Protein AF-A0AAD2HZG5-F1 (afdb_monomer_lite)

Radius of gyration: 40.34 Å; chains: 1; bounding box: 72×70×122 Å

InterPro domains:
  IPR001017 Dehydrogenase, E1 component [PF00676] (3-186)
  IPR001017 Dehydrogenase, E1 component [PF00676] (229-295)
  IPR003689 Zinc/iron permease [PF02535] (355-637)
  IPR029061 Thiamin diphosphate-binding fold [SSF52518] (4-188)
  IPR029061 Thiamin diphosphate-binding fold [SSF52518] (230-333)
  IPR050771 Alpha-ketoacid dehydrogenase complex E1 component [PTHR43380] (2-187)

Organism: NCBI:txid2018698

Secondary structure (DSSP, 8-state):
-HHHHHHHHHHHHHTTSSS-----TT-HHHHHHHHHHS-TTSEEE--SS-HHHHHHTT--HHHHHHHHHTBTT-TTTTT-SPTT---BGGGTEEPP-SSTTTHHHHHHHHHHHHHT-GGGTT--EEEEEETTGGGSHHHHHHHHHHHHTT--EEEEEE--SEETTEEHHHH-SSSTTGGGGGGGT-B------S---S--TT-SS----SEE------S-SS-------S-SSTT--GGGTS-HHHHHHHHHH--HHHHHHHHHHHTTS--HHHHHHHHHHHHHHHHHHHHHHHHSPBPPGGGGGSSSSSSSPPHHHHHHHHHHHHHHHHHTTTSHHHHHHHTTBTTGGGG------------HHHHHHHHHHHHHHHHHHIIIIIHHHHHHTTT--TT--HHHHHHHHHHHHHHHHHHHHHT-TT-----S-------PPPPP--------------------PPP-----------THHHHHHHHHHHHHHHHHHHHHHHHHTSPPSS-TTTHHHHHHHHHHHHHHHHHHHHHHHHHHHHTSS--HHHHHHHHHHHHHHHHHHHHHHHHHHHHH-SS--TTHHHHHHHHHHHHHHHHHHHHHSPPP--TT-TT-PPPHHHHHHHHHHHHHHHHHIIIII-GGG-

pLDDT: mean 74.29, std 22.37, range [22.53, 98.06]

Sequence (646 aa):
MLPTLDTVLYNVQRQGKTSFHMTSHGEEATIIGTAAALENDDEVLGQYREMGILLWRGFGINSVMAQCFGNREDTSGKGRQMPVHFGSPKHHFLTISSTLATQIPQAAGVGYALRRTPERSHSIAACFFGEGAASEGDFHAGLLLASTIPSPTLFIARNNGFAISTPSTEQYYGDGIASRGPGYGIDTPFEKRGGGRLSRPGCSGRSYDVSVCWSLSLRRPPPETLWSVGHHSTSDDSFAYRQRSEVEDRKRIDNPITRFRLWMESQGWWSSADEEELKSRQKTEVMQALKRAESLERCELGELFTDVYAGQEPWTLTEQRKELQGLLKKYGQSWEPWRAELARFKNKVRYSFPNVTKLKPITEQHIARFSTVGSGILVGTALGVIIPEGIEALNVSDKLPTSQIALSLIAGFTLMMVIEQLVAPHSQGASHFAGAVPLNHVGPSSTLEFDAEMGDHEGSSRGSTPGPGFMQADSAENPKGRAYPLTFGLVMHGLADGLALGVSALPDPTHPSHGHDLTLVVFLALIVHKAPTSLAFTTSLLNTSLSRADCRKHLGIFAASTPVGAIASYLLLSFFSAGAPSDWTGLALLVSGGTFLYVATVMLSPGGHSPDHAGNDMLPAHRVLLISGGMLLPYVISHVILPEVH

Foldseek 3Di:
DLQLLLVVVLVCVVVVQFVWGFHCFLCLLVLQVVLVVADQQAAEEEAQHNVNSCVSLPVDLLCLLCQRNQFASVPPCNVVDGRSQDDDPNRNYHGHDNDALPCLLVQLVVQLVLCVDPVNVPHHREYEHELLSCLDPSVVVSLLSCLVRVGRYEYEYQHQQDDQQRGVVNSDDDPGDLVCNVVSVEDEDDDDDDDDDPDDPDDPDPDDTHYHDYRDDPDDDDDRGRHDLDHRISVGDNVVRDPPVVSVCCVPPPGPVVVVQVVCVVVVNDDPVNVVVVSVVVNVSNVVSNVVSSPGAHRAPLCVLPPPDPDDRDVVSVVVSVVVLVCCQVCCPVDDVSVVNLVRHPPNPVSPHDPPPDPPPCDPLNLVLLLLLLLLLLLLLLLQFLQLLLVVLQPPDPDDDSRVSSCVSLVVVLVVLCCDLPPPVPPPDDDDDDDDDDDDDDDDDDDDDDDDDDDDDDDDDDDDDDDDDDPPPDDPPDLVPQLVVLLVLLLVLLLLLLLLLLVLCDQDPPDRVQSVLSNVLSVVSVVSNPVSLLSLSLVVVVVGPDDPVVSVVSSVSSVVRNNVSNVVNNVVCVVVVPPDDSSSNSVSSNVSSVSSVVSSVVSVPDPDDDPPDPDDDDRSVSSSVSSSVSSCVSNCCSCVVPVVND

Structure (mmCIF, N/CA/C/O backbone):
data_AF-A0AAD2HZG5-F1
#
_entry.id   AF-A0AAD2HZG5-F1
#
loop_
_atom_site.group_PDB
_atom_site.id
_atom_site.type_symbol
_atom_site.label_atom_id
_atom_site.label_alt_id
_atom_site.label_comp_id
_atom_site.label_asym_id
_atom_site.label_entity_id
_atom_site.label_seq_id
_atom_site.pdbx_PDB_ins_code
_atom_site.Cartn_x
_atom_site.Cartn_y
_atom_site.Cartn_z
_atom_site.occupancy
_atom_site.B_iso_or_equiv
_atom_site.auth_seq_id
_atom_site.auth_comp_id
_atom_site.auth_asym_id
_atom_site.auth_atom_id
_atom_site.pdbx_PDB_model_num
ATOM 1 N N . MET A 1 1 ? -0.192 7.176 -23.011 1.00 90.25 1 MET A N 1
ATOM 2 C CA . MET A 1 1 ? -1.112 6.652 -21.979 1.00 90.25 1 MET A CA 1
ATOM 3 C C . MET A 1 1 ? -0.483 6.705 -20.595 1.00 90.25 1 MET A C 1
ATOM 5 O O . MET A 1 1 ? -0.957 7.494 -19.794 1.00 90.25 1 MET A O 1
ATOM 9 N N . LEU A 1 2 ? 0.582 5.935 -20.312 1.00 91.88 2 LEU A N 1
ATOM 10 C CA . LEU A 1 2 ? 1.234 5.907 -18.988 1.00 91.88 2 LEU A CA 1
ATOM 11 C C . LEU A 1 2 ? 1.582 7.313 -18.430 1.00 91.88 2 LEU A C 1
ATOM 13 O O . LEU A 1 2 ? 1.101 7.621 -17.344 1.00 91.88 2 LEU A O 1
ATOM 17 N N . PRO A 1 3 ? 2.252 8.222 -19.173 1.00 91.06 3 PRO A N 1
ATOM 18 C CA . PRO A 1 3 ? 2.555 9.571 -18.662 1.00 91.06 3 PRO A CA 1
ATOM 19 C C . PRO A 1 3 ? 1.312 10.425 -18.385 1.00 91.06 3 PRO A C 1
ATOM 21 O O . PRO A 1 3 ? 1.259 11.195 -17.427 1.00 91.06 3 PRO A O 1
ATOM 24 N N . THR A 1 4 ? 0.284 10.291 -19.230 1.00 92.12 4 THR A N 1
ATOM 25 C CA . THR A 1 4 ? -0.997 10.991 -19.064 1.00 92.12 4 THR A CA 1
ATOM 26 C C . THR A 1 4 ? -1.676 10.561 -17.769 1.00 92.12 4 THR A C 1
ATOM 28 O O . THR A 1 4 ? -2.181 11.399 -17.026 1.00 92.12 4 THR A O 1
ATOM 31 N N . LEU A 1 5 ? -1.667 9.257 -17.493 1.00 93.62 5 LEU A N 1
ATOM 32 C CA . LEU A 1 5 ? -2.256 8.682 -16.295 1.00 93.62 5 LEU A CA 1
ATOM 33 C C . LEU A 1 5 ? -1.471 9.070 -15.035 1.00 93.62 5 LEU A C 1
ATOM 35 O O . LEU A 1 5 ? -2.091 9.522 -14.074 1.00 93.62 5 LEU A O 1
ATOM 39 N N . ASP A 1 6 ? -0.139 8.997 -15.077 1.00 93.69 6 ASP A N 1
ATOM 40 C CA . ASP A 1 6 ? 0.745 9.437 -13.990 1.00 93.69 6 ASP A CA 1
ATOM 41 C C . ASP A 1 6 ? 0.519 10.914 -13.640 1.00 93.69 6 ASP A C 1
ATOM 43 O O . ASP A 1 6 ? 0.363 11.267 -12.473 1.00 93.69 6 ASP A O 1
ATOM 47 N N . THR A 1 7 ? 0.438 11.788 -14.648 1.00 92.38 7 THR A N 1
ATOM 48 C CA . THR A 1 7 ? 0.192 13.226 -14.444 1.00 92.38 7 THR A CA 1
ATOM 49 C C . THR A 1 7 ? -1.160 13.473 -13.772 1.00 92.38 7 THR A C 1
ATOM 51 O O . THR A 1 7 ? -1.266 14.271 -12.839 1.00 92.38 7 THR A O 1
ATOM 54 N N . VAL A 1 8 ? -2.213 12.789 -14.230 1.00 93.94 8 VAL A N 1
ATOM 55 C CA . VAL A 1 8 ? -3.556 12.939 -13.655 1.00 93.94 8 VAL A CA 1
ATOM 56 C C . VAL A 1 8 ? -3.590 12.419 -12.220 1.00 93.94 8 VAL A C 1
ATOM 58 O O . VAL A 1 8 ? -4.039 13.141 -11.333 1.00 93.94 8 VAL A O 1
ATOM 61 N N . LEU A 1 9 ? -3.090 11.209 -11.963 1.00 94.06 9 LEU A N 1
ATOM 62 C CA . LEU A 1 9 ? -3.102 10.607 -10.628 1.00 94.06 9 LEU A CA 1
ATOM 63 C C . LEU A 1 9 ? -2.220 11.362 -9.629 1.00 94.06 9 LEU A C 1
ATOM 65 O O . LEU A 1 9 ? -2.610 11.515 -8.471 1.00 94.06 9 LEU A O 1
ATOM 69 N N . TYR A 1 10 ? -1.087 11.910 -10.073 1.00 93.19 10 TYR A N 1
ATOM 70 C CA . TYR A 1 10 ? -0.261 12.797 -9.254 1.00 93.19 10 TYR A CA 1
ATOM 71 C C . TYR A 1 10 ? -1.049 14.035 -8.798 1.00 93.19 10 TYR A C 1
ATOM 73 O O . TYR A 1 10 ? -1.074 14.362 -7.612 1.00 93.19 10 TYR A O 1
ATOM 81 N N . ASN A 1 11 ? -1.775 14.683 -9.712 1.00 92.31 11 ASN A N 1
ATOM 82 C CA . ASN A 1 11 ? -2.610 15.842 -9.381 1.00 92.31 11 ASN A CA 1
ATOM 83 C C . ASN A 1 11 ? -3.806 15.474 -8.489 1.00 92.31 11 ASN A C 1
ATOM 85 O O . ASN A 1 11 ? -4.165 16.230 -7.587 1.00 92.31 11 ASN A O 1
ATOM 89 N N . VAL A 1 12 ? -4.411 14.304 -8.704 1.00 93.31 12 VAL A N 1
ATOM 90 C CA . VAL A 1 12 ? -5.486 13.762 -7.854 1.00 93.31 12 VAL A CA 1
ATOM 91 C C . VAL A 1 12 ? -4.986 13.531 -6.426 1.00 93.31 12 VAL A C 1
ATOM 93 O O . VAL A 1 12 ? -5.708 13.819 -5.469 1.00 93.31 12 VAL A O 1
ATOM 96 N N . GLN A 1 13 ? -3.741 13.077 -6.260 1.00 94.19 13 GLN A N 1
ATOM 97 C CA . GLN A 1 13 ? -3.118 12.959 -4.944 1.00 94.19 13 GLN A CA 1
ATOM 98 C C . GLN A 1 13 ? -2.924 14.332 -4.290 1.00 94.19 13 GLN A C 1
ATOM 100 O O . GLN A 1 13 ? -3.260 14.490 -3.119 1.00 94.19 13 GLN A O 1
ATOM 105 N N . ARG A 1 14 ? -2.485 15.351 -5.041 1.00 90.06 14 ARG A N 1
ATOM 106 C CA . ARG A 1 14 ? -2.330 16.723 -4.516 1.00 90.06 14 ARG A CA 1
ATOM 107 C C . ARG A 1 14 ? -3.647 17.359 -4.069 1.00 90.06 14 ARG A C 1
ATOM 109 O O . ARG A 1 14 ? -3.639 18.211 -3.190 1.00 90.06 14 ARG A O 1
ATOM 116 N N . GLN A 1 15 ? -4.773 16.906 -4.616 1.00 91.25 15 GLN A N 1
ATOM 117 C CA . GLN A 1 15 ? -6.121 17.277 -4.166 1.00 91.25 15 GLN A CA 1
ATOM 118 C C . GLN A 1 15 ? -6.604 16.476 -2.940 1.00 91.25 15 GLN A C 1
ATOM 120 O O . GLN A 1 15 ? -7.734 16.666 -2.497 1.00 91.25 15 GLN A O 1
ATOM 125 N N . GLY A 1 16 ? -5.803 15.543 -2.414 1.00 91.12 16 GLY A N 1
ATOM 126 C CA . GLY A 1 16 ? -6.156 14.700 -1.267 1.00 91.12 16 GLY A CA 1
ATOM 127 C C . GLY A 1 16 ? -7.167 13.590 -1.574 1.00 91.12 16 GLY A C 1
ATOM 128 O O . GLY A 1 16 ? -7.736 13.002 -0.656 1.00 91.12 16 GLY A O 1
ATOM 129 N N . LYS A 1 17 ? -7.425 13.291 -2.854 1.00 88.88 17 LYS A N 1
ATOM 130 C CA . LYS A 1 17 ? -8.437 12.298 -3.256 1.00 88.88 17 LYS A CA 1
ATOM 131 C C . LYS A 1 17 ? -7.927 10.859 -3.216 1.00 88.88 17 LYS A C 1
ATOM 133 O O . LYS A 1 17 ? -8.704 9.942 -2.958 1.00 88.88 17 LYS A O 1
ATOM 138 N N . THR A 1 18 ? -6.630 10.672 -3.444 1.00 91.75 18 THR A N 1
ATOM 139 C CA . THR A 1 18 ? -5.902 9.429 -3.156 1.00 91.75 18 THR A CA 1
ATOM 140 C C . THR A 1 18 ? -4.794 9.722 -2.146 1.00 91.75 18 THR A C 1
ATOM 142 O O . THR A 1 18 ? -4.328 10.858 -2.054 1.00 91.75 18 THR A O 1
ATOM 145 N N . SER A 1 19 ? -4.386 8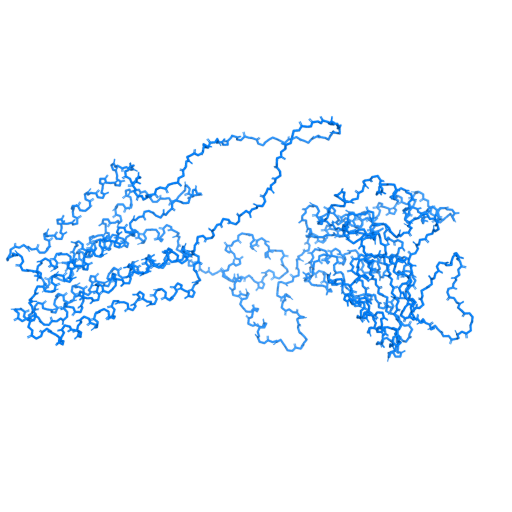.725 -1.363 1.00 93.38 19 SER A N 1
ATOM 146 C CA . SER A 1 19 ? -3.413 8.923 -0.284 1.00 93.38 19 SER A CA 1
ATOM 147 C C . SER A 1 19 ? -1.973 9.043 -0.779 1.00 93.38 19 SER A C 1
ATOM 149 O O . SER A 1 19 ? -1.162 9.711 -0.141 1.00 93.38 19 SER A O 1
ATOM 151 N N . PHE A 1 20 ? -1.641 8.412 -1.906 1.00 95.50 20 PHE A N 1
ATOM 152 C CA . PHE A 1 20 ? -0.265 8.262 -2.365 1.00 95.50 20 PHE A CA 1
ATOM 153 C C . PHE A 1 20 ? -0.211 8.048 -3.878 1.00 95.50 20 PHE A C 1
ATOM 155 O O . PHE A 1 20 ? -1.121 7.457 -4.456 1.00 95.50 20 PHE A O 1
ATOM 162 N N . HIS A 1 21 ? 0.858 8.502 -4.527 1.00 95.06 21 HIS A N 1
ATOM 163 C CA . HIS A 1 21 ? 1.143 8.141 -5.911 1.00 95.06 21 HIS A CA 1
ATOM 164 C C . HIS A 1 21 ? 2.648 8.192 -6.208 1.00 95.06 21 HIS A C 1
ATOM 166 O O . HIS A 1 21 ? 3.417 8.886 -5.538 1.00 95.06 21 HIS A O 1
ATOM 172 N N . MET A 1 22 ? 3.069 7.459 -7.238 1.00 92.88 22 MET A N 1
ATOM 173 C CA . MET A 1 22 ? 4.438 7.443 -7.748 1.00 92.88 22 MET A CA 1
ATOM 174 C C . MET A 1 22 ? 4.381 7.455 -9.262 1.00 92.88 22 MET A C 1
ATOM 176 O O . MET A 1 22 ? 3.689 6.636 -9.858 1.00 92.88 22 MET A O 1
ATOM 180 N N . THR A 1 23 ? 5.128 8.364 -9.874 1.00 92.00 23 THR A N 1
ATOM 181 C CA . THR A 1 23 ? 5.200 8.435 -11.331 1.00 92.00 23 THR A CA 1
ATOM 182 C C . THR A 1 23 ? 6.366 7.616 -11.866 1.00 92.00 23 THR A C 1
ATOM 184 O O . THR A 1 23 ? 7.379 7.455 -11.183 1.00 92.00 23 THR A O 1
ATOM 187 N N . SER A 1 24 ? 6.262 7.174 -13.111 1.00 88.56 24 SER A N 1
ATOM 188 C CA . SER A 1 24 ? 7.289 6.411 -13.827 1.00 88.56 24 SER A CA 1
ATOM 189 C C . SER A 1 24 ? 8.009 7.256 -14.887 1.00 88.56 24 SER A C 1
ATOM 191 O O . SER A 1 24 ? 8.575 6.712 -15.833 1.00 88.56 24 SER A O 1
ATOM 193 N N . HIS A 1 25 ? 7.970 8.588 -14.748 1.00 85.75 25 HIS A N 1
ATOM 194 C CA . HIS A 1 25 ? 8.582 9.530 -15.686 1.00 85.75 25 HIS A CA 1
ATOM 195 C C . HIS A 1 25 ? 10.085 9.279 -15.859 1.00 85.75 25 HIS A C 1
ATOM 197 O O . HIS A 1 25 ? 10.846 9.349 -14.890 1.00 85.75 25 HIS A O 1
ATOM 203 N N . GLY A 1 26 ? 10.505 9.061 -17.104 1.00 80.12 26 GLY A N 1
ATOM 204 C CA . GLY A 1 26 ? 11.884 8.738 -17.480 1.00 80.12 26 GLY A CA 1
ATOM 205 C C . GLY A 1 26 ? 12.174 7.236 -17.530 1.00 80.12 26 GLY A C 1
ATOM 206 O O . GLY A 1 26 ? 13.230 6.834 -18.013 1.00 80.12 26 GLY A O 1
ATOM 207 N N . GLU A 1 27 ? 11.242 6.393 -17.083 1.00 83.00 27 GLU A N 1
ATOM 208 C CA . GLU A 1 27 ? 11.403 4.937 -17.027 1.00 83.00 27 GLU A CA 1
ATOM 209 C C . GLU A 1 27 ? 10.494 4.195 -18.025 1.00 83.00 27 GLU A C 1
ATOM 211 O O . GLU A 1 27 ? 10.465 2.964 -18.078 1.00 83.00 27 GLU A O 1
ATOM 216 N N . GLU A 1 28 ? 9.758 4.922 -18.868 1.00 83.94 28 GLU A N 1
ATOM 217 C CA . GLU A 1 28 ? 8.720 4.364 -19.735 1.00 83.94 28 GLU A CA 1
ATOM 218 C C . GLU A 1 28 ? 9.282 3.405 -20.789 1.00 83.94 28 GLU A C 1
ATOM 220 O O . GLU A 1 28 ? 8.691 2.353 -21.031 1.00 83.94 28 GLU A O 1
ATOM 225 N N . ALA A 1 29 ? 10.433 3.729 -21.393 1.00 81.25 29 ALA A N 1
ATOM 226 C CA . ALA A 1 29 ? 11.079 2.851 -22.376 1.00 81.25 29 ALA A CA 1
ATOM 227 C C . ALA A 1 29 ? 11.472 1.505 -21.767 1.00 81.25 29 ALA A C 1
ATOM 229 O O . ALA A 1 29 ? 11.347 0.475 -22.422 1.00 81.25 29 ALA A O 1
ATOM 230 N N . THR A 1 30 ? 11.907 1.505 -20.512 1.00 80.38 30 THR A N 1
ATOM 231 C CA . THR A 1 30 ? 12.264 0.288 -19.788 1.00 80.38 30 THR A CA 1
ATOM 232 C C . THR A 1 30 ? 11.061 -0.586 -19.535 1.00 80.38 30 THR A C 1
ATOM 234 O O . THR A 1 30 ? 11.069 -1.779 -19.840 1.00 80.38 30 THR A O 1
ATOM 237 N N . ILE A 1 31 ? 10.010 0.025 -19.002 1.00 86.44 31 ILE A N 1
ATOM 238 C CA . ILE A 1 31 ? 8.799 -0.675 -18.602 1.00 86.44 31 ILE A CA 1
ATOM 239 C C . ILE A 1 31 ? 8.101 -1.244 -19.843 1.00 86.44 31 ILE A C 1
ATOM 241 O O . ILE A 1 31 ? 7.822 -2.440 -19.902 1.00 86.44 31 ILE A O 1
ATOM 245 N N . ILE A 1 32 ? 7.868 -0.411 -20.861 1.00 87.31 32 ILE A N 1
ATOM 246 C CA . ILE A 1 32 ? 7.154 -0.809 -22.081 1.00 87.31 32 ILE A CA 1
ATOM 247 C C . ILE A 1 32 ? 8.029 -1.667 -22.995 1.00 87.31 32 ILE A C 1
ATOM 249 O O . ILE A 1 32 ? 7.543 -2.645 -23.554 1.00 87.31 32 ILE A O 1
ATOM 253 N N . GLY A 1 33 ? 9.321 -1.355 -23.116 1.00 82.88 33 GLY A N 1
ATOM 254 C CA . GLY A 1 33 ? 10.255 -2.143 -23.918 1.00 82.88 33 GLY A CA 1
ATOM 255 C C . GLY A 1 33 ? 10.399 -3.569 -23.395 1.00 82.88 33 GLY A C 1
ATOM 256 O O . GLY A 1 33 ? 10.378 -4.510 -24.185 1.00 82.88 33 GLY A O 1
ATOM 257 N N . THR A 1 34 ? 10.460 -3.747 -22.070 1.00 84.75 34 THR A N 1
ATOM 258 C CA . THR A 1 34 ? 10.476 -5.095 -21.486 1.00 84.75 34 THR A CA 1
ATOM 259 C C . THR A 1 34 ? 9.114 -5.771 -21.628 1.00 84.75 34 THR A C 1
ATOM 261 O O . THR A 1 34 ? 9.056 -6.927 -22.029 1.00 84.75 34 THR A O 1
ATOM 264 N N . ALA A 1 35 ? 8.007 -5.062 -21.381 1.00 87.81 35 ALA A N 1
ATOM 265 C CA . ALA A 1 35 ? 6.667 -5.631 -21.549 1.00 87.81 35 ALA A CA 1
ATOM 266 C C . ALA A 1 35 ? 6.407 -6.142 -22.977 1.00 87.81 35 ALA A C 1
ATOM 268 O O . ALA A 1 35 ? 5.742 -7.157 -23.145 1.00 87.81 35 ALA A O 1
ATOM 269 N N . ALA A 1 36 ? 6.955 -5.466 -23.991 1.00 86.81 36 ALA A N 1
ATOM 270 C CA . ALA A 1 36 ? 6.874 -5.883 -25.388 1.00 86.81 36 ALA A CA 1
ATOM 271 C C . ALA A 1 36 ? 7.765 -7.092 -25.730 1.00 86.81 36 ALA A C 1
ATOM 273 O O . ALA A 1 36 ? 7.516 -7.760 -26.731 1.00 86.81 36 ALA A O 1
ATOM 274 N N . ALA A 1 37 ? 8.813 -7.344 -24.942 1.00 84.25 37 ALA A N 1
ATOM 275 C CA . ALA A 1 37 ? 9.741 -8.456 -25.139 1.00 84.25 37 ALA A CA 1
ATOM 276 C C . ALA A 1 37 ? 9.329 -9.733 -24.387 1.00 84.25 37 ALA A C 1
ATOM 278 O O . ALA A 1 37 ? 9.757 -10.818 -24.775 1.00 84.25 37 ALA A O 1
ATOM 279 N N . LEU A 1 38 ? 8.539 -9.596 -23.319 1.00 85.88 38 LEU A N 1
ATOM 280 C CA . LEU A 1 38 ? 7.999 -10.708 -22.540 1.00 85.88 38 LEU A CA 1
ATOM 281 C C . LEU A 1 38 ? 6.748 -11.286 -23.203 1.00 85.88 38 LEU A C 1
ATOM 283 O O . LEU A 1 38 ? 5.933 -10.554 -23.767 1.00 85.88 38 LEU A O 1
ATOM 287 N N . GLU A 1 39 ? 6.562 -12.593 -23.069 1.00 88.69 39 GLU A N 1
ATOM 288 C CA . GLU A 1 39 ? 5.318 -13.250 -23.452 1.00 88.69 39 GLU A CA 1
ATOM 289 C C . GLU A 1 39 ? 4.222 -12.964 -22.409 1.00 88.69 39 GLU A C 1
ATOM 291 O O . GLU A 1 39 ? 4.471 -12.514 -21.283 1.00 88.69 39 GLU A O 1
ATOM 296 N N . ASN A 1 40 ? 2.962 -13.191 -22.783 1.00 90.56 40 ASN A N 1
ATOM 297 C CA . ASN A 1 40 ? 1.826 -12.913 -21.896 1.00 90.56 40 ASN A CA 1
ATOM 298 C C . ASN A 1 40 ? 1.735 -13.882 -20.708 1.00 90.56 40 ASN A C 1
ATOM 300 O O . ASN A 1 40 ? 1.117 -13.538 -19.701 1.00 90.56 40 ASN A O 1
ATOM 304 N N . ASP A 1 41 ? 2.330 -15.068 -20.828 1.00 91.12 41 ASP A N 1
ATOM 305 C CA . ASP A 1 41 ? 2.386 -16.117 -19.811 1.00 91.12 41 ASP A CA 1
ATOM 306 C C . ASP A 1 41 ? 3.646 -16.046 -18.932 1.00 91.12 41 ASP A C 1
ATOM 308 O O . ASP A 1 41 ? 3.782 -16.851 -18.013 1.00 91.12 41 ASP A O 1
ATOM 312 N N . ASP A 1 42 ? 4.552 -15.093 -19.165 1.00 92.75 42 ASP A N 1
ATOM 313 C CA . ASP A 1 42 ? 5.701 -14.862 -18.286 1.00 92.75 42 ASP A CA 1
ATOM 314 C C . ASP A 1 42 ? 5.263 -14.211 -16.970 1.00 92.75 42 ASP A C 1
ATOM 316 O O . ASP A 1 42 ? 4.499 -13.238 -16.965 1.00 92.75 42 ASP A O 1
ATOM 320 N N . GLU A 1 43 ? 5.791 -14.704 -15.850 1.00 96.38 43 GLU A N 1
ATOM 321 C CA . GLU A 1 43 ? 5.500 -14.160 -14.523 1.00 96.38 43 GLU A CA 1
ATOM 322 C C . GLU A 1 43 ? 6.311 -12.889 -14.274 1.00 96.38 43 GLU A C 1
ATOM 324 O O . GLU A 1 43 ? 7.532 -12.883 -14.413 1.00 96.38 43 GLU A O 1
ATOM 329 N N . VAL A 1 44 ? 5.644 -11.811 -13.868 1.00 97.31 44 VAL A N 1
ATOM 330 C CA . VAL A 1 44 ? 6.271 -10.518 -13.584 1.00 97.31 44 VAL A CA 1
ATOM 331 C C . VAL A 1 44 ? 6.195 -10.219 -12.095 1.00 97.31 44 VAL A C 1
ATOM 333 O O . VAL A 1 44 ? 5.114 -10.185 -11.508 1.00 97.31 44 VAL A O 1
ATOM 336 N N . LEU A 1 45 ? 7.351 -9.949 -11.497 1.00 97.81 45 LEU A N 1
ATOM 337 C CA . LEU A 1 45 ? 7.503 -9.505 -10.119 1.00 97.81 45 LEU A CA 1
ATOM 338 C C . LEU A 1 45 ? 8.028 -8.065 -10.134 1.00 97.81 45 LEU A C 1
ATOM 340 O O . LEU A 1 45 ? 9.171 -7.809 -10.514 1.00 97.81 45 LEU A O 1
ATOM 344 N N . GLY A 1 46 ? 7.157 -7.119 -9.783 1.00 96.06 46 GLY A N 1
ATOM 345 C CA . GLY A 1 46 ? 7.457 -5.687 -9.777 1.00 96.06 46 GLY A CA 1
ATOM 346 C C . GLY A 1 46 ? 8.018 -5.184 -8.446 1.00 96.06 46 GLY A C 1
ATOM 347 O O . GLY A 1 46 ? 7.944 -5.869 -7.430 1.00 96.06 46 GLY A O 1
ATOM 348 N N . GLN A 1 47 ? 8.521 -3.948 -8.451 1.00 95.00 47 GLN A N 1
ATOM 349 C CA . GLN A 1 47 ? 8.890 -3.218 -7.238 1.00 95.00 47 GLN A CA 1
ATOM 350 C C . GLN A 1 47 ? 7.797 -2.212 -6.853 1.00 95.00 47 GLN A C 1
ATOM 352 O O . GLN A 1 47 ? 7.330 -2.263 -5.727 1.00 95.00 47 GLN A O 1
ATOM 357 N N . TYR A 1 48 ? 7.400 -1.316 -7.768 1.00 94.31 48 TYR A N 1
ATOM 358 C CA . TYR A 1 48 ? 6.266 -0.371 -7.631 1.00 94.31 48 TYR A CA 1
ATOM 359 C C . TYR A 1 48 ? 6.172 0.650 -8.786 1.00 94.31 48 TYR A C 1
ATOM 361 O O . TYR A 1 48 ? 5.255 1.463 -8.803 1.00 94.31 48 TYR A O 1
ATOM 369 N N . ARG A 1 49 ? 7.091 0.657 -9.765 1.00 93.69 49 ARG A N 1
ATOM 370 C CA . ARG A 1 49 ? 7.021 1.566 -10.938 1.00 93.69 49 ARG A CA 1
ATOM 371 C C . ARG A 1 49 ? 6.643 0.840 -12.230 1.00 93.69 49 ARG A C 1
ATOM 373 O O . ARG A 1 49 ? 6.763 1.382 -13.315 1.00 93.69 49 ARG A O 1
ATOM 380 N N . GLU A 1 50 ? 6.170 -0.399 -12.143 1.00 94.94 50 GLU A N 1
ATOM 381 C CA . GLU A 1 50 ? 5.955 -1.277 -13.302 1.00 94.94 50 GLU A CA 1
ATOM 382 C C . GLU A 1 50 ? 4.513 -1.264 -13.839 1.00 94.94 50 GLU A C 1
ATOM 384 O O . GLU A 1 50 ? 4.122 -2.141 -14.610 1.00 94.94 50 GLU A O 1
ATOM 389 N N . MET A 1 51 ? 3.702 -0.261 -13.484 1.00 94.62 51 MET A N 1
ATOM 390 C CA . MET A 1 51 ? 2.305 -0.153 -13.937 1.00 94.62 51 MET A CA 1
ATOM 391 C C . MET A 1 51 ? 2.161 -0.223 -15.467 1.00 94.62 51 MET A C 1
ATOM 393 O O . MET A 1 51 ? 1.177 -0.760 -15.977 1.00 94.62 51 MET A O 1
ATOM 397 N N . GLY A 1 52 ? 3.151 0.275 -16.214 1.00 93.94 52 GLY A N 1
ATOM 398 C CA . GLY A 1 52 ? 3.159 0.198 -17.675 1.00 93.94 52 GLY A CA 1
ATOM 399 C C . GLY A 1 52 ? 3.105 -1.232 -18.229 1.00 93.94 52 GLY A C 1
ATOM 400 O O . GLY A 1 52 ? 2.507 -1.430 -19.282 1.00 93.94 52 GLY A O 1
ATOM 401 N N . ILE A 1 53 ? 3.633 -2.233 -17.512 1.00 94.81 53 ILE A N 1
ATOM 402 C CA . ILE A 1 53 ? 3.572 -3.647 -17.929 1.00 94.81 53 ILE A CA 1
ATOM 403 C C . ILE A 1 53 ? 2.134 -4.157 -17.864 1.00 94.81 53 ILE A C 1
ATOM 405 O O . ILE A 1 53 ? 1.649 -4.795 -18.794 1.00 94.81 53 ILE A O 1
ATOM 409 N N . LEU A 1 54 ? 1.419 -3.824 -16.788 1.00 94.69 54 LEU A N 1
ATOM 410 C CA . LEU A 1 54 ? 0.004 -4.165 -16.641 1.00 94.69 54 LEU A CA 1
ATOM 411 C C . LEU A 1 54 ? -0.854 -3.484 -17.709 1.00 94.69 54 LEU A C 1
ATOM 413 O O . LEU A 1 54 ? -1.752 -4.113 -18.270 1.00 94.69 54 LEU A O 1
ATOM 417 N N . LEU A 1 55 ? -0.572 -2.215 -18.017 1.00 94.88 55 LEU A N 1
ATOM 418 C CA . LEU A 1 55 ? -1.260 -1.501 -19.094 1.00 94.88 55 LEU A CA 1
ATOM 419 C C . LEU A 1 55 ? -1.001 -2.154 -20.458 1.00 94.88 55 LEU A C 1
ATOM 421 O O . LEU A 1 55 ? -1.952 -2.335 -21.217 1.00 94.88 55 LEU A O 1
ATOM 425 N N . TRP A 1 56 ? 0.242 -2.558 -20.740 1.00 94.62 56 TRP A N 1
ATOM 426 C CA . TRP A 1 56 ? 0.607 -3.286 -21.960 1.00 94.62 56 TRP A CA 1
ATOM 427 C C . TRP A 1 56 ? -0.132 -4.625 -22.078 1.00 94.62 56 TRP A C 1
ATOM 429 O O . TRP A 1 56 ? -0.668 -4.945 -23.135 1.00 94.62 56 TRP A O 1
ATOM 439 N N . ARG A 1 57 ? -0.246 -5.367 -20.969 1.00 95.50 57 ARG A N 1
ATOM 440 C CA . ARG A 1 57 ? -0.966 -6.650 -20.899 1.00 95.50 57 ARG A CA 1
ATOM 441 C C . ARG A 1 57 ? -2.497 -6.515 -20.847 1.00 95.50 57 ARG A C 1
ATOM 443 O O . ARG A 1 57 ? -3.189 -7.523 -20.771 1.00 95.50 57 ARG A O 1
ATOM 450 N N . GLY A 1 58 ? -3.053 -5.302 -20.904 1.00 94.19 58 GLY A N 1
ATOM 451 C CA . GLY A 1 58 ? -4.502 -5.088 -21.007 1.00 94.19 58 GLY A CA 1
ATOM 452 C C . GLY A 1 58 ? -5.269 -5.035 -19.679 1.00 94.19 58 GLY A C 1
ATOM 453 O O . GLY A 1 58 ? -6.487 -5.204 -19.680 1.00 94.19 58 GLY A O 1
ATOM 454 N N . PHE A 1 59 ? -4.606 -4.741 -18.552 1.00 92.75 59 PHE A N 1
ATOM 455 C CA . PHE A 1 59 ? -5.252 -4.606 -17.232 1.00 92.75 59 PHE A CA 1
ATOM 456 C C . PHE A 1 59 ? -6.351 -3.523 -17.192 1.00 92.75 59 PHE A C 1
ATOM 458 O O . PHE A 1 59 ? -7.320 -3.637 -16.438 1.00 92.75 59 PHE A O 1
ATOM 465 N N . GLY A 1 60 ? -6.234 -2.506 -18.054 1.00 92.81 60 GLY A N 1
ATOM 466 C CA . GLY A 1 60 ? -7.224 -1.446 -18.249 1.00 92.81 60 GLY A CA 1
ATOM 467 C C . GLY A 1 60 ? -7.115 -0.292 -17.245 1.00 92.81 60 GLY A C 1
ATOM 468 O O . GLY A 1 60 ? -6.753 -0.469 -16.084 1.00 92.81 60 GLY A O 1
ATOM 469 N N . ILE A 1 61 ? -7.469 0.917 -17.695 1.00 95.25 61 ILE A N 1
ATOM 470 C CA . ILE A 1 61 ? -7.366 2.156 -16.899 1.00 95.25 61 ILE A CA 1
ATOM 471 C C . ILE A 1 61 ? -8.296 2.120 -15.680 1.00 95.25 61 ILE A C 1
ATOM 473 O O . ILE A 1 61 ? -7.920 2.568 -14.601 1.00 95.25 61 ILE A O 1
ATOM 477 N N . ASN A 1 62 ? -9.499 1.560 -15.833 1.00 95.31 62 ASN A N 1
ATOM 478 C CA . ASN A 1 62 ? -10.471 1.480 -14.741 1.00 95.31 62 ASN A CA 1
ATOM 479 C C . ASN A 1 62 ? -9.943 0.642 -13.571 1.00 95.31 62 ASN A C 1
ATOM 481 O O . ASN A 1 62 ? -10.103 1.050 -12.429 1.00 95.31 62 ASN A O 1
ATOM 485 N N . SER A 1 63 ? -9.261 -0.473 -13.847 1.00 95.19 63 SER A N 1
ATOM 486 C CA . SER A 1 63 ? -8.668 -1.336 -12.818 1.00 95.19 63 SER A CA 1
ATOM 487 C C . SER A 1 63 ? -7.518 -0.640 -12.086 1.00 95.19 63 SER A C 1
ATOM 489 O O . SER A 1 63 ? -7.396 -0.753 -10.868 1.00 95.19 63 SER A O 1
ATOM 491 N N . VAL A 1 64 ? -6.702 0.137 -12.812 1.00 95.38 64 VAL A N 1
ATOM 492 C CA . VAL A 1 64 ? -5.655 0.983 -12.215 1.00 95.38 64 VAL A CA 1
ATOM 493 C C . VAL A 1 64 ? -6.270 2.014 -11.270 1.00 95.38 64 VAL A C 1
ATOM 495 O O . VAL A 1 64 ? -5.870 2.111 -10.110 1.00 95.38 64 VAL A O 1
ATOM 498 N N . MET A 1 65 ? -7.286 2.743 -11.738 1.00 95.62 65 MET A N 1
ATOM 499 C CA . MET A 1 65 ? -8.004 3.716 -10.913 1.00 95.62 65 MET A CA 1
ATOM 500 C C . MET A 1 65 ? -8.666 3.041 -9.705 1.00 95.62 65 MET A C 1
ATOM 502 O O . MET A 1 65 ? -8.629 3.580 -8.603 1.00 95.62 65 MET A O 1
ATOM 506 N N . ALA A 1 66 ? -9.230 1.847 -9.881 1.00 95.56 66 ALA A N 1
ATOM 507 C CA . ALA A 1 66 ? -9.875 1.106 -8.807 1.00 95.56 66 ALA A CA 1
ATOM 508 C C . ALA A 1 66 ? -8.915 0.790 -7.656 1.00 95.56 66 ALA A C 1
ATOM 510 O O . ALA A 1 66 ? -9.264 1.049 -6.503 1.00 95.56 66 ALA A O 1
ATOM 511 N N . GLN A 1 67 ? -7.696 0.335 -7.967 1.00 95.94 67 GLN A N 1
ATOM 512 C CA . GLN A 1 67 ? -6.655 0.087 -6.967 1.00 95.94 67 GLN A CA 1
ATOM 513 C C . GLN A 1 67 ? -6.222 1.386 -6.273 1.00 95.94 67 GLN A C 1
ATOM 515 O O . GLN A 1 67 ? -6.186 1.438 -5.046 1.00 95.94 67 GLN A O 1
ATOM 520 N N . CYS A 1 68 ? -5.969 2.467 -7.023 1.00 95.31 68 CYS A N 1
ATOM 521 C CA . CYS A 1 68 ? -5.538 3.741 -6.434 1.00 95.31 68 CYS A CA 1
ATOM 522 C C . CYS A 1 68 ? -6.597 4.391 -5.523 1.00 95.31 68 CYS A C 1
ATOM 524 O O . CYS A 1 68 ? -6.242 5.129 -4.603 1.00 95.31 68 CYS A O 1
ATOM 526 N N . PHE A 1 69 ? -7.885 4.141 -5.770 1.00 94.62 69 PHE A N 1
ATOM 527 C CA . PHE A 1 69 ? -8.990 4.646 -4.947 1.00 94.62 69 PHE A CA 1
ATOM 528 C C . PHE A 1 69 ? -9.468 3.646 -3.879 1.00 94.62 69 PHE A C 1
ATOM 530 O O . PHE A 1 69 ? -10.257 4.025 -3.008 1.00 94.62 69 PHE A O 1
ATOM 537 N N . GLY A 1 70 ? -9.022 2.386 -3.937 1.00 94.50 70 GLY A N 1
ATOM 538 C CA . GLY A 1 70 ? -9.510 1.299 -3.082 1.00 94.50 70 GLY A CA 1
ATOM 539 C C . GLY A 1 70 ? -11.011 1.039 -3.248 1.00 94.50 70 GLY A C 1
ATOM 540 O O . GLY A 1 70 ? -11.719 0.759 -2.274 1.00 94.50 70 GLY A O 1
ATOM 541 N N . ASN A 1 71 ? -11.531 1.209 -4.467 1.00 94.50 71 ASN A N 1
ATOM 542 C CA . ASN A 1 71 ? -12.960 1.071 -4.740 1.00 94.50 71 ASN A CA 1
ATOM 543 C C . ASN A 1 71 ? -13.359 -0.386 -5.022 1.00 94.50 71 ASN A C 1
ATOM 545 O O . ASN A 1 71 ? -12.512 -1.247 -5.229 1.00 94.50 71 ASN A O 1
ATOM 549 N N . ARG A 1 72 ? -14.665 -0.667 -5.044 1.00 91.19 72 ARG A N 1
ATOM 550 C CA . ARG A 1 72 ? -15.224 -2.023 -5.211 1.00 91.19 72 ARG A CA 1
ATOM 551 C C . ARG A 1 72 ? -14.816 -2.768 -6.493 1.00 91.19 72 ARG A C 1
ATOM 553 O O . ARG A 1 72 ? -15.141 -3.946 -6.610 1.00 91.19 72 ARG A O 1
ATOM 560 N N . GLU A 1 73 ? -14.230 -2.088 -7.478 1.00 93.56 73 GLU A N 1
ATOM 561 C CA . GLU A 1 73 ? -13.725 -2.703 -8.712 1.00 93.56 73 GLU A CA 1
ATOM 562 C C . GLU A 1 73 ? -12.263 -3.176 -8.569 1.00 93.56 73 GLU A C 1
ATOM 564 O O . GLU A 1 73 ? -11.748 -3.826 -9.476 1.00 93.56 73 GLU A O 1
ATOM 569 N N . ASP A 1 74 ? -11.599 -2.925 -7.431 1.00 93.50 74 ASP A N 1
ATOM 570 C CA . ASP A 1 74 ? -10.281 -3.485 -7.112 1.00 93.50 74 ASP A CA 1
ATOM 571 C C . ASP A 1 74 ? -10.405 -4.960 -6.707 1.00 93.50 74 ASP A C 1
ATOM 573 O O . ASP A 1 74 ? -10.380 -5.331 -5.533 1.00 93.50 74 ASP A O 1
ATOM 577 N N . THR A 1 75 ? -10.566 -5.829 -7.701 1.00 85.44 75 THR A N 1
ATOM 578 C CA . THR A 1 75 ? -10.779 -7.264 -7.473 1.00 85.44 75 THR A CA 1
ATOM 579 C C . THR A 1 75 ? -9.542 -7.991 -6.951 1.00 85.44 75 THR A C 1
ATOM 581 O O . THR A 1 75 ? -9.681 -9.031 -6.311 1.00 85.44 75 THR A O 1
ATOM 584 N N . SER A 1 76 ? -8.343 -7.482 -7.247 1.00 81.69 76 SER A N 1
ATOM 585 C CA . SER A 1 76 ? -7.084 -8.129 -6.864 1.00 81.69 76 SER A CA 1
ATOM 586 C C . SER A 1 76 ? -6.615 -7.705 -5.473 1.00 81.69 76 SER A C 1
ATOM 588 O O . SER A 1 76 ? -6.129 -8.541 -4.716 1.00 81.69 76 SER A O 1
ATOM 590 N N . GLY A 1 77 ? -6.736 -6.416 -5.141 1.00 87.25 77 GLY A N 1
ATOM 591 C CA . GLY A 1 77 ? -6.254 -5.845 -3.883 1.00 87.25 77 GLY A CA 1
ATOM 592 C C . GLY A 1 77 ? -7.336 -5.641 -2.824 1.00 87.25 77 GLY A C 1
ATOM 593 O O . GLY A 1 77 ? -6.998 -5.534 -1.643 1.00 87.25 77 GLY A O 1
ATOM 594 N N . LYS A 1 78 ? -8.621 -5.595 -3.213 1.00 93.12 78 LYS A N 1
ATOM 595 C CA . LYS A 1 78 ? -9.775 -5.288 -2.343 1.00 93.12 78 LYS A CA 1
ATOM 596 C C . LYS A 1 78 ? -9.578 -4.017 -1.499 1.00 93.12 78 LYS A C 1
ATOM 598 O O . LYS A 1 78 ? -10.028 -3.939 -0.357 1.00 93.12 78 LYS A O 1
ATOM 603 N N . GLY A 1 79 ? -8.837 -3.037 -2.024 1.00 92.69 79 GLY A N 1
ATOM 604 C CA . GLY A 1 79 ? -8.505 -1.790 -1.332 1.00 92.69 79 GLY A CA 1
ATOM 605 C C . GLY A 1 79 ? -7.654 -1.957 -0.067 1.00 92.69 79 GLY A C 1
ATOM 606 O O . GLY A 1 79 ? -7.653 -1.066 0.777 1.00 92.69 79 GLY A O 1
ATOM 607 N N . ARG A 1 80 ? -6.957 -3.091 0.102 1.00 94.50 80 ARG A N 1
ATOM 608 C CA . ARG A 1 80 ? -6.171 -3.391 1.315 1.00 94.50 80 ARG A CA 1
ATOM 609 C C . ARG A 1 80 ? -4.800 -2.740 1.341 1.00 94.50 80 ARG A C 1
ATOM 611 O O . ARG A 1 80 ? -4.269 -2.472 2.413 1.00 94.50 80 ARG A O 1
ATOM 618 N N . GLN A 1 81 ? -4.207 -2.560 0.168 1.00 95.31 81 GLN A N 1
ATOM 619 C CA . GLN A 1 81 ? -2.872 -1.996 0.038 1.00 95.31 81 GLN A CA 1
ATOM 620 C C . GLN A 1 81 ? -2.935 -0.512 -0.296 1.00 95.31 81 GLN A C 1
ATOM 622 O O . GLN A 1 81 ? -3.934 -0.005 -0.806 1.00 95.31 81 GLN A O 1
ATOM 627 N N . MET A 1 82 ? -1.831 0.179 -0.030 1.00 95.06 82 MET A N 1
ATOM 628 C CA . MET A 1 82 ? -1.666 1.558 -0.462 1.00 95.06 82 MET A CA 1
ATOM 629 C C . MET A 1 82 ? -1.733 1.667 -2.001 1.00 95.06 82 MET A C 1
ATOM 631 O O . MET A 1 82 ? -1.479 0.687 -2.712 1.00 95.06 82 MET A O 1
ATOM 635 N N . PRO A 1 83 ? -2.062 2.846 -2.551 1.00 95.94 83 PRO A N 1
ATOM 636 C CA . PRO A 1 83 ? -2.050 3.060 -3.994 1.00 95.94 83 PRO A CA 1
ATOM 637 C C . PRO A 1 83 ? -0.725 2.638 -4.648 1.00 95.94 83 PRO A C 1
ATOM 639 O O . PRO A 1 83 ? 0.333 2.673 -4.016 1.00 95.94 83 PRO A O 1
ATOM 642 N N . VAL A 1 84 ? -0.782 2.271 -5.931 1.00 95.56 84 VAL A N 1
ATOM 643 C CA . VAL A 1 84 ? 0.361 1.819 -6.754 1.00 95.56 84 VAL A CA 1
ATOM 644 C C . VAL A 1 84 ? 0.822 0.378 -6.444 1.00 95.56 84 VAL A C 1
ATOM 646 O O . VAL A 1 84 ? 1.705 -0.161 -7.104 1.00 95.56 84 VAL A O 1
ATOM 649 N N . HIS A 1 85 ? 0.162 -0.320 -5.513 1.00 96.75 85 HIS A N 1
ATOM 650 C CA . HIS A 1 85 ? 0.414 -1.739 -5.225 1.00 96.75 85 HIS A CA 1
ATOM 651 C C . HIS A 1 85 ? -0.476 -2.640 -6.080 1.00 96.75 85 HIS A C 1
ATOM 653 O O . HIS A 1 85 ? -1.423 -3.274 -5.608 1.00 96.75 85 HIS A O 1
ATOM 659 N N . PHE A 1 86 ? -0.200 -2.645 -7.380 1.00 95.56 86 PHE A N 1
ATOM 660 C CA . PHE A 1 86 ? -0.976 -3.411 -8.345 1.00 95.56 86 PHE A CA 1
ATOM 661 C C . PHE A 1 86 ? -0.649 -4.906 -8.292 1.00 95.56 86 PHE A C 1
ATOM 663 O O . PHE A 1 86 ? 0.465 -5.309 -7.962 1.00 95.56 86 PHE A O 1
ATOM 670 N N . GLY A 1 87 ? -1.630 -5.724 -8.668 1.00 95.38 87 GLY A N 1
ATOM 671 C CA . GLY A 1 87 ? -1.501 -7.171 -8.790 1.00 95.38 87 GLY A CA 1
ATOM 672 C C . GLY A 1 87 ? -2.577 -7.728 -9.708 1.00 95.38 87 GLY A C 1
ATOM 673 O O . GLY A 1 87 ? -3.711 -7.238 -9.722 1.00 95.38 87 GLY A O 1
ATOM 674 N N . SER A 1 88 ? -2.248 -8.740 -10.507 1.00 95.81 88 SER A N 1
ATOM 675 C CA . SER A 1 88 ? -3.248 -9.413 -11.329 1.00 95.81 88 SER A CA 1
ATOM 676 C C . SER A 1 88 ? -2.813 -10.827 -11.714 1.00 95.81 88 SER A C 1
ATOM 678 O O . SER A 1 88 ? -1.992 -10.985 -12.620 1.00 95.81 88 SER A O 1
ATOM 680 N N . PRO A 1 89 ? -3.434 -11.864 -11.120 1.00 93.50 89 PRO A N 1
ATOM 681 C CA . PRO A 1 89 ? -3.186 -13.250 -11.514 1.00 93.50 89 PRO A CA 1
ATOM 682 C C . PRO A 1 89 ? -3.479 -13.504 -12.998 1.00 93.50 89 PRO A C 1
ATOM 684 O O . PRO A 1 89 ? -2.737 -14.214 -13.662 1.00 93.50 89 PRO A O 1
ATOM 687 N N . LYS A 1 90 ? -4.523 -12.863 -13.548 1.00 94.88 90 LYS A N 1
ATOM 688 C CA . LYS A 1 90 ? -4.906 -12.984 -14.967 1.00 94.88 90 LYS A CA 1
ATOM 689 C C . LYS A 1 90 ? -3.810 -12.513 -15.929 1.00 94.88 90 LYS A C 1
ATOM 691 O O . LYS A 1 90 ? -3.731 -13.012 -17.043 1.00 94.88 90 LYS A O 1
ATOM 696 N N . HIS A 1 91 ? -3.016 -11.528 -15.520 1.00 95.81 91 HIS A N 1
ATOM 697 C CA . HIS A 1 91 ? -1.975 -10.930 -16.356 1.00 95.81 91 HIS A CA 1
ATOM 698 C C . HIS A 1 91 ? -0.575 -11.385 -15.934 1.00 95.81 91 HIS A C 1
ATOM 700 O O . HIS A 1 91 ? 0.390 -10.708 -16.286 1.00 95.81 91 HIS A O 1
ATOM 706 N N . HIS A 1 92 ? -0.468 -12.476 -15.157 1.00 95.69 92 HIS A N 1
ATOM 707 C CA . HIS A 1 92 ? 0.800 -13.018 -14.656 1.00 95.69 92 HIS A CA 1
ATOM 708 C C . HIS A 1 92 ? 1.678 -11.939 -14.007 1.00 95.69 92 HIS A C 1
ATOM 710 O O . HIS A 1 92 ? 2.859 -11.793 -14.309 1.00 95.69 92 HIS A O 1
ATOM 716 N N . PHE A 1 93 ? 1.055 -11.100 -13.175 1.00 97.12 93 PHE A N 1
ATOM 717 C CA . PHE A 1 93 ? 1.720 -10.007 -12.475 1.00 97.12 93 PHE A CA 1
ATOM 718 C C . PHE A 1 93 ? 1.497 -10.179 -10.978 1.00 97.12 93 PHE A C 1
ATOM 720 O O . PHE A 1 93 ? 0.375 -10.006 -10.479 1.00 97.12 93 PHE A O 1
ATOM 727 N N . LEU A 1 94 ? 2.567 -10.534 -10.272 1.00 96.81 94 LEU A N 1
ATOM 728 C CA . LEU A 1 94 ? 2.539 -10.729 -8.833 1.00 96.81 94 LEU A CA 1
ATOM 729 C C . LEU A 1 94 ? 2.247 -9.400 -8.138 1.00 96.81 94 LEU A C 1
ATOM 731 O O . LEU A 1 94 ? 2.770 -8.351 -8.515 1.00 96.81 94 LEU A O 1
ATOM 735 N N . THR A 1 95 ? 1.389 -9.450 -7.123 1.00 97.38 95 THR A N 1
ATOM 736 C CA . THR A 1 95 ? 1.010 -8.261 -6.367 1.00 97.38 95 THR A CA 1
ATOM 737 C C . THR A 1 95 ? 2.231 -7.626 -5.712 1.00 97.38 95 THR A C 1
ATOM 739 O O . THR A 1 95 ? 2.957 -8.285 -4.973 1.00 97.38 95 THR A O 1
ATOM 742 N N . ILE A 1 96 ? 2.421 -6.332 -5.962 1.00 97.19 96 ILE A N 1
ATOM 743 C CA . ILE A 1 96 ? 3.497 -5.536 -5.371 1.00 97.19 96 ILE A CA 1
ATOM 744 C C . ILE A 1 96 ? 3.356 -5.474 -3.841 1.00 97.19 96 ILE A C 1
ATOM 746 O O . ILE A 1 96 ? 2.248 -5.332 -3.313 1.00 97.19 96 ILE A O 1
ATOM 750 N N . SER A 1 97 ? 4.495 -5.522 -3.150 1.00 96.19 97 SER A N 1
ATOM 751 C CA . SER A 1 97 ? 4.650 -5.277 -1.71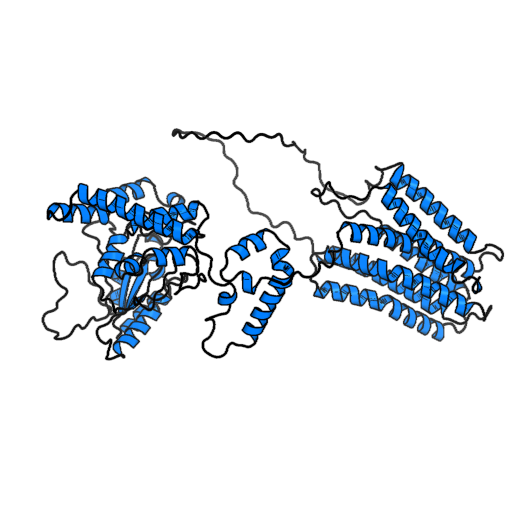2 1.00 96.19 97 SER A CA 1
ATOM 752 C C . SER A 1 97 ? 5.623 -4.124 -1.463 1.00 96.19 97 SER A C 1
ATOM 754 O O . SER A 1 97 ? 6.580 -3.951 -2.213 1.00 96.19 97 SER A O 1
ATOM 756 N N . SER A 1 98 ? 5.431 -3.368 -0.379 1.00 95.38 98 SER A N 1
ATOM 757 C CA . SER A 1 98 ? 6.259 -2.185 -0.090 1.00 95.38 98 SER A CA 1
ATOM 758 C C . SER A 1 98 ? 7.709 -2.515 0.287 1.00 95.38 98 SER A C 1
ATOM 760 O O . SER A 1 98 ? 8.599 -1.690 0.089 1.00 95.38 98 SER A O 1
ATOM 762 N N . THR A 1 99 ? 7.955 -3.697 0.858 1.00 96.62 99 THR A N 1
ATOM 763 C CA . THR A 1 99 ? 9.283 -4.142 1.298 1.00 96.62 99 THR A CA 1
ATOM 764 C C . THR A 1 99 ? 10.201 -4.377 0.102 1.00 96.62 99 THR A C 1
ATOM 766 O O . THR A 1 99 ? 9.962 -5.275 -0.708 1.00 96.62 99 THR A O 1
ATOM 769 N N . LEU A 1 100 ? 11.263 -3.574 -0.001 1.00 96.81 100 LEU A N 1
ATOM 770 C CA . LEU A 1 100 ? 12.229 -3.653 -1.096 1.00 96.81 100 LEU A CA 1
ATOM 771 C C . LEU A 1 100 ? 12.908 -5.026 -1.157 1.00 96.81 100 LEU A C 1
ATOM 773 O O . LEU A 1 100 ? 13.103 -5.678 -0.137 1.00 96.81 100 LEU A O 1
ATOM 777 N N . ALA A 1 101 ? 13.277 -5.436 -2.372 1.00 97.38 101 ALA A N 1
ATOM 778 C CA . ALA A 1 101 ? 14.037 -6.646 -2.704 1.00 97.38 101 ALA A CA 1
ATOM 779 C C . ALA A 1 101 ? 13.407 -8.005 -2.343 1.00 97.38 101 ALA A C 1
ATOM 781 O O . ALA A 1 101 ? 13.832 -9.015 -2.900 1.00 97.38 101 ALA A O 1
ATOM 782 N N . THR A 1 102 ? 12.374 -8.057 -1.501 1.00 98.00 102 THR A N 1
ATOM 783 C CA . THR A 1 102 ? 11.719 -9.311 -1.081 1.00 98.00 102 THR A CA 1
ATOM 784 C C . THR A 1 102 ? 11.192 -10.159 -2.243 1.00 98.00 102 THR A C 1
ATOM 786 O O . THR A 1 102 ? 11.167 -11.389 -2.167 1.00 98.00 102 THR A O 1
ATOM 789 N N . GLN A 1 103 ? 10.827 -9.527 -3.359 1.00 97.50 103 GLN A N 1
ATOM 790 C CA . GLN A 1 103 ? 10.373 -10.198 -4.574 1.00 97.50 103 GLN A CA 1
ATOM 791 C C . GLN A 1 103 ? 11.504 -10.888 -5.358 1.00 97.50 103 GLN A C 1
ATOM 793 O O . GLN A 1 103 ? 11.233 -11.754 -6.184 1.00 97.50 103 GLN A O 1
ATOM 798 N N . ILE A 1 104 ? 12.773 -10.547 -5.112 1.00 96.31 104 ILE A N 1
ATOM 799 C CA . ILE A 1 104 ? 13.932 -11.084 -5.845 1.00 96.31 104 ILE A CA 1
ATOM 800 C C . ILE A 1 104 ? 14.151 -12.580 -5.556 1.00 96.31 104 ILE A C 1
ATOM 802 O O . ILE A 1 104 ? 14.171 -13.367 -6.508 1.00 96.31 104 ILE A O 1
ATOM 806 N N . PRO A 1 105 ? 14.259 -13.040 -4.291 1.00 97.06 105 PRO A N 1
ATOM 807 C CA . PRO A 1 105 ? 14.332 -14.473 -4.006 1.00 97.06 105 PRO A CA 1
ATOM 808 C C . PRO A 1 105 ? 13.028 -15.202 -4.359 1.00 97.06 105 PRO A C 1
ATOM 810 O O . PRO A 1 105 ? 13.066 -16.360 -4.776 1.00 97.06 105 PRO A O 1
ATOM 813 N N . GLN A 1 106 ? 11.876 -14.526 -4.272 1.00 97.94 106 GLN A N 1
ATOM 814 C CA . GLN A 1 106 ? 10.603 -15.086 -4.732 1.00 97.94 106 GLN A CA 1
ATOM 815 C C . GLN A 1 106 ? 10.631 -15.355 -6.242 1.00 97.94 106 GLN A C 1
ATOM 817 O O . GLN A 1 106 ? 10.214 -16.429 -6.664 1.00 97.94 106 GLN A O 1
ATOM 822 N N . ALA A 1 107 ? 11.189 -14.448 -7.050 1.00 95.56 107 ALA A N 1
ATOM 823 C CA . ALA A 1 107 ? 11.331 -14.629 -8.494 1.00 95.56 107 ALA A CA 1
ATOM 824 C C . ALA A 1 107 ? 12.214 -15.831 -8.845 1.00 95.56 107 ALA A C 1
ATOM 826 O O . ALA A 1 107 ? 11.887 -16.586 -9.761 1.00 95.56 107 ALA A O 1
ATOM 827 N N . ALA A 1 108 ? 13.299 -16.043 -8.093 1.00 93.19 108 ALA A N 1
ATOM 828 C CA . ALA A 1 108 ? 14.141 -17.228 -8.237 1.00 93.19 108 ALA A CA 1
ATOM 829 C C . ALA A 1 108 ? 13.346 -18.519 -7.957 1.00 93.19 108 ALA A C 1
ATOM 831 O O . ALA A 1 108 ? 13.451 -19.485 -8.715 1.00 93.19 108 ALA A O 1
ATOM 832 N N . GLY A 1 109 ? 12.500 -18.521 -6.921 1.00 95.25 109 GLY A N 1
ATOM 833 C CA . GLY A 1 109 ? 11.597 -19.633 -6.609 1.00 95.25 109 GLY A CA 1
ATOM 834 C C . GLY A 1 109 ? 10.502 -19.856 -7.660 1.00 95.25 109 GLY A C 1
ATOM 835 O O . GLY A 1 109 ? 10.241 -20.998 -8.040 1.00 95.25 109 GLY A O 1
ATOM 836 N N . VAL A 1 110 ? 9.896 -18.780 -8.173 1.00 95.38 110 VAL A N 1
ATOM 837 C CA . VAL A 1 110 ? 8.899 -18.836 -9.255 1.00 95.38 110 VAL A CA 1
ATOM 838 C C . VAL A 1 110 ? 9.525 -19.414 -10.518 1.00 95.38 110 VAL A C 1
ATOM 840 O O . VAL A 1 110 ? 8.971 -20.355 -11.080 1.00 95.38 110 VAL A O 1
ATOM 843 N N . GLY A 1 111 ? 10.703 -18.936 -10.928 1.00 90.75 111 GLY A N 1
ATOM 844 C CA . GLY A 1 111 ? 11.414 -19.498 -12.076 1.00 90.75 111 GLY A CA 1
ATOM 845 C C . GLY A 1 111 ? 11.693 -20.994 -11.889 1.00 90.75 111 GLY A C 1
ATOM 846 O O . GLY A 1 111 ? 11.408 -21.796 -12.779 1.00 90.75 111 GLY A O 1
ATOM 847 N N . TYR A 1 112 ? 12.127 -21.417 -10.697 1.00 92.31 112 TYR A N 1
ATOM 848 C CA . TYR A 1 112 ? 12.356 -22.831 -10.403 1.00 92.31 112 TYR A CA 1
ATOM 849 C C . TYR A 1 112 ? 11.070 -23.660 -10.542 1.00 92.31 112 TYR A C 1
ATOM 851 O O . TYR A 1 112 ? 11.096 -24.760 -11.101 1.00 92.31 112 TYR A O 1
ATOM 859 N N . ALA A 1 113 ? 9.933 -23.126 -10.090 1.00 94.62 113 ALA A N 1
ATOM 860 C CA . ALA A 1 113 ? 8.630 -23.760 -10.263 1.00 94.62 113 ALA A CA 1
ATOM 861 C C . ALA A 1 113 ? 8.205 -23.834 -11.742 1.00 94.62 113 ALA A C 1
ATOM 863 O O . ALA A 1 113 ? 7.743 -24.890 -12.181 1.00 94.62 113 ALA A O 1
ATOM 864 N N . LEU A 1 114 ? 8.415 -22.770 -12.527 1.00 91.19 114 LEU A N 1
ATOM 865 C CA . LEU A 1 114 ? 8.136 -22.748 -13.972 1.00 91.19 114 LEU A CA 1
ATOM 866 C C . LEU A 1 114 ? 8.944 -23.818 -14.705 1.00 91.19 114 LEU A C 1
ATOM 868 O O . LEU A 1 114 ? 8.386 -24.614 -15.456 1.00 91.19 114 LEU A O 1
ATOM 872 N N . ARG A 1 115 ? 10.236 -23.943 -14.388 1.00 87.06 115 ARG A N 1
ATOM 873 C CA . ARG A 1 115 ? 11.097 -24.995 -14.947 1.00 87.06 115 ARG A CA 1
ATOM 874 C C . ARG A 1 115 ? 10.590 -26.405 -14.648 1.00 87.06 115 ARG A C 1
ATOM 876 O O . ARG A 1 115 ? 10.782 -27.312 -15.454 1.00 87.06 115 ARG A O 1
ATOM 883 N N . ARG A 1 116 ? 9.980 -26.609 -13.479 1.00 91.44 116 ARG A N 1
ATOM 884 C CA . ARG A 1 116 ? 9.424 -27.904 -13.057 1.00 91.44 116 ARG A CA 1
ATOM 885 C C . ARG A 1 116 ? 8.012 -28.170 -13.571 1.00 91.44 116 ARG A C 1
ATOM 887 O O . ARG A 1 116 ? 7.513 -29.267 -13.337 1.00 91.44 116 ARG A O 1
ATOM 894 N N . THR A 1 117 ? 7.396 -27.207 -14.249 1.00 92.25 117 THR A N 1
ATOM 895 C CA . THR A 1 117 ? 6.037 -27.301 -14.785 1.00 92.25 117 THR A CA 1
ATOM 896 C C . THR A 1 117 ? 6.126 -27.509 -16.299 1.00 92.25 117 THR A C 1
ATOM 898 O O . THR A 1 117 ? 6.378 -26.542 -17.017 1.00 92.25 117 THR A O 1
ATOM 901 N N . PRO A 1 118 ? 5.960 -28.742 -16.817 1.00 87.69 118 PRO A N 1
ATOM 902 C CA . PRO A 1 118 ? 6.171 -29.040 -18.236 1.00 87.69 118 PRO A CA 1
ATOM 903 C C . PRO A 1 118 ? 5.326 -28.178 -19.179 1.00 87.69 118 PRO A C 1
ATOM 905 O O . PRO A 1 118 ? 5.802 -27.774 -20.234 1.00 87.69 118 PRO A O 1
ATOM 908 N N . GLU A 1 119 ? 4.099 -27.836 -18.784 1.00 90.62 119 GLU A N 1
ATOM 909 C CA . GLU A 1 119 ? 3.180 -27.009 -19.574 1.00 90.62 119 GLU A CA 1
ATOM 910 C C . GLU A 1 119 ? 3.643 -25.550 -19.694 1.00 90.62 119 GLU A C 1
ATOM 912 O O . GLU A 1 119 ? 3.189 -24.827 -20.577 1.00 90.62 119 GLU A O 1
ATOM 917 N N . ARG A 1 120 ? 4.546 -25.117 -18.808 1.00 86.06 120 ARG A N 1
ATOM 918 C CA . ARG A 1 120 ? 5.087 -23.754 -18.724 1.00 86.06 120 ARG A CA 1
ATOM 919 C C . ARG A 1 120 ? 6.610 -23.733 -18.820 1.00 86.06 120 ARG A C 1
ATOM 921 O O . ARG A 1 120 ? 7.249 -22.779 -18.393 1.00 86.06 120 ARG A O 1
ATOM 928 N N . SER A 1 121 ? 7.209 -24.766 -19.417 1.00 74.25 121 SER A N 1
ATOM 929 C CA . SER A 1 121 ? 8.667 -24.914 -19.497 1.00 74.25 121 SER A CA 1
ATOM 930 C C . SER A 1 121 ? 9.368 -23.825 -20.319 1.00 74.25 121 SER A C 1
ATOM 932 O O . SER A 1 121 ? 10.595 -23.760 -20.326 1.00 74.25 121 SER A O 1
ATOM 934 N N . HIS A 1 122 ? 8.606 -23.017 -21.062 1.00 80.25 122 HIS A N 1
ATOM 935 C CA . HIS A 1 122 ? 9.100 -21.882 -21.841 1.00 80.25 122 HIS A CA 1
ATOM 936 C C . HIS A 1 122 ? 8.866 -20.525 -21.171 1.00 80.25 122 HIS A C 1
ATOM 938 O O . HIS A 1 122 ? 9.465 -19.553 -21.626 1.00 80.25 122 HIS A O 1
ATOM 944 N N . SER A 1 123 ? 8.032 -20.462 -20.130 1.00 88.31 123 SER A N 1
ATOM 945 C CA . SER A 1 123 ? 7.751 -19.222 -19.411 1.00 88.31 123 SER A CA 1
ATOM 946 C C . SER A 1 123 ? 8.913 -18.884 -18.474 1.00 88.31 123 SER A C 1
ATOM 948 O O . SER A 1 123 ? 9.563 -19.774 -17.912 1.00 88.31 123 SER A O 1
ATOM 950 N N . ILE A 1 124 ? 9.150 -17.595 -18.262 1.00 89.12 124 ILE A N 1
ATOM 951 C CA . ILE A 1 124 ? 10.197 -17.085 -17.372 1.00 89.12 124 ILE A CA 1
ATOM 952 C C . ILE A 1 124 ? 9.609 -16.262 -16.220 1.00 89.12 124 ILE A C 1
ATOM 954 O O . ILE A 1 124 ? 8.456 -15.832 -16.257 1.00 89.12 124 ILE A O 1
ATOM 958 N N . ALA A 1 125 ? 10.422 -16.028 -15.189 1.00 93.06 125 ALA A N 1
ATOM 959 C CA . ALA A 1 125 ? 10.122 -15.088 -14.112 1.00 93.06 125 ALA A CA 1
ATOM 960 C C . ALA A 1 125 ? 10.925 -13.791 -14.305 1.00 93.06 125 ALA A C 1
ATOM 962 O O . ALA A 1 125 ? 12.137 -13.780 -14.102 1.00 93.06 125 ALA A O 1
ATOM 963 N N . ALA A 1 126 ? 10.271 -12.696 -14.686 1.00 93.06 126 ALA A N 1
ATOM 964 C CA . ALA A 1 126 ? 10.878 -11.377 -14.839 1.00 93.06 126 ALA A CA 1
ATOM 965 C C . ALA A 1 126 ? 10.756 -10.564 -13.542 1.00 93.06 126 ALA A C 1
ATOM 967 O O . ALA A 1 126 ? 9.657 -10.232 -13.101 1.00 93.06 126 ALA A O 1
ATOM 968 N N . CYS A 1 127 ? 11.888 -10.218 -12.936 1.00 95.44 127 CYS A N 1
ATOM 969 C CA . CYS A 1 127 ? 11.963 -9.517 -11.661 1.00 95.44 127 CYS A CA 1
ATOM 970 C C . CYS A 1 127 ? 12.535 -8.111 -11.832 1.00 95.44 127 CYS A C 1
ATOM 972 O O . CYS A 1 127 ? 13.708 -7.956 -12.171 1.00 95.44 127 CYS A O 1
ATOM 974 N N . PHE A 1 128 ? 11.738 -7.093 -11.522 1.00 94.81 128 PHE A N 1
ATOM 975 C CA . PHE A 1 128 ? 12.151 -5.694 -11.549 1.00 94.81 128 PHE A CA 1
ATOM 976 C C . PHE A 1 128 ? 12.602 -5.225 -10.172 1.00 94.81 128 PHE A C 1
ATOM 978 O O . PHE A 1 128 ? 11.964 -5.521 -9.158 1.00 94.81 128 PHE A O 1
ATOM 985 N N . PHE A 1 129 ? 13.682 -4.450 -10.143 1.00 94.75 129 PHE A N 1
ATOM 986 C CA . PHE A 1 129 ? 14.158 -3.782 -8.938 1.00 94.75 129 PHE A CA 1
ATOM 987 C C . PHE A 1 129 ? 15.008 -2.553 -9.281 1.00 94.75 129 PHE A C 1
ATOM 989 O O . PHE A 1 129 ? 15.612 -2.484 -10.346 1.00 94.75 129 PHE A O 1
ATOM 996 N N . GLY A 1 130 ? 15.051 -1.568 -8.387 1.00 90.38 130 GLY A N 1
ATOM 997 C CA . GLY A 1 130 ? 15.933 -0.403 -8.494 1.00 90.38 130 GLY A CA 1
ATOM 998 C C . GLY A 1 130 ? 17.352 -0.693 -8.001 1.00 90.38 130 GLY A C 1
ATOM 999 O O . GLY A 1 130 ? 17.584 -1.684 -7.305 1.00 90.38 130 GLY A O 1
ATOM 1000 N N . GLU A 1 131 ? 18.308 0.191 -8.290 1.00 88.81 131 GLU A N 1
ATOM 1001 C CA . GLU A 1 131 ? 19.680 0.055 -7.778 1.00 88.81 131 GLU A CA 1
ATOM 1002 C C . GLU A 1 131 ? 19.749 0.164 -6.249 1.00 88.81 131 GLU A C 1
ATOM 1004 O O . GLU A 1 131 ? 20.565 -0.512 -5.625 1.00 88.81 131 GLU A O 1
ATOM 1009 N N . GLY A 1 132 ? 18.835 0.930 -5.643 1.00 91.44 132 GLY A N 1
ATOM 1010 C CA . GLY A 1 132 ? 18.639 0.975 -4.196 1.00 91.44 132 GLY A CA 1
ATOM 1011 C C . GLY A 1 132 ? 18.356 -0.402 -3.587 1.00 91.44 132 GLY A C 1
ATOM 1012 O O . GLY A 1 132 ? 19.045 -0.852 -2.674 1.00 91.44 132 GLY A O 1
ATOM 1013 N N . ALA A 1 133 ? 17.380 -1.112 -4.162 1.00 95.31 133 ALA A N 1
ATOM 1014 C CA . ALA A 1 133 ? 16.972 -2.445 -3.716 1.00 95.31 133 ALA A CA 1
ATOM 1015 C C . ALA A 1 133 ? 18.071 -3.502 -3.927 1.00 95.31 133 ALA A C 1
ATOM 1017 O O . ALA A 1 133 ? 18.110 -4.502 -3.220 1.00 95.31 133 ALA A O 1
ATOM 1018 N N . ALA A 1 134 ? 19.003 -3.276 -4.857 1.00 93.00 134 ALA A N 1
ATOM 1019 C CA . ALA A 1 134 ? 20.134 -4.174 -5.072 1.00 93.00 134 ALA A CA 1
ATOM 1020 C C . ALA A 1 134 ? 21.183 -4.141 -3.940 1.00 93.00 134 ALA A C 1
ATOM 1022 O O . ALA A 1 134 ? 22.117 -4.944 -3.958 1.00 93.00 134 ALA A O 1
ATOM 1023 N N . SER A 1 135 ? 21.074 -3.222 -2.975 1.00 96.12 135 SER A N 1
ATOM 1024 C CA . SER A 1 135 ? 21.920 -3.210 -1.771 1.00 96.12 135 SER A CA 1
ATOM 1025 C C . SER A 1 135 ? 21.328 -4.000 -0.597 1.00 96.12 135 SER A C 1
ATOM 1027 O O . SER A 1 135 ? 22.016 -4.185 0.403 1.00 96.12 135 SER A O 1
ATOM 1029 N N . GLU A 1 136 ? 20.094 -4.495 -0.714 1.00 98.00 136 GLU A N 1
ATOM 1030 C CA . GLU A 1 136 ? 19.477 -5.354 0.299 1.00 98.00 136 GLU A CA 1
ATOM 1031 C C . GLU A 1 136 ? 20.064 -6.773 0.288 1.00 98.00 136 GLU A C 1
ATOM 1033 O O . GLU A 1 136 ? 20.492 -7.288 -0.749 1.00 98.00 136 GLU A O 1
ATOM 1038 N N . GLY A 1 137 ? 20.027 -7.456 1.436 1.00 97.94 137 GLY A N 1
ATOM 1039 C CA . GLY A 1 137 ? 20.509 -8.840 1.554 1.00 97.94 137 GLY A CA 1
ATOM 1040 C C . GLY A 1 137 ? 19.751 -9.832 0.660 1.00 97.94 137 GLY A C 1
ATOM 1041 O O . GLY A 1 137 ? 20.351 -10.753 0.100 1.00 97.94 137 GLY A O 1
ATOM 1042 N N . ASP A 1 138 ? 18.453 -9.598 0.450 1.00 98.06 138 ASP A N 1
ATOM 1043 C CA . ASP A 1 138 ? 17.594 -10.436 -0.396 1.00 98.06 138 ASP A CA 1
ATOM 1044 C C . ASP A 1 138 ? 18.017 -10.421 -1.872 1.00 98.06 138 ASP A C 1
ATOM 1046 O O . ASP A 1 138 ? 17.828 -11.418 -2.572 1.00 98.06 138 ASP A O 1
ATOM 1050 N N . PHE A 1 139 ? 18.662 -9.345 -2.344 1.00 95.75 139 PHE A N 1
ATOM 1051 C CA . PHE A 1 139 ? 19.259 -9.314 -3.681 1.00 95.75 139 PHE A CA 1
ATOM 1052 C C . PHE A 1 139 ? 20.350 -10.383 -3.815 1.00 95.75 139 PHE A C 1
ATOM 1054 O O . PHE A 1 139 ? 20.329 -11.181 -4.752 1.00 95.75 139 PHE A O 1
ATOM 1061 N N . HIS A 1 140 ? 21.276 -10.440 -2.851 1.00 95.94 140 HIS A N 1
ATOM 1062 C CA . HIS A 1 140 ? 22.343 -11.442 -2.834 1.00 95.94 140 HIS A CA 1
ATOM 1063 C C . HIS A 1 140 ? 21.769 -12.861 -2.752 1.00 95.94 140 HIS A C 1
ATOM 1065 O O . HIS A 1 140 ? 22.156 -13.732 -3.534 1.00 95.94 140 HIS A O 1
ATOM 1071 N N . ALA A 1 141 ? 20.809 -13.080 -1.848 1.00 96.31 141 ALA A N 1
ATOM 1072 C CA . ALA A 1 141 ? 20.172 -14.380 -1.666 1.00 96.31 141 ALA A CA 1
ATOM 1073 C C . ALA A 1 141 ? 19.439 -14.849 -2.934 1.00 96.31 141 ALA A C 1
ATOM 1075 O O . ALA A 1 141 ? 19.602 -15.996 -3.348 1.00 96.31 141 ALA A O 1
ATOM 1076 N N . GLY A 1 142 ? 18.667 -13.969 -3.577 1.00 93.44 142 GLY A N 1
ATOM 1077 C CA . GLY A 1 142 ? 17.895 -14.305 -4.771 1.00 93.44 142 GLY A CA 1
ATOM 1078 C C . GLY A 1 142 ? 18.761 -14.618 -5.991 1.00 93.44 142 GLY A C 1
ATOM 1079 O O . GLY A 1 142 ? 18.497 -15.603 -6.681 1.00 93.44 142 GLY A O 1
ATOM 1080 N N . LEU A 1 143 ? 19.826 -13.844 -6.229 1.00 90.06 143 LEU A N 1
ATOM 1081 C CA . LEU A 1 143 ? 20.766 -14.118 -7.323 1.00 90.06 143 LEU A CA 1
ATOM 1082 C C . LEU A 1 143 ? 21.533 -15.423 -7.090 1.00 90.06 143 LEU A C 1
ATOM 1084 O O . LEU A 1 143 ? 21.638 -16.245 -8.002 1.00 90.06 143 LEU A O 1
ATOM 1088 N N . LEU A 1 144 ? 22.030 -15.649 -5.870 1.00 91.94 144 LEU A N 1
ATOM 1089 C CA . LEU A 1 144 ? 22.721 -16.893 -5.533 1.00 91.94 144 LEU A CA 1
ATOM 1090 C C . LEU A 1 144 ? 21.792 -18.107 -5.685 1.00 91.94 144 LEU A C 1
ATOM 1092 O O . LEU A 1 144 ? 22.206 -19.134 -6.224 1.00 91.94 144 LEU A O 1
ATOM 1096 N N . LEU A 1 145 ? 20.531 -17.987 -5.260 1.00 90.94 145 LEU A N 1
ATOM 1097 C CA . LEU A 1 145 ? 19.534 -19.046 -5.402 1.00 90.94 145 LEU A CA 1
ATOM 1098 C C . LEU A 1 145 ? 19.245 -19.358 -6.876 1.00 90.94 145 LEU A C 1
ATOM 1100 O O . LEU A 1 145 ? 19.278 -20.524 -7.257 1.00 90.94 145 LEU A O 1
ATOM 1104 N N . ALA A 1 146 ? 19.015 -18.336 -7.707 1.00 87.31 146 ALA A N 1
ATOM 1105 C CA . ALA A 1 146 ? 18.760 -18.510 -9.140 1.00 87.31 146 ALA A CA 1
ATOM 1106 C C . ALA A 1 146 ? 19.963 -19.093 -9.899 1.00 87.31 146 ALA A C 1
ATOM 1108 O O . ALA A 1 146 ? 19.785 -19.833 -10.863 1.00 87.31 146 ALA A O 1
ATOM 1109 N N . SER A 1 147 ? 21.183 -18.768 -9.463 1.00 86.19 147 SER A N 1
ATOM 1110 C CA . SER A 1 147 ? 22.417 -19.310 -10.037 1.00 86.19 147 SER A CA 1
ATOM 1111 C C . SER A 1 147 ? 22.640 -20.777 -9.658 1.00 86.19 147 SER A C 1
ATOM 1113 O O . SER A 1 147 ? 22.864 -21.632 -10.515 1.00 86.19 147 SER A O 1
ATOM 1115 N N . THR A 1 148 ? 22.555 -21.093 -8.364 1.00 88.50 148 THR A N 1
ATOM 1116 C CA . THR A 1 148 ? 22.862 -22.438 -7.849 1.00 88.50 148 THR A CA 1
ATOM 1117 C C . THR A 1 148 ? 21.760 -23.451 -8.141 1.00 88.50 148 THR A C 1
ATOM 1119 O O . THR A 1 148 ? 22.036 -24.637 -8.333 1.00 88.50 148 THR A O 1
ATOM 1122 N N . ILE A 1 149 ? 20.510 -22.995 -8.202 1.00 83.94 149 ILE A N 1
ATOM 1123 C CA . ILE A 1 149 ? 19.352 -23.798 -8.571 1.00 83.94 149 ILE A CA 1
ATOM 1124 C C . ILE A 1 149 ? 18.867 -23.281 -9.921 1.00 83.94 149 ILE A C 1
ATOM 1126 O O . ILE A 1 149 ? 18.260 -22.212 -9.959 1.00 83.94 149 ILE A O 1
ATOM 1130 N N . PRO A 1 150 ? 19.080 -24.014 -11.033 1.00 75.00 150 PRO A N 1
ATOM 1131 C CA . PRO A 1 150 ? 18.847 -23.414 -12.332 1.00 75.00 150 PRO A CA 1
ATOM 1132 C C . PRO A 1 150 ? 17.365 -23.082 -12.494 1.00 75.00 150 PRO A C 1
ATOM 1134 O O . PRO A 1 150 ? 16.493 -23.958 -12.402 1.00 75.00 150 PRO A O 1
ATOM 1137 N N . SER A 1 151 ? 17.120 -21.795 -12.695 1.00 80.00 151 SER A N 1
ATOM 1138 C CA . SER A 1 151 ? 15.821 -21.150 -12.648 1.00 80.00 151 SER A CA 1
ATOM 1139 C C . SER A 1 151 ? 15.727 -20.172 -13.825 1.00 80.00 151 SER A C 1
ATOM 1141 O O . SER A 1 151 ? 16.608 -19.326 -13.951 1.00 80.00 151 SER A O 1
ATOM 1143 N N . PRO A 1 152 ? 14.732 -20.273 -14.726 1.00 86.88 152 PRO A N 1
ATOM 1144 C CA . PRO A 1 152 ? 14.504 -19.304 -15.798 1.00 86.88 152 PRO A CA 1
ATOM 1145 C C . PRO A 1 152 ? 14.020 -17.964 -15.222 1.00 86.88 152 PRO A C 1
ATOM 1147 O O . PRO A 1 152 ? 12.840 -17.618 -15.292 1.00 86.88 152 PRO A O 1
ATOM 1150 N N . THR A 1 153 ? 14.938 -17.212 -14.620 1.00 87.38 153 THR A N 1
ATOM 1151 C CA . THR A 1 153 ? 14.678 -15.907 -14.011 1.00 87.38 153 THR A CA 1
ATOM 1152 C C . THR A 1 153 ? 15.453 -14.823 -14.752 1.00 87.38 153 THR A C 1
ATOM 1154 O O . THR A 1 153 ? 16.660 -14.933 -14.972 1.00 87.38 153 THR A O 1
ATOM 1157 N N . LEU A 1 154 ? 14.744 -13.759 -15.119 1.00 87.75 154 LEU A N 1
ATOM 1158 C CA . LEU A 1 154 ? 15.284 -12.553 -15.726 1.00 87.75 154 LEU A CA 1
ATOM 1159 C C . LEU A 1 154 ? 15.291 -11.435 -14.686 1.00 87.75 154 LEU A C 1
ATOM 1161 O O . LEU A 1 154 ? 14.236 -10.987 -14.241 1.00 87.75 154 LEU A O 1
ATOM 1165 N N . PHE A 1 155 ? 16.472 -10.964 -14.309 1.00 88.31 155 PHE A N 1
ATOM 1166 C CA . PHE A 1 155 ? 16.623 -9.865 -13.355 1.00 88.31 155 PHE A CA 1
ATOM 1167 C C . PHE A 1 155 ? 16.778 -8.539 -14.106 1.00 88.31 155 PHE A C 1
ATOM 1169 O O . PHE A 1 155 ? 17.640 -8.405 -14.970 1.00 88.31 155 PHE A O 1
ATOM 1176 N N . ILE A 1 156 ? 15.949 -7.547 -13.790 1.00 87.25 156 ILE A N 1
ATOM 1177 C CA . ILE A 1 156 ? 15.902 -6.264 -14.497 1.00 87.25 156 ILE A CA 1
ATOM 1178 C C . ILE A 1 156 ? 16.151 -5.148 -13.488 1.00 87.25 156 ILE A C 1
ATOM 1180 O O . ILE A 1 156 ? 15.274 -4.774 -12.706 1.00 87.25 156 ILE A O 1
ATOM 1184 N N . ALA A 1 157 ? 17.371 -4.616 -13.523 1.00 86.69 157 ALA A N 1
ATOM 1185 C CA . ALA A 1 157 ? 17.789 -3.518 -12.667 1.00 86.69 157 ALA A CA 1
ATOM 1186 C C . ALA A 1 157 ? 17.461 -2.169 -13.324 1.00 86.69 157 ALA A C 1
ATOM 1188 O O . ALA A 1 157 ? 18.080 -1.781 -14.316 1.00 86.69 157 ALA A O 1
ATOM 1189 N N . ARG A 1 158 ? 16.522 -1.426 -12.740 1.00 87.31 158 ARG A N 1
ATOM 1190 C CA . ARG A 1 158 ? 16.225 -0.033 -13.084 1.00 87.31 158 ARG A CA 1
ATOM 1191 C C . ARG A 1 158 ? 17.134 0.881 -12.283 1.00 87.31 158 ARG A C 1
ATOM 1193 O O . ARG A 1 158 ? 16.757 1.367 -11.224 1.00 87.31 158 ARG A O 1
ATOM 1200 N N . ASN A 1 159 ? 18.351 1.072 -12.772 1.00 83.12 159 ASN A N 1
ATOM 1201 C CA . ASN A 1 159 ? 19.254 2.027 -12.154 1.00 83.12 159 ASN A CA 1
ATOM 1202 C C . ASN A 1 159 ? 18.860 3.424 -12.609 1.00 83.12 159 ASN A C 1
ATOM 1204 O O . ASN A 1 159 ? 19.082 3.747 -13.776 1.00 83.12 159 ASN A O 1
ATOM 1208 N N . ASN A 1 160 ? 18.254 4.201 -11.712 1.00 80.44 160 ASN A N 1
ATOM 1209 C CA . ASN A 1 160 ? 17.821 5.561 -12.015 1.00 80.44 160 ASN A CA 1
ATOM 1210 C C . ASN A 1 160 ? 18.734 6.651 -11.406 1.00 80.44 160 ASN A C 1
ATOM 1212 O O . ASN A 1 160 ? 18.399 7.839 -11.435 1.00 80.44 160 ASN A O 1
ATOM 1216 N N . GLY A 1 161 ? 19.868 6.223 -10.836 1.00 79.56 161 GLY A N 1
ATOM 1217 C CA . GLY A 1 161 ? 20.873 7.054 -10.177 1.00 79.56 161 GLY A CA 1
ATOM 1218 C C . GLY A 1 161 ? 20.599 7.377 -8.704 1.00 79.56 161 GLY A C 1
ATOM 1219 O O . GLY A 1 161 ? 21.500 7.907 -8.052 1.00 79.56 161 GLY A O 1
ATOM 1220 N N . PHE A 1 162 ? 19.409 7.076 -8.167 1.00 83.50 162 PHE A N 1
ATOM 1221 C CA . PHE A 1 162 ? 19.018 7.488 -6.817 1.00 83.50 162 PHE A CA 1
ATOM 1222 C C . PHE A 1 162 ? 18.020 6.553 -6.113 1.00 83.50 162 PHE A C 1
ATOM 1224 O O . PHE A 1 162 ? 16.886 6.344 -6.559 1.00 83.50 162 PHE A O 1
ATOM 1231 N N . ALA A 1 163 ? 18.341 6.212 -4.867 1.00 89.94 163 ALA A N 1
ATOM 1232 C CA . ALA A 1 163 ? 17.415 5.610 -3.919 1.00 89.94 163 ALA A CA 1
ATOM 1233 C C . ALA A 1 163 ? 16.813 6.696 -3.011 1.00 89.94 163 ALA A C 1
ATOM 1235 O O . ALA A 1 163 ? 17.373 7.046 -1.976 1.00 89.94 163 ALA A O 1
ATOM 1236 N N . ILE A 1 164 ? 15.661 7.250 -3.410 1.00 91.50 164 ILE A N 1
ATOM 1237 C CA . ILE A 1 164 ? 15.059 8.441 -2.774 1.00 91.50 164 ILE A CA 1
ATOM 1238 C C . ILE A 1 164 ? 16.043 9.620 -2.877 1.00 91.50 164 ILE A C 1
ATOM 1240 O O . ILE A 1 164 ? 16.222 10.155 -3.975 1.00 91.50 164 ILE A O 1
ATOM 1244 N N . SER A 1 165 ? 16.712 9.968 -1.775 1.00 90.69 165 SER A N 1
ATOM 1245 C CA . SER A 1 165 ? 17.716 11.026 -1.677 1.00 90.69 165 SER A CA 1
ATOM 1246 C C . SER A 1 165 ? 19.152 10.526 -1.795 1.00 90.69 165 SER A C 1
ATOM 1248 O O . SER A 1 165 ? 20.046 11.339 -2.002 1.00 90.69 165 SER A O 1
ATOM 1250 N N . THR A 1 166 ? 19.389 9.220 -1.667 1.00 90.31 166 THR A N 1
ATOM 1251 C CA . THR A 1 166 ? 20.736 8.638 -1.686 1.00 90.31 166 THR A CA 1
ATOM 1252 C C . THR A 1 166 ? 21.216 8.477 -3.131 1.00 90.31 166 THR A C 1
ATOM 1254 O O . THR A 1 166 ? 20.614 7.697 -3.876 1.00 90.31 166 THR A O 1
ATOM 1257 N N . PRO A 1 167 ? 22.268 9.196 -3.567 1.00 88.50 167 PRO A N 1
ATOM 1258 C CA . PRO A 1 167 ? 22.824 9.044 -4.908 1.00 88.50 167 PRO A CA 1
ATOM 1259 C C . PRO A 1 167 ? 23.559 7.707 -5.058 1.00 88.50 167 PRO A C 1
ATOM 1261 O O . PRO A 1 167 ? 24.079 7.144 -4.093 1.00 88.50 167 PRO A O 1
ATOM 1264 N N . SER A 1 168 ? 23.695 7.220 -6.293 1.00 85.56 168 SER A N 1
ATOM 1265 C CA . SER A 1 168 ? 24.377 5.950 -6.582 1.00 85.56 168 SER A CA 1
ATOM 1266 C C . SER A 1 168 ? 25.816 5.878 -6.052 1.00 85.56 168 SER A C 1
ATOM 1268 O O . SER A 1 168 ? 26.290 4.796 -5.720 1.00 85.56 168 SER A O 1
ATOM 1270 N N . THR A 1 169 ? 26.504 7.021 -5.944 1.00 88.06 169 THR A N 1
ATOM 1271 C CA . THR A 1 169 ? 27.864 7.138 -5.386 1.00 88.06 169 THR A CA 1
ATOM 1272 C C . THR A 1 169 ? 27.947 6.813 -3.896 1.00 88.06 169 THR A C 1
ATOM 1274 O O . THR A 1 169 ? 29.018 6.460 -3.413 1.00 88.06 169 THR A O 1
ATOM 1277 N N . GLU A 1 170 ? 26.836 6.941 -3.171 1.00 90.88 170 GLU A N 1
ATOM 1278 C CA . GLU A 1 170 ? 26.698 6.513 -1.774 1.00 90.88 170 GLU A CA 1
ATOM 1279 C C . GLU A 1 170 ? 26.049 5.126 -1.667 1.00 90.88 170 GLU A C 1
ATOM 1281 O O . GLU A 1 170 ? 26.183 4.455 -0.648 1.00 90.88 170 GLU A O 1
ATOM 1286 N N . GLN A 1 171 ? 25.384 4.666 -2.732 1.00 89.44 171 GLN A N 1
ATOM 1287 C CA . GLN A 1 171 ? 24.725 3.363 -2.768 1.00 89.44 171 GLN A CA 1
ATOM 1288 C C . GLN A 1 171 ? 25.707 2.205 -2.984 1.00 89.44 171 GLN A C 1
ATOM 1290 O O . GLN A 1 171 ? 25.502 1.112 -2.448 1.00 89.44 171 GLN A O 1
ATOM 1295 N N . TYR A 1 172 ? 26.743 2.406 -3.807 1.00 88.25 172 TYR A N 1
ATOM 1296 C CA . TYR A 1 172 ? 27.767 1.399 -4.090 1.00 88.25 172 TYR A CA 1
ATOM 1297 C C . TYR A 1 172 ? 29.054 1.988 -4.687 1.00 88.25 172 TYR A C 1
ATOM 1299 O O . TYR A 1 172 ? 29.038 3.009 -5.365 1.00 88.25 172 TYR A O 1
ATOM 1307 N N . TYR A 1 173 ? 30.168 1.266 -4.512 1.00 90.38 173 TYR A N 1
ATOM 1308 C CA . TYR A 1 173 ? 31.473 1.597 -5.115 1.00 90.38 173 TYR A CA 1
ATOM 1309 C C . TYR A 1 173 ? 31.842 0.744 -6.339 1.00 90.38 173 TYR A C 1
ATOM 1311 O O . TYR A 1 173 ? 32.864 0.986 -6.975 1.00 90.38 173 TYR A O 1
ATOM 1319 N N . GLY A 1 174 ? 31.041 -0.277 -6.658 1.00 83.12 174 GLY A N 1
ATOM 1320 C CA . GLY A 1 174 ? 31.237 -1.102 -7.852 1.00 83.12 174 GLY A CA 1
ATOM 1321 C C . GLY A 1 174 ? 30.787 -0.404 -9.139 1.00 83.12 174 GLY A C 1
ATOM 1322 O O . GLY A 1 174 ? 30.141 0.642 -9.105 1.00 83.12 174 GLY A O 1
ATOM 1323 N N . ASP A 1 175 ? 31.074 -1.025 -10.284 1.00 83.69 175 ASP A N 1
ATOM 1324 C CA . ASP A 1 175 ? 30.623 -0.553 -11.599 1.00 83.69 175 ASP A CA 1
ATOM 1325 C C . ASP A 1 175 ? 29.141 -0.906 -11.826 1.00 83.69 175 ASP A C 1
ATOM 1327 O O . ASP A 1 175 ? 28.781 -1.869 -12.513 1.00 83.69 175 ASP A O 1
ATOM 1331 N N . GLY A 1 176 ? 28.263 -0.199 -11.114 1.00 81.00 176 GLY A N 1
ATOM 1332 C CA . GLY A 1 176 ? 26.822 -0.410 -11.174 1.00 81.00 176 GLY A CA 1
ATOM 1333 C C . GLY A 1 176 ? 26.362 -1.764 -10.626 1.00 81.00 176 GLY A C 1
ATOM 1334 O O . GLY A 1 176 ? 27.005 -2.403 -9.790 1.00 81.00 176 GLY A O 1
ATOM 1335 N N . ILE A 1 177 ? 25.193 -2.198 -11.100 1.00 84.75 177 ILE A N 1
ATOM 1336 C CA . ILE A 1 177 ? 24.591 -3.482 -10.712 1.00 84.75 177 ILE A CA 1
ATOM 1337 C C . ILE A 1 177 ? 25.016 -4.608 -11.666 1.00 84.75 177 ILE A C 1
ATOM 1339 O O . ILE A 1 177 ? 25.191 -5.745 -11.235 1.00 84.75 177 ILE A O 1
ATOM 1343 N N . ALA A 1 178 ? 25.248 -4.296 -12.946 1.00 79.19 178 ALA A N 1
ATOM 1344 C CA . ALA A 1 178 ? 25.605 -5.283 -13.967 1.00 79.19 178 ALA A CA 1
ATOM 1345 C C . ALA A 1 178 ? 26.939 -5.992 -13.678 1.00 79.19 178 ALA A C 1
ATOM 1347 O O . ALA A 1 178 ? 27.052 -7.198 -13.893 1.00 79.19 178 ALA A O 1
ATOM 1348 N N . SER A 1 179 ? 27.928 -5.285 -13.123 1.00 84.00 179 SER A N 1
ATOM 1349 C CA . SER A 1 179 ? 29.216 -5.882 -12.733 1.00 84.00 179 SER A CA 1
ATOM 1350 C C . SER A 1 179 ? 29.104 -6.910 -11.602 1.00 84.00 179 SER A C 1
ATOM 1352 O O . SER A 1 179 ? 30.015 -7.716 -11.418 1.00 84.00 179 SER A O 1
ATOM 1354 N N . ARG A 1 180 ? 27.985 -6.936 -10.864 1.00 86.75 180 ARG A N 1
ATOM 1355 C CA . ARG A 1 180 ? 27.755 -7.899 -9.778 1.00 86.75 180 ARG A CA 1
ATOM 1356 C C . ARG A 1 180 ? 27.345 -9.276 -10.296 1.00 86.75 180 ARG A C 1
ATOM 1358 O O . ARG A 1 180 ? 27.689 -10.270 -9.670 1.00 86.75 180 ARG A O 1
ATOM 1365 N N . GLY A 1 181 ? 26.633 -9.348 -11.423 1.00 84.00 181 GLY A N 1
ATOM 1366 C CA . GLY A 1 181 ? 26.079 -10.602 -11.953 1.00 84.00 181 GLY A CA 1
ATOM 1367 C C . GLY A 1 181 ? 27.121 -11.692 -12.254 1.00 84.00 181 GLY A C 1
ATOM 1368 O O . GLY A 1 181 ? 26.925 -12.819 -11.794 1.00 84.00 181 GLY A O 1
ATOM 1369 N N . PRO A 1 182 ? 28.271 -11.381 -12.890 1.00 86.94 182 PRO A N 1
ATOM 1370 C CA . PRO A 1 182 ? 29.331 -12.364 -13.118 1.00 86.94 182 PRO A CA 1
ATOM 1371 C C . PRO A 1 182 ? 29.878 -12.991 -11.830 1.00 86.94 182 PRO A C 1
ATOM 1373 O O . PRO A 1 182 ? 30.274 -14.153 -11.842 1.00 86.94 182 PRO A O 1
ATOM 1376 N N . GLY A 1 183 ? 29.844 -12.268 -10.703 1.00 88.62 183 GLY A N 1
ATOM 1377 C CA . GLY A 1 183 ? 30.222 -12.805 -9.391 1.00 88.62 183 GLY A CA 1
ATOM 1378 C C . GLY A 1 183 ? 29.321 -13.949 -8.908 1.00 88.62 183 GLY A C 1
ATOM 1379 O O . GLY A 1 183 ? 29.747 -14.753 -8.084 1.00 88.62 183 GLY A O 1
ATOM 1380 N N . TYR A 1 184 ? 28.110 -14.058 -9.457 1.00 85.88 184 TYR A N 1
ATOM 1381 C CA . TYR A 1 184 ? 27.179 -15.162 -9.221 1.00 85.88 184 TYR A CA 1
ATOM 1382 C C . TYR A 1 184 ? 27.169 -16.178 -10.369 1.00 85.88 184 TYR A C 1
ATOM 1384 O O . TYR A 1 184 ? 26.342 -17.079 -10.354 1.00 85.88 184 TYR A O 1
ATOM 1392 N N . GLY A 1 185 ? 28.025 -16.043 -11.387 1.00 81.12 185 GLY A N 1
ATOM 1393 C CA . GLY A 1 185 ? 27.953 -16.876 -12.594 1.00 81.12 185 GLY A CA 1
ATOM 1394 C C . GLY A 1 185 ? 26.692 -16.633 -13.433 1.00 81.12 185 GLY A C 1
ATOM 1395 O O . GLY A 1 185 ? 26.285 -17.511 -14.184 1.00 81.12 185 GLY A O 1
ATOM 1396 N N . ILE A 1 186 ? 26.060 -15.465 -13.279 1.00 80.31 186 ILE A N 1
ATOM 1397 C CA . ILE A 1 186 ? 24.892 -15.054 -14.060 1.00 80.31 186 ILE A CA 1
ATOM 1398 C C . ILE A 1 186 ? 25.368 -14.255 -15.269 1.00 80.31 186 ILE A C 1
ATOM 1400 O O . ILE A 1 186 ? 26.157 -13.315 -15.123 1.00 80.31 186 ILE A O 1
ATOM 1404 N N . ASP A 1 187 ? 24.839 -14.588 -16.444 1.00 76.06 187 ASP A N 1
ATOM 1405 C CA . ASP A 1 187 ? 25.153 -13.870 -17.670 1.00 76.06 187 ASP A CA 1
ATOM 1406 C C . ASP A 1 187 ? 24.596 -12.446 -17.612 1.00 76.06 187 ASP A C 1
ATOM 1408 O O . ASP A 1 187 ? 23.384 -12.198 -17.566 1.00 76.06 187 ASP A O 1
ATOM 1412 N N . THR A 1 188 ? 25.511 -11.483 -17.657 1.00 68.56 188 THR A N 1
ATOM 1413 C CA . THR A 1 188 ? 25.185 -10.069 -17.795 1.00 68.56 188 THR A CA 1
ATOM 1414 C C . THR A 1 188 ? 25.555 -9.624 -19.204 1.00 68.56 188 THR A C 1
ATOM 1416 O O . THR A 1 188 ? 26.734 -9.426 -19.510 1.00 68.56 188 THR A O 1
ATOM 1419 N N . PRO A 1 189 ? 24.582 -9.511 -20.128 1.00 56.75 189 PRO A N 1
ATOM 1420 C CA . PRO A 1 189 ? 24.854 -8.972 -21.448 1.00 56.75 189 PRO A CA 1
ATOM 1421 C C . PRO A 1 189 ? 25.362 -7.530 -21.322 1.00 56.75 189 PRO A C 1
ATOM 1423 O O . PRO A 1 189 ? 24.595 -6.589 -21.130 1.00 56.75 189 PRO A O 1
ATOM 1426 N N . PHE A 1 190 ? 26.678 -7.357 -21.461 1.00 41.06 190 PHE A N 1
ATOM 1427 C CA . PHE A 1 190 ? 27.280 -6.063 -21.749 1.00 41.06 190 PHE A CA 1
ATOM 1428 C C . PHE A 1 190 ? 26.796 -5.599 -23.127 1.00 41.06 190 PHE A C 1
ATOM 1430 O O . PHE A 1 190 ? 26.917 -6.317 -24.121 1.00 41.06 190 PHE A O 1
ATOM 1437 N N . GLU A 1 191 ? 26.236 -4.392 -23.152 1.00 37.44 191 GLU A N 1
ATOM 1438 C CA . GLU A 1 191 ? 25.946 -3.536 -24.302 1.00 37.44 191 GLU A CA 1
ATOM 1439 C C . GLU A 1 191 ? 26.506 -4.037 -25.657 1.00 37.44 191 GLU A C 1
ATOM 1441 O O . GLU A 1 191 ? 27.662 -3.802 -26.014 1.00 37.44 191 GLU A O 1
ATOM 1446 N N . LYS A 1 192 ? 25.663 -4.684 -26.476 1.00 26.97 192 LYS A N 1
ATOM 1447 C CA . LYS A 1 192 ? 25.904 -4.818 -27.921 1.00 26.97 192 LYS A CA 1
ATOM 1448 C C . LYS A 1 192 ? 24.821 -4.086 -28.707 1.00 26.97 192 LYS A C 1
ATOM 1450 O O . LYS A 1 192 ? 23.713 -4.572 -28.893 1.00 26.97 192 LYS A O 1
ATOM 1455 N N . ARG A 1 193 ? 25.209 -2.890 -29.161 1.00 25.56 193 ARG A N 1
ATOM 1456 C CA . ARG A 1 193 ? 24.859 -2.217 -30.424 1.00 25.56 193 ARG A CA 1
ATOM 1457 C C . ARG A 1 193 ? 23.782 -2.932 -31.257 1.00 25.56 193 ARG A C 1
ATOM 1459 O O . ARG A 1 193 ? 24.071 -3.962 -31.844 1.00 25.56 193 ARG A O 1
ATOM 1466 N N . GLY A 1 194 ? 22.621 -2.285 -31.372 1.00 25.67 194 GLY A N 1
ATOM 1467 C CA . GLY A 1 194 ? 21.737 -2.252 -32.544 1.00 25.67 194 GLY A CA 1
ATOM 1468 C C . GLY A 1 194 ? 21.522 -3.538 -33.352 1.00 25.67 194 GLY A C 1
ATOM 1469 O O . GLY A 1 194 ? 22.412 -3.995 -34.058 1.00 25.67 194 GLY A O 1
ATOM 1470 N N . GLY A 1 195 ? 20.268 -3.994 -33.386 1.00 27.38 195 GLY A N 1
ATOM 1471 C CA . GLY A 1 195 ? 19.756 -4.843 -34.462 1.00 27.38 195 GLY A CA 1
ATOM 1472 C C . GLY A 1 195 ? 20.241 -6.288 -34.408 1.00 27.38 195 GLY A C 1
ATOM 1473 O O . GLY A 1 195 ? 21.050 -6.715 -35.223 1.00 27.38 195 GLY A O 1
ATOM 1474 N N . GLY A 1 196 ? 19.696 -7.072 -33.484 1.00 23.59 196 GLY A N 1
ATOM 1475 C CA . GLY A 1 196 ? 19.890 -8.515 -33.475 1.00 23.59 196 GLY A CA 1
ATOM 1476 C C . GLY A 1 196 ? 18.775 -9.186 -32.698 1.00 23.59 196 GLY A C 1
ATOM 1477 O O . GLY A 1 196 ? 18.699 -9.051 -31.482 1.00 23.59 196 GLY A O 1
ATOM 1478 N N . ARG A 1 197 ? 17.905 -9.911 -33.404 1.00 26.84 197 ARG A N 1
ATOM 1479 C CA . ARG A 1 197 ? 17.016 -10.909 -32.804 1.00 26.84 197 ARG A CA 1
ATOM 1480 C C . ARG A 1 197 ? 17.894 -11.811 -31.927 1.00 26.84 197 ARG A C 1
ATOM 1482 O O . ARG A 1 197 ? 18.890 -12.336 -32.431 1.00 26.84 197 ARG A O 1
ATOM 1489 N N . LEU A 1 198 ? 17.572 -11.935 -30.637 1.00 31.53 198 LEU A N 1
ATOM 1490 C CA . LEU A 1 198 ? 18.313 -12.755 -29.675 1.00 31.53 198 LEU A CA 1
ATOM 1491 C C . LEU A 1 198 ? 18.223 -14.224 -30.127 1.00 31.53 198 LEU A C 1
ATOM 1493 O O . LEU A 1 198 ? 17.298 -14.954 -29.796 1.00 31.53 198 LEU A O 1
ATOM 1497 N N . SER A 1 199 ? 19.139 -14.627 -30.998 1.00 23.61 199 SER A N 1
ATOM 1498 C CA . SER A 1 199 ? 19.218 -15.969 -31.561 1.00 23.61 199 SER A CA 1
ATOM 1499 C C . SER A 1 199 ? 20.683 -16.361 -31.558 1.00 23.61 199 SER A C 1
ATOM 1501 O O . SER A 1 199 ? 21.468 -15.893 -32.380 1.00 23.61 199 SER A O 1
ATOM 1503 N N . ARG A 1 200 ? 21.061 -17.221 -30.612 1.00 25.22 200 ARG A N 1
ATOM 1504 C CA . ARG A 1 200 ? 22.298 -17.987 -30.730 1.00 25.22 200 ARG A CA 1
ATOM 1505 C C . ARG A 1 200 ? 22.041 -19.107 -31.748 1.00 25.22 200 ARG A C 1
ATOM 1507 O O . ARG A 1 200 ? 21.115 -19.889 -31.534 1.00 25.22 200 ARG A O 1
ATOM 1514 N N . PRO A 1 201 ? 22.817 -19.230 -32.837 1.00 23.89 201 PRO A N 1
ATOM 1515 C CA . PRO A 1 201 ? 22.746 -20.409 -33.686 1.00 23.89 201 PRO A CA 1
ATOM 1516 C C . PRO A 1 201 ? 23.332 -21.586 -32.897 1.00 23.89 201 PRO A C 1
ATOM 1518 O O . PRO A 1 201 ? 24.480 -21.517 -32.458 1.00 23.89 201 PRO A O 1
ATOM 1521 N N . GLY A 1 202 ? 22.550 -22.647 -32.685 1.00 26.41 202 GLY A N 1
ATOM 1522 C CA . GLY A 1 202 ? 23.077 -23.939 -32.224 1.00 26.41 202 GLY A CA 1
ATOM 1523 C C . GLY A 1 202 ? 22.431 -24.577 -30.991 1.00 26.41 202 GLY A C 1
ATOM 1524 O O . GLY A 1 202 ? 22.778 -25.711 -30.689 1.00 26.41 202 GLY A O 1
ATOM 1525 N N . CYS A 1 203 ? 21.479 -23.928 -30.313 1.00 25.86 203 CYS A N 1
ATOM 1526 C CA . CYS A 1 203 ? 20.575 -24.624 -29.388 1.00 25.86 203 CYS A CA 1
ATOM 1527 C C . CYS A 1 203 ? 19.177 -24.657 -30.001 1.00 25.86 203 CYS A C 1
ATOM 1529 O O . CYS A 1 203 ? 18.467 -23.655 -30.034 1.00 25.86 203 CYS A O 1
ATOM 1531 N N . SER A 1 204 ? 18.786 -25.812 -30.529 1.00 24.78 204 SER A N 1
ATOM 1532 C CA . SER A 1 204 ? 17.391 -26.105 -30.833 1.00 24.78 204 SER A CA 1
ATOM 1533 C C . SER A 1 204 ? 16.610 -26.147 -29.516 1.00 24.78 204 SER A C 1
ATOM 1535 O O . SER A 1 204 ? 16.682 -27.129 -28.783 1.00 24.78 204 SER A O 1
ATOM 1537 N N . GLY A 1 205 ? 15.910 -25.058 -29.206 1.00 27.95 205 GLY A N 1
ATOM 1538 C CA . GLY A 1 205 ? 15.119 -24.890 -27.987 1.00 27.95 205 GLY A CA 1
ATOM 1539 C C . GLY A 1 205 ? 15.516 -23.615 -27.248 1.00 27.95 205 GLY A C 1
ATOM 1540 O O . GLY A 1 205 ? 16.693 -23.387 -26.991 1.00 27.95 205 GLY A O 1
ATOM 1541 N N . ARG A 1 206 ? 14.534 -22.760 -26.946 1.00 40.12 206 ARG A N 1
ATOM 1542 C CA . ARG A 1 206 ? 14.687 -21.535 -26.148 1.00 40.12 206 ARG A CA 1
ATOM 1543 C C . ARG A 1 206 ? 15.220 -21.886 -24.748 1.00 40.12 206 ARG A C 1
ATOM 1545 O O . ARG A 1 206 ? 14.435 -22.153 -23.848 1.00 40.12 206 ARG A O 1
ATOM 1552 N N . SER A 1 207 ? 16.538 -21.922 -24.579 1.00 27.31 207 SER A N 1
ATOM 1553 C CA . SER A 1 207 ? 17.198 -21.968 -23.273 1.00 27.31 207 SER A CA 1
ATOM 1554 C C . SER A 1 207 ? 17.576 -20.542 -22.895 1.00 27.31 207 SER A C 1
ATOM 1556 O O . SER A 1 207 ? 18.571 -20.017 -23.391 1.00 27.31 207 SER A O 1
ATOM 1558 N N . TYR A 1 208 ? 16.751 -19.896 -22.073 1.00 40.06 208 TYR A N 1
ATOM 1559 C CA . TYR A 1 208 ? 17.174 -18.714 -21.331 1.00 40.06 208 TYR A CA 1
ATOM 1560 C C . TYR A 1 208 ? 17.892 -19.219 -20.077 1.00 40.06 208 TYR A C 1
ATOM 1562 O O . TYR A 1 208 ? 17.245 -19.678 -19.137 1.00 40.06 208 TYR A O 1
ATOM 1570 N N . ASP A 1 209 ? 19.224 -19.204 -20.097 1.00 35.31 209 ASP A N 1
ATOM 1571 C CA . ASP A 1 209 ? 19.999 -19.207 -18.856 1.00 35.31 209 ASP A CA 1
ATOM 1572 C C . ASP A 1 209 ? 19.734 -17.880 -18.118 1.00 35.31 209 ASP A C 1
ATOM 1574 O O . ASP A 1 209 ? 19.387 -16.877 -18.754 1.00 35.31 209 ASP A O 1
ATOM 1578 N N . VAL A 1 210 ? 19.825 -17.892 -16.779 1.00 38.12 210 VAL A N 1
ATOM 1579 C CA . VAL A 1 210 ? 19.593 -16.720 -15.909 1.00 38.12 210 VAL A CA 1
ATOM 1580 C C . VAL A 1 210 ? 20.297 -15.507 -16.516 1.00 38.12 210 VAL A C 1
ATOM 1582 O O . VAL A 1 210 ? 21.513 -15.528 -16.702 1.00 38.12 210 VAL A O 1
ATOM 1585 N N . SER A 1 211 ? 19.545 -14.453 -16.832 1.00 36.03 211 SER A N 1
ATOM 1586 C CA . SER A 1 211 ? 20.095 -13.267 -17.488 1.00 36.03 211 SER A CA 1
ATOM 1587 C C . SER A 1 211 ? 19.685 -12.004 -16.746 1.00 36.03 211 SER A C 1
ATOM 1589 O O . SER A 1 211 ? 18.545 -11.872 -16.298 1.00 36.03 211 SER A O 1
ATOM 1591 N N . VAL A 1 212 ? 20.617 -11.060 -16.603 1.00 40.59 212 VAL A N 1
ATOM 1592 C CA . VAL A 1 212 ? 20.302 -9.702 -16.141 1.00 40.59 212 VAL A CA 1
ATOM 1593 C C . VAL A 1 212 ? 20.096 -8.822 -17.371 1.00 40.59 212 VAL A C 1
ATOM 1595 O O . VAL A 1 212 ? 21.070 -8.426 -18.009 1.00 40.59 212 VAL A O 1
ATOM 1598 N N . CYS A 1 213 ? 18.854 -8.510 -17.740 1.00 38.59 213 CYS A N 1
ATOM 1599 C CA . CYS A 1 213 ? 18.603 -7.644 -18.893 1.00 38.59 213 CYS A CA 1
ATOM 1600 C C . CYS A 1 213 ? 18.589 -6.178 -18.460 1.00 38.59 213 CYS A C 1
ATOM 1602 O O . CYS A 1 213 ? 17.782 -5.764 -17.628 1.00 38.59 213 CYS A O 1
ATOM 1604 N N . TRP A 1 214 ? 19.478 -5.386 -19.062 1.00 42.28 214 TRP A N 1
ATOM 1605 C CA . TRP A 1 214 ? 19.461 -3.932 -18.972 1.00 42.28 214 TRP A CA 1
ATOM 1606 C C . TRP A 1 214 ? 18.468 -3.365 -19.980 1.00 42.28 214 TRP A C 1
ATOM 1608 O O . TRP A 1 214 ? 18.491 -3.689 -21.168 1.00 42.28 214 TRP A O 1
ATOM 1618 N N . SER A 1 215 ? 17.604 -2.482 -19.517 1.00 32.47 215 SER A N 1
ATOM 1619 C CA . SER A 1 215 ? 16.699 -1.728 -20.365 1.00 32.47 215 SER A CA 1
ATOM 1620 C C . SER A 1 215 ? 17.355 -0.426 -20.829 1.00 32.47 215 SER A C 1
ATOM 1622 O O . SER A 1 215 ? 17.626 0.455 -20.019 1.00 32.47 215 SER A O 1
ATOM 1624 N N . LEU A 1 216 ? 17.608 -0.364 -22.141 1.00 29.14 216 LEU A N 1
ATOM 1625 C CA . LEU A 1 216 ? 17.989 0.786 -22.971 1.00 29.14 216 LEU A CA 1
ATOM 1626 C C . LEU A 1 216 ? 18.691 1.957 -22.258 1.00 29.14 216 LEU A C 1
ATOM 1628 O O . LEU A 1 216 ? 18.058 2.898 -21.792 1.00 29.14 216 LEU A O 1
ATOM 1632 N N . SER A 1 217 ? 20.019 1.972 -22.357 1.00 26.95 217 SER A N 1
ATOM 1633 C CA . SER A 1 217 ? 20.772 3.219 -22.452 1.00 26.95 217 SER A CA 1
ATOM 1634 C C . SER A 1 217 ? 21.538 3.191 -23.772 1.00 26.95 217 SER A C 1
ATOM 1636 O O . SER A 1 217 ? 22.194 2.203 -24.099 1.00 26.95 217 SER A O 1
ATOM 1638 N N . LEU A 1 218 ? 21.346 4.207 -24.608 1.00 26.64 218 LEU A N 1
ATOM 1639 C CA . LEU A 1 218 ? 21.929 4.293 -25.946 1.00 26.64 218 LEU A CA 1
ATOM 1640 C C . LEU A 1 218 ? 23.033 5.369 -25.940 1.00 26.64 218 LEU A C 1
ATOM 1642 O O . LEU A 1 218 ? 22.767 6.495 -26.343 1.00 26.64 218 LEU A O 1
ATOM 1646 N N . ARG A 1 219 ? 24.255 4.924 -25.603 1.00 26.47 219 ARG A N 1
ATOM 1647 C CA . ARG A 1 219 ? 25.602 5.415 -25.988 1.00 26.47 219 ARG A CA 1
ATOM 1648 C C . ARG A 1 219 ? 26.165 6.767 -25.436 1.00 26.47 219 ARG A C 1
ATOM 1650 O O . ARG A 1 219 ? 26.125 7.758 -26.156 1.00 26.47 219 ARG A O 1
ATOM 1657 N N . ARG A 1 220 ? 27.068 6.603 -24.439 1.00 24.50 220 ARG A N 1
ATOM 1658 C CA . ARG A 1 220 ? 28.457 7.141 -24.213 1.00 24.50 220 ARG A CA 1
ATOM 1659 C C . ARG A 1 220 ? 28.681 8.551 -23.586 1.00 24.50 220 ARG A C 1
ATOM 1661 O O . ARG A 1 220 ? 28.322 9.540 -24.208 1.00 24.50 220 ARG A O 1
ATOM 1668 N N . PRO A 1 221 ? 29.789 8.638 -22.797 1.00 38.12 221 PRO A N 1
ATOM 1669 C CA . PRO A 1 221 ? 29.878 8.778 -21.328 1.00 38.12 221 PRO A CA 1
ATOM 1670 C C . PRO A 1 221 ? 29.656 10.230 -20.822 1.00 38.12 221 PRO A C 1
ATOM 1672 O O . PRO A 1 221 ? 29.910 11.157 -21.593 1.00 38.12 221 PRO A O 1
ATOM 1675 N N . PRO A 1 222 ? 29.320 10.482 -19.530 1.00 37.62 222 PRO A N 1
ATOM 1676 C CA . PRO A 1 222 ? 29.276 9.589 -18.357 1.00 37.62 222 PRO A CA 1
ATOM 1677 C C . PRO A 1 222 ? 27.832 9.405 -17.801 1.00 37.62 222 PRO A C 1
ATOM 1679 O O . PRO A 1 222 ? 26.875 9.804 -18.455 1.00 37.62 222 PRO A O 1
ATOM 1682 N N . PRO A 1 223 ? 27.649 8.871 -16.576 1.00 37.62 223 PRO A N 1
ATOM 1683 C CA . PRO A 1 223 ? 26.819 7.686 -16.314 1.00 37.62 223 PRO A CA 1
ATOM 1684 C C . PRO A 1 223 ? 25.405 7.804 -16.914 1.00 37.62 223 PRO A C 1
ATOM 1686 O O . PRO A 1 223 ? 24.546 8.523 -16.408 1.00 37.62 223 PRO A O 1
ATOM 1689 N N . GLU A 1 224 ? 25.150 7.093 -18.007 1.00 39.69 224 GLU A N 1
ATOM 1690 C CA . GLU A 1 224 ? 23.836 7.087 -18.658 1.00 39.69 224 GLU A CA 1
ATOM 1691 C C . GLU A 1 224 ? 23.014 5.929 -18.091 1.00 39.69 224 GLU A C 1
ATOM 1693 O O . GLU A 1 224 ? 22.781 4.904 -18.730 1.00 39.69 224 GLU A O 1
ATOM 1698 N N . THR A 1 225 ? 22.653 6.068 -16.821 1.00 43.66 225 THR A N 1
ATOM 1699 C CA . THR A 1 225 ? 21.601 5.295 -16.163 1.00 43.66 225 THR A CA 1
ATOM 1700 C C . THR A 1 225 ? 20.237 5.774 -16.666 1.00 43.66 225 THR A C 1
ATOM 1702 O O . THR A 1 225 ? 20.137 6.860 -17.243 1.00 43.66 225 THR A O 1
ATOM 1705 N N . LEU A 1 226 ? 19.161 5.017 -16.418 1.00 47.22 226 LEU A N 1
ATOM 1706 C CA . LEU A 1 226 ? 17.828 5.629 -16.440 1.00 47.22 226 LEU A CA 1
ATOM 1707 C C . LEU A 1 226 ? 17.862 6.842 -15.496 1.00 47.22 226 LEU A C 1
ATOM 1709 O O . LEU A 1 226 ? 18.709 6.931 -14.606 1.00 47.22 226 LEU A O 1
ATOM 1713 N N . TRP A 1 227 ? 17.001 7.822 -15.707 1.00 43.41 227 TRP A N 1
ATOM 1714 C CA . TRP A 1 227 ? 16.943 8.990 -14.835 1.00 43.41 227 TRP A CA 1
ATOM 1715 C C . TRP A 1 227 ? 15.498 9.182 -14.416 1.00 43.41 227 TRP A C 1
ATOM 1717 O O . TRP A 1 227 ? 14.634 9.419 -15.258 1.00 43.41 227 TRP A O 1
ATOM 1727 N N . SER A 1 228 ? 15.224 9.058 -13.114 1.00 52.03 228 SER A N 1
ATOM 1728 C CA . SER A 1 228 ? 13.897 9.375 -12.583 1.00 52.03 228 SER A CA 1
ATOM 1729 C C . SER A 1 228 ? 13.719 10.880 -12.652 1.00 52.03 228 SER A C 1
ATOM 1731 O O . SER A 1 228 ? 14.286 11.629 -11.854 1.00 52.03 228 SER A O 1
ATOM 1733 N N . VAL A 1 229 ? 12.930 11.302 -13.631 1.00 57.31 229 VAL A N 1
ATOM 1734 C CA . VAL A 1 229 ? 12.654 12.704 -13.938 1.00 57.31 229 VAL A CA 1
ATOM 1735 C C . VAL A 1 229 ? 11.659 13.315 -12.943 1.00 57.31 229 VAL A C 1
ATOM 1737 O O . VAL A 1 229 ? 11.674 14.522 -12.700 1.00 57.31 229 VAL A O 1
ATOM 1740 N N . GLY A 1 230 ? 10.778 12.486 -12.378 1.00 61.25 230 GLY A N 1
ATOM 1741 C CA . GLY A 1 230 ? 9.866 12.875 -11.305 1.00 61.25 230 GLY A CA 1
ATOM 1742 C C . GLY A 1 230 ? 10.490 12.730 -9.914 1.00 61.25 230 GLY A C 1
ATOM 1743 O O . GLY A 1 230 ? 11.500 12.040 -9.739 1.00 61.25 230 GLY A O 1
ATOM 1744 N N . HIS A 1 231 ? 9.835 13.337 -8.919 1.00 78.44 231 HIS A N 1
ATOM 1745 C CA . HIS A 1 231 ? 10.096 13.073 -7.501 1.00 78.44 231 HIS A CA 1
ATOM 1746 C C . HIS A 1 231 ? 9.984 11.574 -7.189 1.00 78.44 231 HIS A C 1
ATOM 1748 O O . HIS A 1 231 ? 9.308 10.829 -7.911 1.00 78.44 231 HIS A O 1
ATOM 1754 N N . HIS A 1 232 ? 10.594 11.116 -6.090 1.00 83.31 232 HIS A N 1
ATOM 1755 C CA . HIS A 1 232 ? 10.507 9.705 -5.718 1.00 83.31 232 HIS A CA 1
ATOM 1756 C C . HIS A 1 232 ? 9.044 9.271 -5.540 1.00 83.31 232 HIS A C 1
ATOM 1758 O O . HIS A 1 232 ? 8.618 8.255 -6.092 1.00 83.31 232 HIS A O 1
ATOM 1764 N N . SER A 1 233 ? 8.255 10.057 -4.817 1.00 91.06 233 SER A N 1
ATOM 1765 C CA . SER A 1 233 ? 6.823 9.839 -4.619 1.00 91.06 233 SER A CA 1
ATOM 1766 C C . SER A 1 233 ? 6.124 11.163 -4.338 1.00 91.06 233 SER A C 1
ATOM 1768 O O . SER A 1 233 ? 6.766 12.204 -4.230 1.00 91.06 233 SER A O 1
ATOM 1770 N N . THR A 1 234 ? 4.808 11.139 -4.152 1.00 89.69 234 THR A N 1
ATOM 1771 C CA . THR A 1 234 ? 4.071 12.316 -3.674 1.00 89.69 234 THR A CA 1
ATOM 1772 C C . THR A 1 234 ? 4.461 12.773 -2.264 1.00 89.69 234 THR A C 1
ATOM 1774 O O . THR A 1 234 ? 4.174 13.912 -1.897 1.00 89.69 234 THR A O 1
ATOM 1777 N N . SER A 1 235 ? 5.124 11.915 -1.488 1.00 88.88 235 SER A N 1
ATOM 1778 C CA . SER A 1 235 ? 5.638 12.224 -0.148 1.00 88.88 235 SER A CA 1
ATOM 1779 C C . SER A 1 235 ? 7.076 12.756 -0.155 1.00 88.88 235 SER A C 1
ATOM 1781 O O . SER A 1 235 ? 7.654 12.937 0.910 1.00 88.88 235 SER A O 1
ATOM 1783 N N . ASP A 1 236 ? 7.666 12.964 -1.333 1.00 86.69 236 ASP A N 1
ATOM 1784 C CA . ASP A 1 236 ? 9.053 13.390 -1.515 1.00 86.69 236 ASP A CA 1
ATOM 1785 C C . ASP A 1 236 ? 9.132 14.703 -2.307 1.00 86.69 236 ASP A C 1
ATOM 1787 O O . ASP A 1 236 ? 8.316 14.944 -3.201 1.00 86.69 236 ASP A O 1
ATOM 1791 N N . ASP A 1 237 ? 10.142 15.518 -1.997 1.00 85.06 237 ASP A N 1
ATOM 1792 C CA . ASP A 1 237 ? 10.546 16.676 -2.796 1.00 85.06 237 ASP A CA 1
ATOM 1793 C C . ASP A 1 237 ? 12.006 16.519 -3.227 1.00 85.06 237 ASP A C 1
ATOM 1795 O O . ASP A 1 237 ? 12.950 16.812 -2.490 1.00 85.06 237 ASP A O 1
ATOM 1799 N N . SER A 1 238 ? 12.186 16.079 -4.470 1.00 79.19 238 SER A N 1
ATOM 1800 C CA . SER A 1 238 ? 13.515 15.853 -5.034 1.00 79.19 238 SER A CA 1
ATOM 1801 C C . SER A 1 238 ? 14.364 17.110 -5.188 1.00 79.19 238 SER A C 1
ATOM 1803 O O . SER A 1 238 ? 15.579 16.990 -5.321 1.00 79.19 238 SER A O 1
ATOM 1805 N N . PHE A 1 239 ? 13.782 18.313 -5.173 1.00 79.69 239 PHE A N 1
ATOM 1806 C CA . PHE A 1 239 ? 14.571 19.544 -5.268 1.00 79.69 239 PHE A CA 1
ATOM 1807 C C . PHE A 1 239 ? 15.327 19.872 -3.980 1.00 79.69 239 PHE A C 1
ATOM 1809 O O . PHE A 1 239 ? 16.229 20.707 -4.010 1.00 79.69 239 PHE A O 1
ATOM 1816 N N . ALA A 1 240 ? 15.016 19.195 -2.873 1.00 79.12 240 ALA A N 1
ATOM 1817 C CA . ALA A 1 240 ? 15.786 19.307 -1.641 1.00 79.12 240 ALA A CA 1
ATOM 1818 C C . ALA A 1 240 ? 17.206 18.719 -1.768 1.00 79.12 240 ALA A C 1
ATOM 1820 O O . ALA A 1 240 ? 18.096 19.115 -1.020 1.00 79.12 240 ALA A O 1
ATOM 1821 N N . TYR A 1 241 ? 17.427 17.786 -2.701 1.00 79.94 241 TYR A N 1
ATOM 1822 C CA . TYR A 1 241 ? 18.695 17.054 -2.833 1.00 79.94 241 TYR A CA 1
ATOM 1823 C C . TYR A 1 241 ? 19.188 16.879 -4.281 1.00 79.94 241 TYR A C 1
ATOM 1825 O O . TYR A 1 241 ? 20.291 16.378 -4.489 1.00 79.94 241 TYR A O 1
ATOM 1833 N N . ARG A 1 242 ? 18.421 17.313 -5.292 1.00 78.56 242 ARG A N 1
ATOM 1834 C CA . ARG A 1 242 ? 18.842 17.359 -6.705 1.00 78.56 242 ARG A CA 1
ATOM 1835 C C . ARG A 1 242 ? 18.743 18.772 -7.259 1.00 78.56 242 ARG A C 1
ATOM 1837 O O . ARG A 1 242 ? 17.795 19.502 -6.970 1.00 78.56 242 ARG A O 1
ATOM 1844 N N . GLN A 1 243 ? 19.693 19.149 -8.111 1.00 81.12 243 GLN A N 1
ATOM 1845 C CA . GLN A 1 243 ? 19.659 20.455 -8.764 1.00 81.12 243 GLN A CA 1
ATOM 1846 C C . GLN A 1 243 ? 18.558 20.503 -9.832 1.00 81.12 243 GLN A C 1
ATOM 1848 O O . GLN A 1 243 ? 18.435 19.606 -10.665 1.00 81.12 243 GLN A O 1
ATOM 1853 N N . ARG A 1 244 ? 17.766 21.585 -9.838 1.00 79.75 244 ARG A N 1
ATOM 1854 C CA . ARG A 1 244 ? 16.680 21.795 -10.815 1.00 79.75 244 ARG A CA 1
ATOM 1855 C C . ARG A 1 244 ? 17.172 21.763 -12.262 1.00 79.75 244 ARG A C 1
ATOM 1857 O O . ARG A 1 244 ? 16.520 21.156 -13.104 1.00 79.75 244 ARG A O 1
ATOM 1864 N N . SER A 1 245 ? 18.314 22.395 -12.531 1.00 76.12 245 SER A N 1
ATOM 1865 C CA . SER A 1 245 ? 18.935 22.441 -13.860 1.00 76.12 245 SER A CA 1
ATOM 1866 C C . SER A 1 245 ? 19.214 21.044 -14.407 1.00 76.12 245 SER A C 1
ATOM 1868 O O . SER A 1 245 ? 18.857 20.757 -15.541 1.00 76.12 245 SER A O 1
ATOM 1870 N N . GLU A 1 246 ? 19.761 20.152 -13.581 1.00 72.88 246 GLU A N 1
ATOM 1871 C CA . GLU A 1 246 ? 20.078 18.778 -13.972 1.00 72.88 246 GLU A CA 1
ATOM 1872 C C . GLU A 1 246 ? 18.821 17.983 -14.361 1.00 72.88 246 GLU A C 1
ATOM 1874 O O . GLU A 1 246 ? 18.809 17.283 -15.373 1.00 72.88 246 GLU A O 1
ATOM 1879 N N . VAL A 1 247 ? 17.730 18.139 -13.604 1.00 73.06 247 VAL A N 1
ATOM 1880 C CA . VAL A 1 247 ? 16.449 17.473 -13.895 1.00 73.06 247 VAL A CA 1
ATOM 1881 C C . VAL A 1 247 ? 15.831 17.989 -15.199 1.00 73.06 247 VAL A C 1
ATOM 1883 O O . VAL A 1 247 ? 15.372 17.193 -16.022 1.00 73.06 247 VAL A O 1
ATOM 1886 N N . GLU A 1 248 ? 15.818 19.305 -15.412 1.00 73.75 248 GLU A N 1
ATOM 1887 C CA . GLU A 1 248 ? 15.243 19.914 -16.620 1.00 73.75 248 GLU A CA 1
ATOM 1888 C C . GLU A 1 248 ? 16.086 19.646 -17.875 1.00 73.75 248 GLU A C 1
ATOM 1890 O O . GLU A 1 248 ? 15.540 19.349 -18.943 1.00 73.75 248 GLU A O 1
ATOM 1895 N N . ASP A 1 249 ? 17.414 19.648 -17.753 1.00 72.81 249 ASP A N 1
ATOM 1896 C CA . ASP A 1 249 ? 18.300 19.273 -18.852 1.00 72.81 249 ASP A CA 1
ATOM 1897 C C . ASP A 1 249 ? 18.076 17.815 -19.261 1.00 72.81 249 ASP A C 1
ATOM 1899 O O . ASP A 1 249 ? 17.945 17.525 -20.452 1.00 72.81 249 ASP A O 1
ATOM 1903 N N . ARG A 1 250 ? 17.922 16.894 -18.300 1.00 69.44 250 ARG A N 1
ATOM 1904 C CA . ARG A 1 250 ? 17.613 15.483 -18.589 1.00 69.44 250 ARG A CA 1
ATOM 1905 C C . ARG A 1 250 ? 16.250 15.307 -19.255 1.00 69.44 250 ARG A C 1
ATOM 1907 O O . ARG A 1 250 ? 16.165 14.587 -20.249 1.00 69.44 250 ARG A O 1
ATOM 1914 N N . LYS A 1 251 ? 15.211 16.016 -18.792 1.00 70.75 251 LYS A N 1
ATOM 1915 C CA . LYS A 1 251 ? 13.882 16.040 -19.443 1.00 70.75 251 LYS A CA 1
ATOM 1916 C C . LYS A 1 251 ? 13.955 16.426 -20.913 1.00 70.75 251 LYS A C 1
ATOM 1918 O O . LYS A 1 251 ? 13.210 15.880 -21.726 1.00 70.75 251 LYS A O 1
ATOM 1923 N N . ARG A 1 252 ? 14.811 17.396 -21.240 1.00 69.94 252 ARG A N 1
ATOM 1924 C CA . ARG A 1 252 ? 14.938 17.935 -22.595 1.00 69.94 252 ARG A CA 1
ATOM 1925 C C . ARG A 1 252 ? 15.824 17.068 -23.485 1.00 69.94 252 ARG A C 1
ATOM 1927 O O . ARG A 1 252 ? 15.503 16.887 -24.656 1.00 69.94 252 ARG A O 1
ATOM 1934 N N . ILE A 1 253 ? 16.938 16.579 -22.948 1.00 67.44 253 ILE A N 1
ATOM 1935 C CA . ILE A 1 253 ? 17.997 15.926 -23.724 1.00 67.44 253 ILE A CA 1
ATOM 1936 C C . ILE A 1 253 ? 17.692 14.443 -23.959 1.00 67.44 253 ILE A C 1
ATOM 1938 O O . ILE A 1 253 ? 17.887 13.967 -25.075 1.00 67.44 253 ILE A O 1
ATOM 1942 N N . ASP A 1 254 ? 17.191 13.717 -22.953 1.00 67.25 254 ASP A N 1
ATOM 1943 C CA . ASP A 1 254 ? 17.067 12.254 -23.017 1.00 67.25 254 ASP A CA 1
ATOM 1944 C C . ASP A 1 254 ? 15.691 11.751 -22.565 1.00 67.25 254 ASP A C 1
ATOM 1946 O O . ASP A 1 254 ? 15.537 11.007 -21.599 1.00 67.25 254 ASP A O 1
ATOM 1950 N N . ASN A 1 255 ? 14.652 12.183 -23.285 1.00 78.06 255 ASN A N 1
ATOM 1951 C CA . ASN A 1 255 ? 13.298 11.681 -23.081 1.00 78.06 255 ASN A CA 1
ATOM 1952 C C . ASN A 1 255 ? 13.019 10.467 -23.995 1.00 78.06 255 ASN A C 1
ATOM 1954 O O . ASN A 1 255 ? 13.012 10.627 -25.225 1.00 78.06 255 ASN A O 1
ATOM 1958 N N . PRO A 1 256 ? 12.719 9.276 -23.441 1.00 79.00 256 PRO A N 1
ATOM 1959 C CA . PRO A 1 256 ? 12.493 8.066 -24.234 1.00 79.00 256 PRO A CA 1
ATOM 1960 C C . PRO A 1 256 ? 11.320 8.189 -25.214 1.00 79.00 256 PRO A C 1
ATOM 1962 O O . PRO A 1 256 ? 11.382 7.670 -26.330 1.00 79.00 256 PRO A O 1
ATOM 1965 N N . ILE A 1 257 ? 10.266 8.911 -24.831 1.00 85.25 257 ILE A N 1
ATOM 1966 C CA . ILE A 1 257 ? 9.069 9.111 -25.652 1.00 85.25 257 ILE A CA 1
ATOM 1967 C C . ILE A 1 257 ? 9.404 10.002 -26.842 1.00 85.25 257 ILE A C 1
ATOM 1969 O O . ILE A 1 257 ? 9.075 9.662 -27.976 1.00 85.25 257 ILE A O 1
ATOM 1973 N N . THR A 1 258 ? 10.113 11.109 -26.608 1.00 86.56 258 THR A N 1
ATOM 1974 C CA . THR A 1 258 ? 10.545 12.008 -27.687 1.00 86.56 258 THR A CA 1
ATOM 1975 C C . THR A 1 258 ? 11.464 11.288 -28.668 1.00 86.56 258 THR A C 1
ATOM 1977 O O . THR A 1 258 ? 11.283 11.417 -29.877 1.00 86.56 258 THR A O 1
ATOM 1980 N N . ARG A 1 259 ? 12.416 10.489 -28.171 1.00 84.25 259 ARG A N 1
ATOM 1981 C CA . ARG A 1 259 ? 13.325 9.699 -29.016 1.00 84.25 259 ARG A CA 1
ATOM 1982 C C . ARG A 1 259 ? 12.565 8.703 -29.891 1.00 84.25 259 ARG A C 1
ATOM 1984 O O . ARG A 1 259 ? 12.838 8.616 -31.086 1.00 84.25 259 ARG A O 1
ATOM 1991 N N . PHE A 1 260 ? 11.600 7.986 -29.316 1.00 86.06 260 PHE A N 1
ATOM 1992 C CA . PHE A 1 260 ? 10.785 7.030 -30.063 1.00 86.06 260 PHE A CA 1
ATOM 1993 C C . PHE A 1 260 ? 9.861 7.722 -31.073 1.00 86.06 260 PHE A C 1
ATOM 1995 O O . PHE A 1 260 ? 9.768 7.274 -32.213 1.00 86.06 260 PHE A O 1
ATOM 2002 N N . ARG A 1 261 ? 9.258 8.860 -30.705 1.00 88.62 261 ARG A N 1
ATOM 2003 C CA . ARG A 1 261 ? 8.453 9.696 -31.609 1.00 88.62 261 ARG A CA 1
ATOM 2004 C C . ARG A 1 261 ? 9.254 10.133 -32.835 1.00 88.62 261 ARG A C 1
ATOM 2006 O O . ARG A 1 261 ? 8.820 9.880 -33.952 1.00 88.62 261 ARG A O 1
ATOM 2013 N N . LEU A 1 262 ? 10.435 10.724 -32.634 1.00 89.31 262 LEU A N 1
ATOM 2014 C CA . LEU A 1 262 ? 11.307 11.169 -33.730 1.00 89.31 262 LEU A CA 1
ATOM 2015 C C . LEU A 1 262 ? 11.725 10.003 -34.638 1.00 89.31 262 LEU A C 1
ATOM 2017 O O . LEU A 1 262 ? 11.810 10.155 -35.856 1.00 89.31 262 LEU A O 1
ATOM 2021 N N . TRP A 1 263 ? 11.961 8.821 -34.060 1.00 89.81 263 TRP A N 1
ATOM 2022 C CA . TRP A 1 263 ? 12.231 7.619 -34.842 1.00 89.81 263 TRP A CA 1
ATOM 2023 C C . TRP A 1 263 ? 11.020 7.201 -35.688 1.00 89.81 263 TRP A C 1
ATOM 2025 O O . TRP A 1 263 ? 11.188 6.978 -36.885 1.00 89.81 263 TRP A O 1
ATOM 2035 N N . MET A 1 264 ? 9.806 7.164 -35.130 1.00 90.75 264 MET A N 1
ATOM 2036 C CA . MET A 1 264 ? 8.594 6.833 -35.896 1.00 90.75 264 MET A CA 1
ATOM 2037 C C . MET A 1 264 ? 8.290 7.860 -36.997 1.00 90.75 264 MET A C 1
ATOM 2039 O O . MET A 1 264 ? 7.921 7.473 -38.105 1.00 90.75 264 MET A O 1
ATOM 2043 N N . GLU A 1 265 ? 8.507 9.151 -36.728 1.00 93.19 265 GLU A N 1
ATOM 2044 C CA . GLU A 1 265 ? 8.397 10.227 -37.725 1.00 93.19 265 GLU A CA 1
ATOM 2045 C C . GLU A 1 265 ? 9.393 10.015 -38.876 1.00 93.19 265 GLU A C 1
ATOM 2047 O O . GLU A 1 265 ? 9.022 10.131 -40.042 1.00 93.19 265 GLU A O 1
ATOM 2052 N N . SER A 1 266 ? 10.631 9.595 -38.577 1.00 93.88 266 SER A N 1
ATOM 2053 C CA . SER A 1 266 ? 11.634 9.273 -39.608 1.00 93.88 266 SER A CA 1
ATOM 2054 C C . SER A 1 266 ? 11.246 8.090 -40.505 1.00 93.88 266 SER A C 1
ATOM 2056 O O . SER A 1 266 ? 11.715 8.004 -41.637 1.00 93.88 266 SER A O 1
ATOM 2058 N N . GLN A 1 267 ? 10.401 7.179 -40.007 1.00 94.75 267 GLN A N 1
ATOM 2059 C CA . GLN A 1 267 ? 9.867 6.046 -40.771 1.00 94.75 267 GLN A CA 1
ATOM 2060 C C . GLN A 1 267 ? 8.552 6.383 -41.494 1.00 94.75 267 GLN A C 1
ATOM 2062 O O . GLN A 1 267 ? 8.034 5.551 -42.237 1.00 94.75 267 GLN A O 1
ATOM 2067 N N . GLY A 1 268 ? 7.994 7.581 -41.278 1.00 94.44 268 GLY A N 1
ATOM 2068 C CA . GLY A 1 268 ? 6.691 7.984 -41.810 1.00 94.44 268 GLY A CA 1
ATOM 2069 C C . GLY A 1 268 ? 5.499 7.283 -41.147 1.00 94.44 268 GLY A C 1
ATOM 2070 O O . GLY A 1 268 ? 4.428 7.222 -41.741 1.00 94.44 268 GLY A O 1
ATOM 2071 N N . TRP A 1 269 ? 5.674 6.722 -39.945 1.00 94.69 269 TRP A N 1
ATOM 2072 C CA . TRP A 1 269 ? 4.615 6.014 -39.204 1.00 94.69 269 TRP A CA 1
ATOM 2073 C C . TRP A 1 269 ? 3.845 6.908 -38.233 1.00 94.69 269 TRP A C 1
ATOM 2075 O O . TRP A 1 269 ? 2.846 6.474 -37.665 1.00 94.69 269 TRP A O 1
ATOM 2085 N N . TRP A 1 270 ? 4.339 8.121 -37.996 1.00 95.19 270 TRP A N 1
ATOM 2086 C CA . TRP A 1 270 ? 3.781 9.051 -37.026 1.00 95.19 270 TRP A CA 1
ATOM 2087 C C . TRP A 1 270 ? 3.851 10.477 -37.553 1.00 95.19 270 TRP A C 1
ATOM 2089 O O . TRP A 1 270 ? 4.816 10.842 -38.229 1.00 95.19 270 TRP A O 1
ATOM 2099 N N . SER A 1 271 ? 2.848 11.283 -37.220 1.00 94.06 271 SER A N 1
ATOM 2100 C CA . SER A 1 271 ? 2.797 12.707 -37.536 1.00 94.06 271 SER A CA 1
ATOM 2101 C C . SER A 1 271 ? 2.395 13.534 -36.316 1.00 94.06 271 SER A C 1
ATOM 2103 O O . SER A 1 271 ? 1.860 13.026 -35.329 1.00 94.06 271 SER A O 1
ATOM 2105 N N . SER A 1 272 ? 2.608 14.850 -36.387 1.00 92.31 272 SER A N 1
ATOM 2106 C CA . SER A 1 272 ? 2.159 15.764 -35.330 1.00 92.31 272 SER A CA 1
ATOM 2107 C C . SER A 1 272 ? 0.632 15.800 -35.182 1.00 92.31 272 SER A C 1
ATOM 2109 O O . SER A 1 272 ? 0.143 16.074 -34.090 1.00 92.31 272 SER A O 1
ATOM 2111 N N . ALA A 1 273 ? -0.121 15.512 -36.250 1.00 94.00 273 ALA A N 1
ATOM 2112 C CA . ALA A 1 273 ? -1.578 15.425 -36.184 1.00 94.00 273 ALA A CA 1
ATOM 2113 C C . ALA A 1 273 ? -2.026 14.187 -35.387 1.00 94.00 273 ALA A C 1
ATOM 2115 O O . ALA A 1 273 ? -2.866 14.315 -34.495 1.00 94.00 273 ALA A O 1
ATOM 2116 N N . ASP A 1 274 ? -1.401 13.029 -35.639 1.00 93.62 274 ASP A N 1
ATOM 2117 C CA . ASP A 1 274 ? -1.681 11.779 -34.913 1.00 93.62 274 ASP A CA 1
ATOM 2118 C C . ASP A 1 274 ? -1.355 11.911 -33.417 1.00 93.62 274 ASP A C 1
ATOM 2120 O O . ASP A 1 274 ? -2.088 11.418 -32.557 1.00 93.62 274 ASP A O 1
ATOM 2124 N N . GLU A 1 275 ? -0.267 12.617 -33.091 1.00 93.25 275 GLU A N 1
ATOM 2125 C CA . GLU A 1 275 ? 0.146 12.900 -31.715 1.00 93.25 275 GLU A CA 1
ATOM 2126 C C . GLU A 1 275 ? -0.919 13.691 -30.941 1.00 93.25 275 GLU A C 1
ATOM 2128 O O . GLU A 1 275 ? -1.281 13.318 -29.820 1.00 93.25 275 GLU A O 1
ATOM 2133 N N . GLU A 1 276 ? -1.425 14.782 -31.521 1.00 93.56 276 GLU A N 1
ATOM 2134 C CA . GLU A 1 276 ? -2.433 15.624 -30.870 1.00 93.56 276 GLU A CA 1
ATOM 2135 C C . GLU A 1 276 ? -3.783 14.909 -30.746 1.00 93.56 276 GLU A C 1
ATOM 2137 O O . GLU A 1 276 ? -4.428 14.978 -29.691 1.00 93.56 276 GLU A O 1
ATOM 2142 N N . GLU A 1 277 ? -4.179 14.140 -31.764 1.00 95.88 277 GLU A N 1
ATOM 2143 C CA . GLU A 1 277 ? -5.366 13.287 -31.688 1.00 95.88 277 GLU A CA 1
ATOM 2144 C C . GLU A 1 277 ? -5.234 12.253 -30.557 1.00 95.88 277 GLU A C 1
ATOM 2146 O O . GLU A 1 277 ? -6.127 12.127 -29.708 1.00 95.88 277 GLU A O 1
ATOM 2151 N N . LEU A 1 278 ? -4.094 11.554 -30.484 1.00 94.06 278 LEU A N 1
ATOM 2152 C CA . LEU A 1 278 ? -3.832 10.550 -29.457 1.00 94.06 278 LEU A CA 1
ATOM 2153 C C . LEU A 1 278 ? -3.864 11.163 -28.053 1.00 94.06 278 LEU A C 1
ATOM 2155 O O . LEU A 1 278 ? -4.506 10.605 -27.160 1.00 94.06 278 LEU A O 1
ATOM 2159 N N . LYS A 1 279 ? -3.201 12.305 -27.841 1.00 92.75 279 LYS A N 1
ATOM 2160 C CA . LYS A 1 279 ? -3.193 13.002 -26.544 1.00 92.75 279 LYS A CA 1
ATOM 2161 C C . LYS A 1 279 ? -4.594 13.411 -26.112 1.00 92.75 279 LYS A C 1
ATOM 2163 O O . LYS A 1 279 ? -4.969 13.168 -24.962 1.00 92.75 279 LYS A O 1
ATOM 2168 N N . SER A 1 280 ? -5.367 14.003 -27.022 1.00 94.25 280 SER A N 1
ATOM 2169 C CA . SER A 1 280 ? -6.740 14.440 -26.753 1.00 94.25 280 SER A CA 1
ATOM 2170 C C . SER A 1 280 ? -7.634 13.263 -26.353 1.00 94.25 280 SER A C 1
ATOM 2172 O O . SER A 1 280 ? -8.327 13.304 -25.325 1.00 94.25 280 SER A O 1
ATOM 2174 N N . ARG A 1 281 ? -7.543 12.158 -27.101 1.00 95.81 281 ARG A N 1
ATOM 2175 C CA . ARG A 1 281 ? -8.286 10.929 -26.814 1.00 95.81 281 ARG A CA 1
ATOM 2176 C C . ARG A 1 281 ? -7.890 10.317 -25.471 1.00 95.81 281 ARG A C 1
ATOM 2178 O O . ARG A 1 281 ? -8.759 10.072 -24.638 1.00 95.81 281 ARG A O 1
ATOM 2185 N N . GLN A 1 282 ? -6.593 10.141 -25.213 1.00 94.62 282 GLN A N 1
ATOM 2186 C CA . GLN A 1 282 ? -6.096 9.564 -23.957 1.00 94.62 282 GLN A CA 1
ATOM 2187 C C . GLN A 1 282 ? -6.479 10.410 -22.743 1.00 94.62 282 GLN A C 1
ATOM 2189 O O . GLN A 1 282 ? -6.904 9.870 -21.724 1.00 94.62 282 GLN A O 1
ATOM 2194 N N . LYS A 1 283 ? -6.381 11.741 -22.846 1.00 93.25 283 LYS A N 1
ATOM 2195 C CA . LYS A 1 283 ? -6.816 12.649 -21.779 1.00 93.25 283 LYS A CA 1
ATOM 2196 C C . LYS A 1 283 ? -8.302 12.463 -21.479 1.00 93.25 283 LYS A C 1
ATOM 2198 O O . LYS A 1 283 ? -8.682 12.377 -20.315 1.00 93.25 283 LYS A O 1
ATOM 2203 N N . THR A 1 284 ? -9.131 12.359 -22.515 1.00 95.75 284 THR A N 1
ATOM 2204 C CA . THR A 1 284 ? -10.574 12.133 -22.365 1.00 95.75 284 THR A CA 1
ATOM 2205 C C . THR A 1 284 ? -10.865 10.791 -21.690 1.00 95.75 284 THR A C 1
ATOM 2207 O O . THR A 1 284 ? -11.610 10.756 -20.712 1.00 95.75 284 THR A O 1
ATOM 2210 N N . GLU A 1 285 ? -10.233 9.706 -22.145 1.00 95.56 285 GLU A N 1
ATOM 2211 C CA . GLU A 1 285 ? -10.380 8.361 -21.567 1.00 95.56 285 GLU A CA 1
ATOM 2212 C C . GLU A 1 285 ? -9.974 8.326 -20.082 1.00 95.56 285 GLU A C 1
ATOM 2214 O O . GLU A 1 285 ? -10.722 7.824 -19.239 1.00 95.56 285 GLU A O 1
ATOM 2219 N N . VAL A 1 286 ? -8.826 8.917 -19.733 1.00 95.81 286 VAL A N 1
ATOM 2220 C CA . VAL A 1 286 ? -8.329 8.967 -18.348 1.00 95.81 286 VAL A CA 1
ATOM 2221 C C . VAL A 1 286 ? -9.261 9.785 -17.450 1.00 95.81 286 VAL A C 1
ATOM 2223 O O . VAL A 1 286 ? -9.578 9.352 -16.343 1.00 95.81 286 VAL A O 1
ATOM 2226 N N . MET A 1 287 ? -9.754 10.936 -17.918 1.00 95.19 287 MET A N 1
ATOM 2227 C CA . MET A 1 287 ? -10.683 11.768 -17.141 1.00 95.19 287 MET A CA 1
ATOM 2228 C C . MET A 1 287 ? -12.048 11.097 -16.943 1.00 95.19 287 MET A C 1
ATOM 2230 O O . MET A 1 287 ? -12.650 11.225 -15.875 1.00 95.19 287 MET A O 1
ATOM 2234 N N . GLN A 1 288 ? -12.537 10.352 -17.939 1.00 96.12 288 GLN A N 1
ATOM 2235 C CA . GLN A 1 288 ? -13.754 9.548 -17.803 1.00 96.12 288 GLN A CA 1
ATOM 2236 C C . GLN A 1 288 ? -13.575 8.434 -16.765 1.00 96.12 288 GLN A C 1
ATOM 2238 O O . GLN A 1 288 ? -14.444 8.254 -15.907 1.00 96.12 288 GLN A O 1
ATOM 2243 N N . ALA A 1 289 ? -12.441 7.729 -16.801 1.00 95.75 289 ALA A N 1
ATOM 2244 C CA . ALA A 1 289 ? -12.114 6.693 -15.826 1.00 95.75 289 ALA A CA 1
ATOM 2245 C C . ALA A 1 289 ? -11.977 7.260 -14.404 1.00 95.75 289 ALA A C 1
ATOM 2247 O O . ALA A 1 289 ? -12.502 6.671 -13.461 1.00 95.75 289 ALA A O 1
ATOM 2248 N N . LEU A 1 290 ? -11.357 8.435 -14.249 1.00 95.12 290 LEU A N 1
ATOM 2249 C CA . LEU A 1 290 ? -11.267 9.143 -12.970 1.00 95.12 290 LEU A CA 1
ATOM 2250 C C . LEU A 1 290 ? -12.657 9.489 -12.421 1.00 95.12 290 LEU A C 1
ATOM 2252 O O . LEU A 1 290 ? -12.981 9.130 -11.291 1.00 95.12 290 LEU A O 1
ATOM 2256 N N . LYS A 1 291 ? -13.512 10.125 -13.235 1.00 95.38 291 LYS A N 1
ATOM 2257 C CA . LYS A 1 291 ? -14.877 10.495 -12.826 1.00 95.38 291 LYS A CA 1
ATOM 2258 C C . LYS A 1 291 ? -15.696 9.270 -12.413 1.00 95.38 291 LYS A C 1
ATOM 2260 O O . LYS A 1 291 ? -16.450 9.323 -11.443 1.00 95.38 291 LYS A O 1
ATOM 2265 N N . ARG A 1 292 ? -15.538 8.154 -13.133 1.00 95.12 292 ARG A N 1
ATOM 2266 C CA . ARG A 1 292 ? -16.138 6.870 -12.755 1.00 95.12 292 ARG A CA 1
ATOM 2267 C C . ARG A 1 292 ? -15.600 6.409 -11.402 1.00 95.12 292 ARG A C 1
ATOM 2269 O O . ARG A 1 292 ? -16.404 6.137 -10.518 1.00 95.12 292 ARG A O 1
ATOM 2276 N N . ALA A 1 293 ? -14.282 6.345 -11.231 1.00 94.50 293 ALA A N 1
ATOM 2277 C CA . ALA A 1 293 ? -13.646 5.844 -10.016 1.00 94.50 293 ALA A CA 1
ATOM 2278 C C . ALA A 1 293 ? -14.037 6.637 -8.760 1.00 94.50 293 ALA A C 1
ATOM 2280 O O . ALA A 1 293 ? -14.295 6.024 -7.728 1.00 94.50 293 ALA A O 1
ATOM 2281 N N . GLU A 1 294 ? -14.162 7.963 -8.865 1.00 92.44 294 GLU A N 1
ATOM 2282 C CA . GLU A 1 294 ? -14.617 8.838 -7.774 1.00 92.44 294 GLU A CA 1
ATOM 2283 C C . GLU A 1 294 ? -16.073 8.586 -7.363 1.00 92.44 294 GLU A C 1
ATOM 2285 O O . GLU A 1 294 ? -16.430 8.757 -6.200 1.00 92.44 294 GLU A O 1
ATOM 2290 N N . SER A 1 295 ? -16.920 8.176 -8.310 1.00 92.44 295 SER A N 1
ATOM 2291 C CA . SER A 1 295 ? -18.333 7.886 -8.043 1.00 92.44 295 SER A CA 1
ATOM 2292 C C . SER A 1 295 ? -18.571 6.507 -7.419 1.00 92.44 295 SER A C 1
ATOM 2294 O O . SER A 1 295 ? -19.667 6.231 -6.928 1.00 92.44 295 SER A O 1
ATOM 2296 N N . LEU A 1 296 ? -17.572 5.621 -7.466 1.00 93.69 296 LEU A N 1
ATOM 2297 C CA . LEU A 1 296 ? -17.703 4.254 -6.980 1.00 93.69 296 LEU A CA 1
ATOM 2298 C C . LEU A 1 296 ? -17.489 4.177 -5.468 1.00 93.69 296 LEU A C 1
ATOM 2300 O O . LEU A 1 296 ? -16.613 4.815 -4.891 1.00 93.69 296 LEU A O 1
ATOM 2304 N N . GLU A 1 297 ? -18.280 3.318 -4.836 1.00 93.12 297 GLU A N 1
ATOM 2305 C CA . GLU A 1 297 ? -18.122 2.977 -3.425 1.00 93.12 297 GLU A CA 1
ATOM 2306 C C . GLU A 1 297 ? -16.824 2.189 -3.192 1.00 93.12 297 GLU A C 1
ATOM 2308 O O . GLU A 1 297 ? -16.366 1.431 -4.055 1.00 93.12 297 GLU A O 1
ATOM 2313 N N . ARG A 1 298 ? -16.261 2.335 -1.991 1.00 92.00 298 ARG A N 1
ATOM 2314 C CA . ARG A 1 298 ? -15.169 1.517 -1.458 1.00 92.00 298 ARG A CA 1
ATOM 2315 C C . ARG A 1 298 ? -15.576 0.047 -1.360 1.00 92.00 298 ARG A C 1
ATOM 2317 O O . ARG A 1 298 ? -16.767 -0.282 -1.368 1.00 92.00 298 ARG A O 1
ATOM 2324 N N . CYS A 1 299 ? -14.579 -0.831 -1.262 1.00 90.38 299 CYS A N 1
ATOM 2325 C CA . CYS A 1 299 ? -14.789 -2.255 -0.981 1.00 90.38 299 CYS A CA 1
ATOM 2326 C C . CYS A 1 299 ? -15.641 -2.460 0.286 1.00 90.38 299 CYS A C 1
ATOM 2328 O O . CYS A 1 299 ? -15.822 -1.535 1.074 1.00 90.38 299 CYS A O 1
ATOM 2330 N N . GLU A 1 300 ? -16.231 -3.641 0.480 1.00 89.00 300 GLU A N 1
ATOM 2331 C CA . GLU A 1 300 ? -17.042 -3.887 1.682 1.00 89.00 300 GLU A CA 1
ATOM 2332 C C . GLU A 1 300 ? -16.143 -3.916 2.925 1.00 89.00 300 GLU A C 1
ATOM 2334 O O . GLU A 1 300 ? -15.124 -4.598 2.945 1.00 89.00 300 GLU A O 1
ATOM 2339 N N . LEU A 1 301 ? -16.532 -3.217 3.997 1.00 87.62 301 LEU A N 1
ATOM 2340 C CA . LEU A 1 301 ? -15.712 -3.120 5.213 1.00 87.62 301 LEU A CA 1
ATOM 2341 C C . LEU A 1 301 ? -15.404 -4.497 5.832 1.00 87.62 301 LEU A C 1
ATOM 2343 O O . LEU A 1 301 ? -14.329 -4.714 6.384 1.00 87.62 301 LEU A O 1
ATOM 2347 N N . GLY A 1 302 ? -16.331 -5.450 5.712 1.00 84.62 302 GLY A N 1
ATOM 2348 C CA . GLY A 1 302 ? -16.138 -6.828 6.164 1.00 84.62 302 GLY A CA 1
ATOM 2349 C C . GLY A 1 302 ? -15.018 -7.584 5.440 1.00 84.62 302 GLY A C 1
ATOM 2350 O O . GLY A 1 302 ? -14.489 -8.544 6.005 1.00 84.62 302 GLY A O 1
ATOM 2351 N N . GLU A 1 303 ? -14.614 -7.147 4.241 1.00 88.06 303 GLU A N 1
ATOM 2352 C CA . GLU A 1 303 ? -13.529 -7.772 3.474 1.00 88.06 303 GLU A CA 1
ATOM 2353 C C . GLU A 1 303 ? -12.158 -7.605 4.138 1.00 88.06 303 GLU A C 1
ATOM 2355 O O . GLU A 1 303 ? -11.253 -8.386 3.828 1.00 88.06 303 GLU A O 1
ATOM 2360 N N . LEU A 1 304 ? -12.028 -6.691 5.110 1.00 90.25 304 LEU A N 1
ATOM 2361 C CA . LEU A 1 304 ? -10.869 -6.559 6.002 1.00 90.25 304 LEU A CA 1
ATOM 2362 C C . LEU A 1 304 ? -10.434 -7.903 6.608 1.00 90.25 304 LEU A C 1
ATOM 2364 O O . LEU A 1 304 ? -9.245 -8.162 6.737 1.00 90.25 304 LEU A O 1
ATOM 2368 N N . PHE A 1 305 ? -11.394 -8.757 6.973 1.00 90.25 305 PHE A N 1
ATOM 2369 C CA . PHE A 1 305 ? -11.129 -10.038 7.640 1.00 90.25 305 PHE A CA 1
ATOM 2370 C C . PHE A 1 305 ? -11.012 -11.219 6.671 1.00 90.25 305 PHE A C 1
ATOM 2372 O O . PHE A 1 305 ? -10.793 -12.348 7.100 1.00 90.25 305 PHE A O 1
ATOM 2379 N N . THR A 1 306 ? -11.249 -10.992 5.379 1.00 89.12 306 THR A N 1
ATOM 2380 C CA . THR A 1 306 ? -11.231 -12.061 4.369 1.00 89.12 306 THR A CA 1
ATOM 2381 C C . THR A 1 306 ? -9.830 -12.236 3.787 1.00 89.12 306 THR A C 1
ATOM 2383 O O . THR A 1 306 ? -9.012 -11.325 3.851 1.00 89.12 306 THR A O 1
ATOM 2386 N N . ASP A 1 307 ? -9.547 -13.415 3.232 1.00 91.00 307 ASP A N 1
ATOM 2387 C CA . ASP A 1 307 ? -8.266 -13.797 2.608 1.00 91.00 307 ASP A CA 1
ATOM 2388 C C . ASP A 1 307 ? -7.017 -13.727 3.511 1.00 91.00 307 ASP A C 1
ATOM 2390 O O . ASP A 1 307 ? -5.900 -13.823 3.012 1.00 91.00 307 ASP A O 1
ATOM 2394 N N . VAL A 1 308 ? -7.185 -13.611 4.834 1.00 93.44 308 VAL A N 1
ATOM 2395 C CA . VAL A 1 308 ? -6.078 -13.765 5.799 1.00 93.44 308 VAL A CA 1
ATOM 2396 C C . VAL A 1 308 ? -5.587 -15.218 5.816 1.00 93.44 308 VAL A C 1
ATOM 2398 O O . VAL A 1 308 ? -4.388 -15.478 5.826 1.00 93.44 308 VAL A O 1
ATOM 2401 N N . TYR A 1 309 ? -6.525 -16.168 5.778 1.00 91.69 309 TYR A N 1
ATOM 2402 C CA . TYR A 1 309 ? -6.266 -17.603 5.672 1.00 91.69 309 TYR A CA 1
ATOM 2403 C C . TYR A 1 309 ? -7.210 -18.233 4.645 1.00 91.69 309 TYR A C 1
ATOM 2405 O O . TYR A 1 309 ? -8.321 -17.744 4.426 1.00 91.69 309 TYR A O 1
ATOM 2413 N N . ALA A 1 310 ? -6.782 -19.343 4.043 1.00 89.69 310 ALA A N 1
ATOM 2414 C CA . ALA A 1 310 ? -7.643 -20.192 3.226 1.00 89.69 310 ALA A CA 1
ATOM 2415 C C . ALA A 1 310 ? -8.410 -21.205 4.098 1.00 89.69 310 ALA A C 1
ATOM 2417 O O . ALA A 1 310 ? -7.927 -21.626 5.148 1.00 89.69 310 ALA A O 1
ATOM 2418 N N . GLY A 1 311 ? -9.579 -21.652 3.632 1.00 88.00 311 GLY A N 1
ATOM 2419 C CA . GLY A 1 311 ? -10.363 -22.695 4.300 1.00 88.00 311 GLY A CA 1
ATOM 2420 C C . GLY A 1 311 ? -11.246 -22.172 5.437 1.00 88.00 311 GLY A C 1
ATOM 2421 O O . GLY A 1 311 ? -11.912 -21.148 5.287 1.00 88.00 311 GLY A O 1
ATOM 2422 N N . GLN A 1 312 ? -11.313 -22.918 6.547 1.00 84.12 312 GLN A N 1
ATOM 2423 C CA . GLN A 1 312 ? -12.143 -22.540 7.691 1.00 84.12 312 GLN A CA 1
ATOM 2424 C C . GLN A 1 312 ? -11.537 -21.339 8.416 1.00 84.12 312 GLN A C 1
ATOM 2426 O O . GLN A 1 312 ? -10.378 -21.358 8.825 1.00 84.12 312 GLN A O 1
ATOM 2431 N N . GLU A 1 313 ? -12.353 -20.309 8.612 1.00 85.19 313 GLU A N 1
ATOM 2432 C CA . GLU A 1 313 ? -11.939 -19.114 9.332 1.00 85.19 313 GLU A CA 1
ATOM 2433 C C . GLU A 1 313 ? -11.593 -19.433 10.801 1.00 85.19 313 GLU A C 1
ATOM 2435 O O . GLU A 1 313 ? -12.405 -20.055 11.498 1.00 85.19 313 GLU A O 1
ATOM 2440 N N . PRO A 1 314 ? -10.422 -18.989 11.298 1.00 92.25 314 PRO A N 1
ATOM 2441 C CA . PRO A 1 314 ? -10.087 -19.074 12.712 1.00 92.25 314 PRO A CA 1
ATOM 2442 C C . PRO A 1 314 ? -11.129 -18.376 13.589 1.00 92.25 314 PRO A C 1
ATOM 2444 O O . PRO A 1 314 ? -11.574 -17.267 13.289 1.00 92.25 314 PRO A O 1
ATOM 2447 N N . TRP A 1 315 ? -11.459 -18.987 14.729 1.00 93.06 315 TRP A N 1
ATOM 2448 C CA . TRP A 1 315 ? -12.464 -18.458 15.657 1.00 93.06 315 TRP A CA 1
ATOM 2449 C C . TRP A 1 315 ? -12.161 -17.023 16.124 1.00 93.06 315 TRP A C 1
ATOM 2451 O O . TRP A 1 315 ? -13.090 -16.246 16.342 1.00 93.06 315 TRP A O 1
ATOM 2461 N N . THR A 1 316 ? -10.878 -16.654 16.210 1.00 94.81 316 THR A N 1
ATOM 2462 C CA . THR A 1 316 ? -10.418 -15.306 16.573 1.00 94.81 316 THR A CA 1
ATOM 2463 C C . THR A 1 316 ? -10.844 -14.251 15.550 1.00 94.81 316 THR A C 1
ATOM 2465 O O . THR A 1 316 ? -11.320 -13.188 15.938 1.00 94.81 316 THR A O 1
ATOM 2468 N N . LEU A 1 317 ? -10.757 -14.540 14.245 1.00 91.50 317 LEU A N 1
ATOM 2469 C CA . LEU A 1 317 ? -11.227 -13.623 13.197 1.00 91.50 317 LEU A CA 1
ATOM 2470 C C . LEU A 1 317 ? -12.755 -13.502 13.208 1.00 91.50 317 LEU A C 1
ATOM 2472 O O . LEU A 1 317 ? -13.298 -12.412 13.016 1.00 91.50 317 LEU A O 1
ATOM 2476 N N . THR A 1 318 ? -13.459 -14.600 13.497 1.00 88.81 318 THR A N 1
ATOM 2477 C CA . THR A 1 318 ? -14.917 -14.573 13.657 1.00 88.81 318 THR A CA 1
ATOM 2478 C C . THR A 1 318 ? -15.338 -13.702 14.843 1.00 88.81 318 THR A C 1
ATOM 2480 O O . THR A 1 318 ? -16.309 -12.948 14.738 1.00 88.81 318 THR A O 1
ATOM 2483 N N . GLU A 1 319 ? -14.628 -13.789 15.969 1.00 92.81 319 GLU A N 1
ATOM 2484 C CA . GLU A 1 319 ? -14.861 -12.954 17.150 1.00 92.81 319 GLU A CA 1
ATOM 2485 C C . GLU A 1 319 ? -14.595 -11.473 16.854 1.00 92.81 319 GLU A C 1
ATOM 2487 O O . GLU A 1 319 ? -15.485 -10.648 17.064 1.00 92.81 319 GLU A O 1
ATOM 2492 N N . GLN A 1 320 ? -13.445 -11.140 16.261 1.00 92.19 320 GLN A N 1
ATOM 2493 C CA . GLN A 1 320 ? -13.089 -9.764 15.888 1.00 92.19 320 GLN A CA 1
ATOM 2494 C C . GLN A 1 320 ? -14.092 -9.144 14.906 1.00 92.19 320 GLN A C 1
ATOM 2496 O O . GLN A 1 320 ? -14.475 -7.979 15.038 1.00 92.19 320 GLN A O 1
ATOM 2501 N N . ARG A 1 321 ? -14.594 -9.924 13.939 1.00 88.00 321 ARG A N 1
ATOM 2502 C CA . ARG A 1 321 ? -15.645 -9.457 13.025 1.00 88.00 321 ARG A CA 1
ATOM 2503 C C . ARG A 1 321 ? -16.940 -9.133 13.772 1.00 88.00 321 ARG A C 1
ATOM 2505 O O . ARG A 1 321 ? -17.579 -8.122 13.473 1.00 88.00 321 ARG A O 1
ATOM 2512 N N . LYS A 1 322 ? -17.346 -9.976 14.729 1.00 87.94 322 LYS A N 1
ATOM 2513 C CA . LYS A 1 322 ? -18.531 -9.728 15.571 1.00 87.94 322 LYS A CA 1
ATOM 2514 C C . LYS A 1 322 ? -18.332 -8.506 16.465 1.00 87.94 322 LYS A C 1
ATOM 2516 O O . LYS A 1 322 ? -19.263 -7.718 16.625 1.00 87.94 322 LYS A O 1
ATOM 2521 N N . GLU A 1 323 ? -17.130 -8.318 17.001 1.00 90.50 323 GLU A N 1
ATOM 2522 C CA . GLU A 1 323 ? -16.778 -7.132 17.778 1.00 90.50 323 GLU A CA 1
ATOM 2523 C C . GLU A 1 323 ? -16.905 -5.863 16.930 1.00 90.50 323 GLU A C 1
ATOM 2525 O O . GLU A 1 323 ? -17.609 -4.936 17.336 1.00 90.50 323 GLU A O 1
ATOM 2530 N N . LEU A 1 324 ? -16.342 -5.844 15.713 1.00 88.69 324 LEU A N 1
ATOM 2531 C CA . LEU A 1 324 ? -16.496 -4.712 14.795 1.00 88.69 324 LEU A CA 1
ATOM 2532 C C . LEU A 1 324 ? -17.975 -4.426 14.506 1.00 88.69 324 LEU A C 1
ATOM 2534 O O . LEU A 1 324 ? -18.397 -3.273 14.553 1.00 88.69 324 LEU A O 1
ATOM 2538 N N . GLN A 1 325 ? -18.791 -5.454 14.260 1.00 85.69 325 GLN A N 1
ATOM 2539 C CA . GLN A 1 325 ? -20.237 -5.277 14.077 1.00 85.69 325 GLN A CA 1
ATOM 2540 C C . GLN A 1 325 ? -20.904 -4.641 15.308 1.00 85.69 325 GLN A C 1
ATOM 2542 O O . GLN A 1 325 ? -21.746 -3.751 15.162 1.00 85.69 325 GLN A O 1
ATOM 2547 N N . GLY A 1 326 ? -20.515 -5.053 16.518 1.00 86.56 326 GLY A N 1
ATOM 2548 C CA . GLY A 1 326 ? -20.984 -4.460 17.772 1.00 86.56 326 GLY A CA 1
ATOM 2549 C C . GLY A 1 326 ? -20.565 -2.996 17.935 1.00 86.56 326 GLY A C 1
ATOM 2550 O O . GLY A 1 326 ? -21.387 -2.156 18.314 1.00 86.56 326 GLY A O 1
ATOM 2551 N N . LEU A 1 327 ? -19.317 -2.669 17.593 1.00 86.69 327 LEU A N 1
ATOM 2552 C CA . LEU A 1 327 ? -18.793 -1.302 17.616 1.00 86.69 327 LEU A CA 1
ATOM 2553 C C . LEU A 1 327 ? -19.518 -0.408 16.609 1.00 86.69 327 LEU A C 1
ATOM 2555 O O . LEU A 1 327 ? -19.966 0.677 16.975 1.00 86.69 327 LEU A O 1
ATOM 2559 N N . LEU A 1 328 ? -19.720 -0.882 15.379 1.00 84.19 328 LEU A N 1
ATOM 2560 C CA . LEU A 1 328 ? -20.480 -0.159 14.360 1.00 84.19 328 LEU A CA 1
ATOM 2561 C C . LEU A 1 328 ? -21.930 0.067 14.805 1.00 84.19 328 LEU A C 1
ATOM 2563 O O . LEU A 1 328 ? -22.456 1.161 14.617 1.00 84.19 328 LEU A O 1
ATOM 2567 N N . LYS A 1 329 ? -22.558 -0.907 15.479 1.00 83.31 329 LYS A N 1
ATOM 2568 C CA . LYS A 1 329 ? -23.920 -0.755 16.020 1.00 83.31 329 LYS A CA 1
ATOM 2569 C C . LYS A 1 329 ? -24.013 0.331 17.082 1.00 83.31 329 LYS A C 1
ATOM 2571 O O . LYS A 1 329 ? -25.002 1.057 17.139 1.00 83.31 329 LYS A O 1
ATOM 2576 N N . LYS A 1 330 ? -23.003 0.421 17.945 1.00 83.12 330 LYS A N 1
ATOM 2577 C CA . LYS A 1 330 ? -22.992 1.353 19.075 1.00 83.12 330 LYS A CA 1
ATOM 2578 C C . LYS A 1 330 ? -22.548 2.760 18.676 1.00 83.12 330 LYS A C 1
ATOM 2580 O O . LYS A 1 330 ? -23.097 3.731 19.189 1.00 83.12 330 LYS A O 1
ATOM 2585 N N . TYR A 1 331 ? -21.572 2.860 17.775 1.00 83.50 331 TYR A N 1
ATOM 2586 C CA . TYR A 1 331 ? -20.847 4.099 17.484 1.00 83.50 331 TYR A CA 1
ATOM 2587 C C . TYR A 1 331 ? -20.905 4.538 16.016 1.00 83.50 331 TYR A C 1
ATOM 2589 O O . TYR A 1 331 ? -20.539 5.667 15.702 1.00 83.50 331 TYR A O 1
ATOM 2597 N N . GLY A 1 332 ? -21.417 3.713 15.099 1.00 77.62 332 GLY A N 1
ATOM 2598 C CA . GLY A 1 332 ? -21.438 4.025 13.663 1.00 77.62 332 GLY A CA 1
ATOM 2599 C C . GLY A 1 332 ? -22.239 5.281 13.302 1.00 77.62 332 GLY A C 1
ATOM 2600 O O . GLY A 1 332 ? -22.015 5.876 12.253 1.00 77.62 332 GLY A O 1
ATOM 2601 N N . GLN A 1 333 ? -23.145 5.722 14.183 1.00 79.75 333 GLN A N 1
ATOM 2602 C CA . GLN A 1 333 ? -23.861 6.993 14.045 1.00 79.75 333 GLN A CA 1
ATOM 2603 C C . GLN A 1 333 ? -23.466 8.043 15.095 1.00 79.75 333 GLN A C 1
ATOM 2605 O O . GLN A 1 333 ? -23.995 9.149 15.045 1.00 79.75 333 GLN A O 1
ATOM 2610 N N . SER A 1 334 ? -22.574 7.765 16.049 1.00 80.56 334 SER A N 1
ATOM 2611 C CA . SER A 1 334 ? -22.310 8.712 17.146 1.00 80.56 334 SER A CA 1
ATOM 2612 C C . SER A 1 334 ? -21.399 9.873 16.749 1.00 80.56 334 SER A C 1
ATOM 2614 O O . SER A 1 334 ? -21.538 10.953 17.310 1.00 80.56 334 SER A O 1
ATOM 2616 N N . TRP A 1 335 ? -20.491 9.668 15.790 1.00 79.56 335 TRP A N 1
ATOM 2617 C CA . TRP A 1 335 ? -19.513 10.672 15.361 1.00 79.56 335 TRP A CA 1
ATOM 2618 C C . TRP A 1 335 ? -19.627 10.933 13.852 1.00 79.56 335 TRP A C 1
ATOM 2620 O O . TRP A 1 335 ? -19.699 9.993 13.059 1.00 79.56 335 TRP A O 1
ATOM 2630 N N . GLU A 1 336 ? -19.702 12.207 13.460 1.00 82.62 336 GLU A N 1
ATOM 2631 C CA . GLU A 1 336 ? -19.952 12.628 12.072 1.00 82.62 336 GLU A CA 1
ATOM 2632 C C . GLU A 1 336 ? -18.885 12.122 11.082 1.00 82.62 336 GLU A C 1
ATOM 2634 O O . GLU A 1 336 ? -19.289 11.497 10.098 1.00 82.62 336 GLU A O 1
ATOM 2639 N N . PRO A 1 337 ? -17.570 12.203 11.374 1.00 84.19 337 PRO A N 1
ATOM 2640 C CA . PRO A 1 337 ? -16.535 11.722 10.461 1.00 84.19 337 PRO A CA 1
ATOM 2641 C C . PRO A 1 337 ? -16.629 10.220 10.190 1.00 84.19 337 PRO A C 1
ATOM 2643 O O . PRO A 1 337 ? -16.428 9.773 9.064 1.00 84.19 337 PRO A O 1
ATOM 2646 N N . TRP A 1 338 ? -17.009 9.425 11.196 1.00 81.44 338 TRP A N 1
ATOM 2647 C CA . TRP A 1 338 ? -17.203 7.980 11.024 1.00 81.44 338 TRP A CA 1
ATOM 2648 C C . TRP A 1 338 ? -18.411 7.685 10.157 1.00 81.44 338 TRP A C 1
ATOM 2650 O O . TRP A 1 338 ? -18.370 6.790 9.319 1.00 81.44 338 TRP A O 1
ATOM 2660 N N . ARG A 1 339 ? -19.485 8.453 10.331 1.00 83.12 339 ARG A N 1
ATOM 2661 C CA . ARG A 1 339 ? -20.692 8.315 9.523 1.00 83.12 339 ARG A CA 1
ATOM 2662 C C . ARG A 1 339 ? -20.427 8.681 8.063 1.00 83.12 339 ARG A C 1
ATOM 2664 O O . ARG A 1 339 ? -20.866 7.954 7.174 1.00 83.12 339 ARG A O 1
ATOM 2671 N N . ALA A 1 340 ? -19.708 9.779 7.833 1.00 84.94 340 ALA A N 1
ATOM 2672 C CA . ALA A 1 340 ? -19.304 10.224 6.506 1.00 84.94 340 ALA A CA 1
ATOM 2673 C C . ALA A 1 340 ? -18.412 9.178 5.821 1.00 84.94 340 ALA A C 1
ATOM 2675 O O . ALA A 1 340 ? -18.641 8.836 4.663 1.00 84.94 340 ALA A O 1
ATOM 2676 N N . GLU A 1 341 ? -17.459 8.601 6.552 1.00 85.88 341 GLU A N 1
ATOM 2677 C CA . GLU A 1 341 ? -16.562 7.580 6.015 1.00 85.88 341 GLU A CA 1
ATOM 2678 C C . GLU A 1 341 ? -17.288 6.250 5.748 1.00 85.88 341 GLU A C 1
ATOM 2680 O O . GLU A 1 341 ? -17.167 5.695 4.658 1.00 85.88 341 GLU A O 1
ATOM 2685 N N . LEU A 1 342 ? -18.139 5.778 6.667 1.00 84.75 342 LEU A N 1
ATOM 2686 C CA . LEU A 1 342 ? -18.961 4.573 6.474 1.00 84.75 342 LEU A CA 1
ATOM 2687 C C . LEU A 1 342 ? -19.896 4.686 5.263 1.00 84.75 342 LEU A C 1
ATOM 2689 O O . LEU A 1 342 ? -20.149 3.689 4.585 1.00 84.75 342 LEU A O 1
ATOM 2693 N N . ALA A 1 343 ? -20.375 5.892 4.942 1.00 85.25 343 ALA A N 1
ATOM 2694 C CA . ALA A 1 343 ? -21.217 6.131 3.771 1.00 85.25 343 ALA A CA 1
ATOM 2695 C C . ALA A 1 343 ? -20.494 5.891 2.432 1.00 85.25 343 ALA A C 1
ATOM 2697 O O . ALA A 1 343 ? -21.157 5.805 1.392 1.00 85.25 343 ALA A O 1
ATOM 2698 N N . ARG A 1 344 ? -19.161 5.761 2.439 1.00 87.19 344 ARG A N 1
ATOM 2699 C CA . ARG A 1 344 ? -18.342 5.494 1.249 1.00 87.19 344 ARG A CA 1
ATOM 2700 C C . ARG A 1 344 ? -18.189 4.005 0.950 1.00 87.19 344 ARG A C 1
ATOM 2702 O O . ARG A 1 344 ? -17.813 3.686 -0.170 1.00 87.19 344 ARG A O 1
ATOM 2709 N N . PHE A 1 345 ? -18.468 3.105 1.895 1.00 87.19 345 PHE A N 1
ATOM 2710 C CA . PHE A 1 345 ? -18.303 1.655 1.723 1.00 87.19 345 PHE A CA 1
ATOM 2711 C C . PHE A 1 345 ? -19.521 1.009 1.049 1.00 87.19 345 PHE A C 1
ATOM 2713 O O . PHE A 1 345 ? -20.667 1.424 1.254 1.00 87.19 345 PHE A O 1
ATOM 2720 N N . LYS A 1 346 ? -19.276 -0.050 0.270 1.00 79.81 346 LYS A N 1
ATOM 2721 C CA . LYS A 1 346 ? -20.321 -0.905 -0.307 1.00 79.81 346 LYS A CA 1
ATOM 2722 C C . LYS A 1 346 ? -21.122 -1.617 0.792 1.00 79.81 346 LYS A C 1
ATOM 2724 O O . LYS A 1 346 ? -20.587 -1.953 1.845 1.00 79.81 346 LYS A O 1
ATOM 2729 N N . ASN A 1 347 ? -22.404 -1.897 0.526 1.00 68.12 347 ASN A N 1
ATOM 2730 C CA . ASN A 1 347 ? -23.326 -2.611 1.429 1.00 68.12 347 ASN A CA 1
ATOM 2731 C C . ASN A 1 347 ? -23.657 -1.872 2.744 1.00 68.12 347 ASN A C 1
ATOM 2733 O O . ASN A 1 347 ? -23.846 -2.493 3.792 1.00 68.12 347 ASN A O 1
ATOM 2737 N N . LYS A 1 348 ? -23.861 -0.550 2.659 1.00 63.66 348 LYS A N 1
ATOM 2738 C CA . LYS A 1 348 ? -24.339 0.343 3.743 1.00 63.66 348 LYS A CA 1
ATOM 2739 C C . LYS A 1 348 ? -25.502 -0.243 4.559 1.00 63.66 348 LYS A C 1
ATOM 2741 O O . LYS A 1 348 ? -25.587 -0.038 5.764 1.00 63.66 348 LYS A O 1
ATOM 2746 N N . VAL A 1 349 ? -26.379 -1.009 3.900 1.00 46.25 349 VAL A N 1
ATOM 2747 C CA . VAL A 1 349 ? -27.605 -1.597 4.468 1.00 46.25 349 VAL A CA 1
ATOM 2748 C C . VAL A 1 349 ? -27.334 -2.776 5.410 1.00 46.25 349 VAL A C 1
ATOM 2750 O O . VAL A 1 349 ? -28.067 -2.947 6.379 1.00 46.25 349 VAL A O 1
ATOM 2753 N N . ARG A 1 350 ? -26.258 -3.556 5.216 1.00 49.91 350 ARG A N 1
ATOM 2754 C CA . ARG A 1 350 ? -25.895 -4.643 6.154 1.00 49.91 350 ARG A CA 1
ATOM 2755 C C . ARG A 1 350 ? -25.443 -4.117 7.518 1.00 49.91 350 ARG A C 1
ATOM 2757 O O . ARG A 1 350 ? -25.497 -4.842 8.506 1.00 49.91 350 ARG A O 1
ATOM 2764 N N . TYR A 1 351 ? -25.049 -2.848 7.552 1.00 50.34 351 TYR A N 1
ATOM 2765 C CA . TYR A 1 351 ? -24.722 -2.084 8.749 1.00 50.34 351 TYR A CA 1
ATOM 2766 C C . TYR A 1 351 ? -25.805 -1.035 9.062 1.00 50.34 351 TYR A C 1
ATOM 2768 O O . TYR A 1 351 ? -25.590 -0.154 9.888 1.00 50.34 351 TYR A O 1
ATOM 2776 N N . SER A 1 352 ? -26.978 -1.102 8.417 1.00 39.16 352 SER A N 1
ATOM 2777 C CA . SER A 1 352 ? -28.125 -0.264 8.768 1.00 39.16 352 SER A CA 1
ATOM 2778 C C . SER A 1 352 ? -28.772 -0.838 10.017 1.00 39.16 352 SER A C 1
ATOM 2780 O O . SER A 1 352 ? -29.460 -1.859 9.985 1.00 39.16 352 SER A O 1
ATOM 2782 N N . PHE A 1 353 ? -28.522 -0.185 11.142 1.00 43.75 353 PHE A N 1
ATOM 2783 C CA . PHE A 1 353 ? -29.040 -0.614 12.428 1.00 43.75 353 PHE A CA 1
ATOM 2784 C C . PHE A 1 353 ? -30.525 -0.247 12.550 1.00 43.75 353 PHE A C 1
ATOM 2786 O O . PHE A 1 353 ? -30.900 0.870 12.183 1.00 43.75 353 PHE A O 1
ATOM 2793 N N . PRO A 1 354 ? -31.387 -1.146 13.073 1.00 33.97 354 PRO A N 1
ATOM 2794 C CA . PRO A 1 354 ? -32.725 -0.744 13.489 1.00 33.97 354 PRO A CA 1
ATOM 2795 C C . PRO A 1 354 ? -32.572 0.411 14.474 1.00 33.97 354 PRO A C 1
ATOM 2797 O O . PRO A 1 354 ? -31.655 0.365 15.297 1.00 33.97 354 PRO A O 1
ATOM 2800 N N . ASN A 1 355 ? -33.433 1.431 14.362 1.00 35.75 355 ASN A N 1
ATOM 2801 C CA . ASN A 1 355 ? -33.489 2.566 15.280 1.00 35.75 355 ASN A CA 1
ATOM 2802 C C . ASN A 1 355 ? -33.376 2.043 16.712 1.00 35.75 355 ASN A C 1
ATOM 2804 O O . ASN A 1 355 ? -34.350 1.543 17.275 1.00 35.75 355 ASN A O 1
ATOM 2808 N N . VAL A 1 356 ? -32.174 2.120 17.285 1.00 41.91 356 VAL A N 1
ATOM 2809 C CA . VAL A 1 356 ? -31.985 1.860 18.700 1.00 41.91 356 VAL A CA 1
ATOM 2810 C C . VAL A 1 356 ? -32.754 2.991 19.344 1.00 41.91 356 VAL A C 1
ATOM 2812 O O . VAL A 1 356 ? -32.389 4.158 19.190 1.00 41.91 356 VAL A O 1
ATOM 2815 N N . THR A 1 357 ? -33.883 2.649 19.959 1.00 36.72 357 THR A N 1
ATOM 2816 C CA . THR A 1 357 ? -34.660 3.540 20.809 1.00 36.72 357 THR A CA 1
ATOM 2817 C C . THR A 1 357 ? -33.652 4.302 21.647 1.00 36.72 357 THR A C 1
ATOM 2819 O O . THR A 1 357 ? -32.907 3.696 22.416 1.00 36.72 357 THR A O 1
ATOM 2822 N N . LYS A 1 358 ? -33.542 5.612 21.395 1.00 39.75 358 LYS A N 1
ATOM 2823 C CA . LYS A 1 358 ? -32.604 6.491 22.084 1.00 39.75 358 LYS A CA 1
ATOM 2824 C C . LYS A 1 358 ? -32.857 6.336 23.583 1.00 39.75 358 LYS A C 1
ATOM 2826 O O . LYS A 1 358 ? -33.741 6.995 24.122 1.00 39.75 358 LYS A O 1
ATOM 2831 N N . LEU A 1 359 ? -32.067 5.516 24.274 1.00 44.38 359 LEU A N 1
ATOM 2832 C CA . LEU A 1 359 ? -31.747 5.816 25.658 1.00 44.38 359 LEU A CA 1
ATOM 2833 C C . LEU A 1 359 ? -31.049 7.165 25.568 1.00 44.38 359 LEU A C 1
ATOM 2835 O O . LEU A 1 359 ? -29.957 7.262 25.006 1.00 44.38 359 LEU A O 1
ATOM 2839 N N . LYS A 1 360 ? -31.769 8.220 25.963 1.00 44.22 360 LYS A N 1
ATOM 2840 C CA . LYS A 1 360 ? -31.259 9.590 25.969 1.00 44.22 360 LYS A CA 1
ATOM 2841 C C . LYS A 1 360 ? -29.886 9.527 26.649 1.00 44.22 360 LYS A C 1
ATOM 2843 O O . LYS A 1 360 ? -29.842 9.100 27.804 1.00 44.22 360 LYS A O 1
ATOM 2848 N N . PRO A 1 361 ? -28.781 9.865 25.961 1.00 50.19 361 PRO A N 1
ATOM 2849 C CA . PRO A 1 361 ? -27.492 9.914 26.627 1.00 50.19 361 PRO A CA 1
ATOM 2850 C C . PRO A 1 361 ? -27.632 10.880 27.804 1.00 50.19 361 PRO A C 1
ATOM 2852 O O . PRO A 1 361 ? -28.187 11.972 27.644 1.00 50.19 361 PRO A O 1
ATOM 2855 N N . ILE A 1 362 ? -27.206 10.446 28.991 1.00 57.38 362 ILE A N 1
ATOM 2856 C CA . ILE A 1 362 ? -27.122 11.312 30.166 1.00 57.38 362 ILE A CA 1
ATOM 2857 C C . ILE A 1 362 ? -26.175 12.443 29.758 1.00 57.38 362 ILE A C 1
ATOM 2859 O O . ILE A 1 362 ? -24.986 12.209 29.559 1.00 57.38 362 ILE A O 1
ATOM 2863 N N . THR A 1 363 ? -26.717 13.636 29.508 1.00 67.00 363 THR A N 1
ATOM 2864 C CA . THR A 1 363 ? -25.897 14.777 29.080 1.00 67.00 363 THR A CA 1
ATOM 2865 C C . THR A 1 363 ? -24.983 15.212 30.224 1.00 67.00 363 THR A C 1
ATOM 2867 O O . THR A 1 363 ? -25.309 14.995 31.392 1.00 67.00 363 THR A O 1
ATOM 2870 N N . GLU A 1 364 ? -23.868 15.872 29.909 1.00 61.75 364 GLU A N 1
ATOM 2871 C CA . GLU A 1 364 ? -22.951 16.438 30.913 1.00 61.75 364 GLU A CA 1
ATOM 2872 C C . GLU A 1 364 ? -23.686 17.313 31.939 1.00 61.75 364 GLU A C 1
ATOM 2874 O O . GLU A 1 364 ? -23.403 17.243 33.130 1.00 61.75 364 GLU A O 1
ATOM 2879 N N . GLN A 1 365 ? -24.733 18.028 31.510 1.00 66.69 365 GLN A N 1
ATOM 2880 C CA . GLN A 1 365 ? -25.617 18.787 32.398 1.00 66.69 365 GLN A CA 1
ATOM 2881 C C . GLN A 1 365 ? -26.333 17.916 33.446 1.00 66.69 365 GLN A C 1
ATOM 2883 O O . GLN A 1 365 ? -26.513 18.350 34.581 1.00 66.69 365 GLN A O 1
ATOM 2888 N N . HIS A 1 366 ? -26.760 16.696 33.100 1.00 69.81 366 HIS A N 1
ATOM 2889 C CA . HIS A 1 366 ? -27.384 15.785 34.066 1.00 69.81 366 HIS A CA 1
ATOM 2890 C C . HIS A 1 366 ? -26.355 15.251 35.067 1.00 69.81 366 HIS A C 1
ATOM 2892 O O . HIS A 1 366 ? -26.669 15.158 36.250 1.00 69.81 366 HIS A O 1
ATOM 2898 N N . ILE A 1 367 ? -25.129 14.959 34.618 1.00 69.06 367 ILE A N 1
ATOM 2899 C CA . ILE A 1 367 ? -24.032 14.517 35.494 1.00 69.06 367 ILE A CA 1
ATOM 2900 C C . ILE A 1 367 ? -23.634 15.646 36.453 1.00 69.06 367 ILE A C 1
ATOM 2902 O O . ILE A 1 367 ? -23.538 15.418 37.656 1.00 69.06 367 ILE A O 1
ATOM 2906 N N . ALA A 1 368 ? -23.500 16.877 35.951 1.00 69.44 368 ALA A N 1
ATOM 2907 C CA . ALA A 1 368 ? -23.181 18.053 36.757 1.00 69.44 368 ALA A CA 1
ATOM 2908 C C . ALA A 1 368 ? -24.264 18.349 37.811 1.00 69.44 368 ALA A C 1
ATOM 2910 O O . ALA A 1 368 ? -23.949 18.567 38.984 1.00 69.44 368 ALA A O 1
ATOM 2911 N N . ARG A 1 369 ? -25.551 18.290 37.433 1.00 76.88 369 ARG A N 1
ATOM 2912 C CA . ARG A 1 369 ? -26.675 18.457 38.374 1.00 76.88 369 ARG A CA 1
ATOM 2913 C C . ARG A 1 369 ? -26.701 17.358 39.431 1.00 76.88 369 ARG A C 1
ATOM 2915 O O . ARG A 1 369 ? -26.865 17.661 40.608 1.00 76.88 369 ARG A O 1
ATOM 2922 N N . PHE A 1 370 ? -26.508 16.105 39.024 1.00 76.00 370 PHE A N 1
ATOM 2923 C CA . PHE A 1 370 ? -26.490 14.966 39.938 1.00 76.00 370 PHE A CA 1
ATOM 2924 C C . PHE A 1 370 ? -25.314 15.046 40.923 1.00 76.00 370 PHE A C 1
ATOM 2926 O O . PHE A 1 370 ? -25.511 14.865 42.121 1.00 76.00 370 PHE A O 1
ATOM 2933 N N . SER A 1 371 ? -24.119 15.412 40.450 1.00 72.50 371 SER A N 1
ATOM 2934 C CA . SER A 1 371 ? -22.951 15.641 41.309 1.00 72.50 371 SER A CA 1
ATOM 2935 C C . SER A 1 371 ? -23.179 16.796 42.287 1.00 72.50 371 SER A C 1
ATOM 2937 O O . SER A 1 371 ? -22.820 16.687 43.452 1.00 72.50 371 SER A O 1
ATOM 2939 N N . THR A 1 372 ? -23.824 17.880 41.842 1.00 79.06 372 THR A N 1
ATOM 2940 C CA . THR A 1 372 ? -24.139 19.047 42.686 1.00 79.06 372 THR A CA 1
ATOM 2941 C C . THR A 1 372 ? -25.103 18.687 43.821 1.00 79.06 372 THR A C 1
ATOM 2943 O O . THR A 1 372 ? -24.866 19.054 44.970 1.00 79.06 372 THR A O 1
ATOM 2946 N N . VAL A 1 373 ? -26.166 17.934 43.517 1.00 82.81 373 VAL A N 1
ATOM 2947 C CA . VAL A 1 373 ? -27.090 17.408 44.538 1.00 82.81 373 VAL A CA 1
ATOM 2948 C C . VAL A 1 373 ? -26.359 16.445 45.475 1.00 82.81 373 VAL A C 1
ATOM 2950 O O . VAL A 1 373 ? -26.541 16.514 46.687 1.00 82.81 373 VAL A O 1
ATOM 2953 N N . GLY A 1 374 ? -25.485 15.597 44.929 1.00 78.94 374 GLY A N 1
ATOM 2954 C CA . GLY A 1 374 ? -24.649 14.672 45.688 1.00 78.94 374 GLY A CA 1
ATOM 2955 C C . GLY A 1 374 ? -23.746 15.352 46.720 1.00 78.94 374 GLY A C 1
ATOM 2956 O O . GLY A 1 374 ? -23.688 14.908 47.865 1.00 78.94 374 GLY A O 1
ATOM 2957 N N . SER A 1 375 ? -23.102 16.462 46.353 1.00 79.56 375 SER A N 1
ATOM 2958 C CA . SER A 1 375 ? -22.310 17.271 47.289 1.00 79.56 375 SER A CA 1
ATOM 2959 C C . SER A 1 375 ? -23.178 17.885 48.391 1.00 79.56 375 SER A C 1
ATOM 2961 O O . SER A 1 375 ? -22.772 17.894 49.549 1.00 79.56 375 SER A O 1
ATOM 2963 N N . GLY A 1 376 ? -24.396 18.335 48.063 1.00 84.62 376 GLY A N 1
ATOM 2964 C CA . GLY A 1 376 ? -25.366 18.799 49.061 1.00 84.62 376 GLY A CA 1
ATOM 2965 C C . GLY A 1 376 ? -25.763 17.703 50.049 1.00 84.62 376 GLY A C 1
ATOM 2966 O O . GLY A 1 376 ? -25.755 17.936 51.252 1.00 84.62 376 GLY A O 1
ATOM 2967 N N . ILE A 1 377 ? -26.027 16.491 49.559 1.00 86.25 377 ILE A N 1
ATOM 2968 C CA . ILE A 1 377 ? -26.335 15.328 50.404 1.00 86.25 377 ILE A CA 1
ATOM 2969 C C . ILE A 1 377 ? -25.178 15.022 51.364 1.00 86.25 377 ILE A C 1
ATOM 2971 O O . ILE A 1 377 ? -25.422 14.799 52.542 1.00 86.25 377 ILE A O 1
ATOM 2975 N N . LEU A 1 378 ? -23.925 15.066 50.898 1.00 81.56 378 LEU A N 1
ATOM 2976 C CA . LEU A 1 378 ? -22.746 14.829 51.744 1.00 81.56 378 LEU A CA 1
ATOM 2977 C C . LEU A 1 378 ? -22.625 15.836 52.892 1.00 81.56 378 LEU A C 1
ATOM 2979 O O . LEU A 1 378 ? -22.422 15.440 54.040 1.00 81.56 378 LEU A O 1
ATOM 2983 N N . VAL A 1 379 ? -22.786 17.130 52.596 1.00 85.62 379 VAL A N 1
ATOM 2984 C CA . VAL A 1 379 ? -22.792 18.181 53.627 1.00 85.62 379 VAL A CA 1
ATOM 2985 C C . VAL A 1 379 ? -23.970 17.992 54.586 1.00 85.62 379 VAL A C 1
ATOM 2987 O O . VAL A 1 379 ? -23.802 18.110 55.798 1.00 85.62 379 VAL A O 1
ATOM 2990 N N . GLY A 1 380 ? -25.148 17.653 54.055 1.00 86.00 380 GLY A N 1
ATOM 2991 C CA . GLY A 1 380 ? -26.356 17.388 54.837 1.00 86.00 380 GLY A CA 1
ATOM 2992 C C . GLY A 1 380 ? -26.213 16.204 55.787 1.00 86.00 380 GLY A C 1
ATOM 2993 O O . GLY A 1 380 ? -26.638 16.289 56.933 1.00 86.00 380 GLY A O 1
ATOM 2994 N N . THR A 1 381 ? -25.568 15.120 55.356 1.00 85.88 381 THR A N 1
ATOM 2995 C CA . THR A 1 381 ? -25.282 13.957 56.207 1.00 85.88 381 THR A CA 1
ATOM 2996 C C . THR A 1 381 ? -24.357 14.343 57.362 1.00 85.88 381 THR A C 1
ATOM 2998 O O . THR A 1 381 ? -24.603 13.944 58.498 1.00 85.88 381 THR A O 1
ATOM 3001 N N . ALA A 1 382 ? -23.340 15.171 57.103 1.00 84.94 382 ALA A N 1
ATOM 3002 C CA . ALA A 1 382 ? -22.400 15.632 58.124 1.00 84.94 382 ALA A CA 1
ATOM 3003 C C . ALA A 1 382 ? -23.065 16.547 59.163 1.00 84.94 382 ALA A C 1
ATOM 3005 O O . ALA A 1 382 ? -23.024 16.273 60.359 1.00 84.94 382 ALA A O 1
ATOM 3006 N N . LEU A 1 383 ? -23.675 17.639 58.692 1.00 87.50 383 LEU A N 1
ATOM 3007 C CA . LEU A 1 383 ? -24.203 18.713 59.537 1.00 87.50 383 LEU A CA 1
ATOM 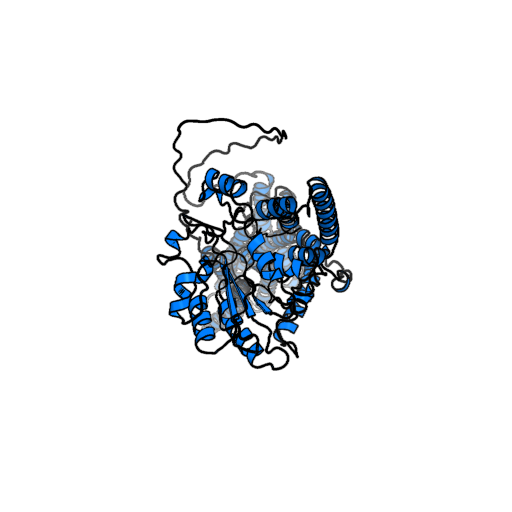3008 C C . LEU A 1 383 ? -25.586 18.397 60.110 1.00 87.50 383 LEU A C 1
ATOM 3010 O O . LEU A 1 383 ? -25.933 18.900 61.173 1.00 87.50 383 LEU A O 1
ATOM 3014 N N . GLY A 1 384 ? -26.385 17.612 59.388 1.00 84.81 384 GLY A N 1
ATOM 3015 C CA . GLY A 1 384 ? -27.781 17.342 59.714 1.00 84.81 384 GLY A CA 1
ATOM 3016 C C . GLY A 1 384 ? -28.021 16.071 60.517 1.00 84.81 384 GLY A C 1
ATOM 3017 O O . GLY A 1 384 ? -29.096 15.946 61.094 1.00 84.81 384 GLY A O 1
ATOM 3018 N N . VAL A 1 385 ? -27.058 15.142 60.532 1.00 82.56 385 VAL A N 1
ATOM 3019 C CA . VAL A 1 385 ? -27.199 13.847 61.213 1.00 82.56 385 VAL A CA 1
ATOM 3020 C C . VAL A 1 385 ? -25.942 13.517 62.021 1.00 82.56 385 VAL A C 1
ATOM 3022 O O . VAL A 1 385 ? -25.974 13.560 63.240 1.00 82.56 385 VAL A O 1
ATOM 3025 N N . ILE A 1 386 ? -24.791 13.289 61.382 1.00 83.44 386 ILE A N 1
ATOM 3026 C CA . ILE A 1 386 ? -23.615 12.707 62.058 1.00 83.44 386 ILE A CA 1
ATOM 3027 C C . ILE A 1 386 ? -23.041 13.591 63.183 1.00 83.44 386 ILE A C 1
ATOM 3029 O O . ILE A 1 386 ? -22.692 13.078 64.244 1.00 83.44 386 ILE A O 1
ATOM 3033 N N . ILE A 1 387 ? -22.932 14.908 62.980 1.00 85.38 387 ILE A N 1
ATOM 3034 C CA . ILE A 1 387 ? -22.419 15.826 64.013 1.00 85.38 387 ILE A CA 1
ATOM 3035 C C . ILE A 1 387 ? -23.420 16.009 65.168 1.00 85.38 387 ILE A C 1
ATOM 3037 O O . ILE A 1 387 ? -22.990 15.878 66.312 1.00 85.38 387 ILE A O 1
ATOM 3041 N N . PRO A 1 388 ? -24.718 16.285 64.921 1.00 84.94 388 PRO A N 1
ATOM 3042 C CA . PRO A 1 388 ? -25.732 16.321 65.978 1.00 84.94 388 PRO A CA 1
ATOM 3043 C C . PRO A 1 388 ? -25.774 15.050 66.838 1.00 84.94 388 PRO A C 1
ATOM 3045 O O . PRO A 1 388 ? -25.662 15.163 68.056 1.00 84.94 388 PRO A O 1
ATOM 3048 N N . GLU A 1 389 ? -25.824 13.867 66.214 1.00 79.94 389 GLU A N 1
ATOM 3049 C CA . GLU A 1 389 ? -25.797 12.570 66.915 1.00 79.94 389 GLU A CA 1
ATOM 3050 C C . GLU A 1 389 ? -24.494 12.375 67.703 1.00 79.94 389 GLU A C 1
ATOM 3052 O O . GLU A 1 389 ? -24.487 11.883 68.828 1.00 79.94 389 GLU A O 1
ATOM 3057 N N . GLY A 1 390 ? -23.360 12.803 67.137 1.00 80.25 390 GLY A N 1
ATOM 3058 C CA . GLY A 1 390 ? -22.068 12.739 67.817 1.00 80.25 390 GLY A CA 1
ATOM 3059 C C . GLY A 1 390 ? -21.982 13.634 69.057 1.00 80.25 390 GLY A C 1
ATOM 3060 O O . GLY A 1 390 ? -21.319 13.268 70.025 1.00 80.25 390 GLY A O 1
ATOM 3061 N N . ILE A 1 391 ? -22.650 14.793 69.049 1.00 80.94 391 ILE A N 1
ATOM 3062 C CA . ILE A 1 391 ? -22.714 15.709 70.201 1.00 80.94 391 ILE A CA 1
ATOM 3063 C C . ILE A 1 391 ? -23.619 15.139 71.296 1.00 80.94 391 ILE A C 1
ATOM 3065 O O . ILE A 1 391 ? -23.254 15.213 72.471 1.00 80.94 391 ILE A O 1
ATOM 3069 N N . GLU A 1 392 ? -24.764 14.564 70.923 1.00 77.25 392 GLU A N 1
ATOM 3070 C CA . GLU A 1 392 ? -25.671 13.898 71.864 1.00 77.25 392 GLU A CA 1
ATOM 3071 C C . GLU A 1 392 ? -24.985 12.700 72.533 1.00 77.25 392 GLU A C 1
ATOM 3073 O O . GLU A 1 392 ? -24.950 12.613 73.759 1.00 77.25 392 GLU A O 1
ATOM 3078 N N . ALA A 1 393 ? -24.302 11.859 71.752 1.00 75.31 393 ALA A N 1
ATOM 3079 C CA . ALA A 1 393 ? -23.569 10.698 72.258 1.00 75.31 393 ALA A CA 1
ATOM 3080 C C . ALA A 1 393 ? -22.362 11.039 73.163 1.00 75.31 393 ALA A C 1
ATOM 3082 O O . ALA A 1 393 ? -21.844 10.153 73.839 1.00 75.31 393 ALA A O 1
ATOM 3083 N N . LEU A 1 394 ? -21.891 12.294 73.194 1.00 74.38 394 LEU A N 1
ATOM 3084 C CA . LEU A 1 394 ? -20.868 12.766 74.144 1.00 74.38 394 LEU A CA 1
ATOM 3085 C C . LEU A 1 394 ? -21.454 13.285 75.471 1.00 74.38 394 LEU A C 1
ATOM 3087 O O . LEU A 1 394 ? -20.699 13.747 76.327 1.00 74.38 394 LEU A O 1
ATOM 3091 N N . ASN A 1 395 ? -22.780 13.247 75.645 1.00 68.19 395 ASN A N 1
ATOM 3092 C CA . ASN A 1 395 ? -23.485 13.643 76.868 1.00 68.19 395 ASN A CA 1
ATOM 3093 C C . ASN A 1 395 ? -23.130 15.064 77.371 1.00 68.19 395 ASN A C 1
ATOM 3095 O O . ASN A 1 395 ? -23.080 15.343 78.569 1.00 68.19 395 ASN A O 1
ATOM 3099 N N . VAL A 1 396 ? -22.855 15.994 76.444 1.00 59.56 396 VAL A N 1
ATOM 3100 C CA . VAL A 1 396 ? -22.319 17.339 76.749 1.00 59.56 396 VAL A CA 1
ATOM 3101 C C . VAL A 1 396 ? -23.373 18.269 77.393 1.00 59.56 396 VAL A C 1
ATOM 3103 O O . VAL A 1 396 ? -23.014 19.278 78.006 1.00 59.56 396 VAL A O 1
ATOM 3106 N N . SER A 1 397 ? -24.676 17.957 77.308 1.00 50.50 397 SER A N 1
ATOM 3107 C CA . SER A 1 397 ? -25.751 18.611 78.084 1.00 50.50 397 SER A CA 1
ATOM 3108 C C . SER A 1 397 ? -27.111 17.921 77.922 1.00 50.50 397 SER A C 1
ATOM 3110 O O . SER A 1 397 ? -27.605 17.823 76.804 1.00 50.50 397 SER A O 1
ATOM 3112 N N . ASP A 1 398 ? -27.790 17.620 79.034 1.00 55.94 398 ASP A N 1
ATOM 3113 C CA . ASP A 1 398 ? -29.117 16.966 79.123 1.00 55.94 398 ASP A CA 1
ATOM 3114 C C . ASP A 1 398 ? -30.310 17.720 78.466 1.00 55.94 398 ASP A C 1
ATOM 3116 O O . ASP A 1 398 ? -31.469 17.415 78.750 1.00 55.94 398 ASP A O 1
ATOM 3120 N N . LYS A 1 399 ? -30.097 18.778 77.665 1.00 56.38 399 LYS A N 1
ATOM 3121 C CA . LYS A 1 399 ? -31.183 19.696 77.238 1.00 56.38 399 LYS A CA 1
ATOM 3122 C C . LYS A 1 399 ? -31.103 20.280 75.823 1.00 56.38 399 LYS A C 1
ATOM 3124 O O . LYS A 1 399 ? -31.882 21.184 75.520 1.00 56.38 399 LYS A O 1
ATOM 3129 N N . LEU A 1 400 ? -30.203 19.822 74.955 1.00 62.56 400 LEU A N 1
ATOM 3130 C CA . LEU A 1 400 ? -30.122 20.336 73.581 1.00 62.56 400 LEU A CA 1
ATOM 3131 C C . LEU A 1 400 ? -30.695 19.316 72.588 1.00 62.56 400 LEU A C 1
ATOM 3133 O O . LEU A 1 400 ? -30.053 18.299 72.356 1.00 62.56 400 LEU A O 1
ATOM 3137 N N . PRO A 1 401 ? -31.868 19.570 71.979 1.00 75.81 401 PRO A N 1
ATOM 3138 C CA . PRO A 1 401 ? -32.423 18.653 70.989 1.00 75.81 401 PRO A CA 1
ATOM 3139 C C . PRO A 1 401 ? -31.560 18.645 69.717 1.00 75.81 401 PRO A C 1
ATOM 3141 O O . PRO A 1 401 ? -31.280 19.703 69.140 1.00 75.81 401 PRO A O 1
ATOM 3144 N N . THR A 1 402 ? -31.184 17.453 69.249 1.00 75.69 402 THR A N 1
ATOM 3145 C CA . THR A 1 402 ? -30.390 17.202 68.026 1.00 75.69 402 THR A CA 1
ATOM 3146 C C . THR A 1 402 ? -30.921 17.942 66.806 1.00 75.69 402 THR A C 1
ATOM 3148 O O . THR A 1 402 ? -30.154 18.546 66.053 1.00 75.69 402 THR A O 1
ATOM 3151 N N . SER A 1 403 ? -32.245 18.015 66.671 1.00 80.00 403 SER A N 1
ATOM 3152 C CA . SER A 1 403 ? -32.921 18.748 65.598 1.00 80.00 403 SER A CA 1
ATOM 3153 C C . SER A 1 403 ? -32.584 20.247 65.555 1.00 80.00 403 SER A C 1
ATOM 3155 O O . SER A 1 403 ? -32.459 20.813 64.466 1.00 80.00 403 SER A O 1
ATOM 3157 N N . GLN A 1 404 ? -32.394 20.904 66.708 1.00 81.75 404 GLN A N 1
ATOM 3158 C CA . GLN A 1 404 ? -32.023 22.324 66.770 1.00 81.75 404 GLN A CA 1
ATOM 3159 C C . GLN A 1 404 ? -30.549 22.539 66.422 1.00 81.75 404 GLN A C 1
ATOM 3161 O O . GLN A 1 404 ? -30.221 23.522 65.753 1.00 81.75 404 GLN A O 1
ATOM 3166 N N . ILE A 1 405 ? -29.671 21.614 66.823 1.00 82.75 405 ILE A N 1
ATOM 3167 C CA . ILE A 1 405 ? -28.250 21.630 66.448 1.00 82.75 405 ILE A CA 1
ATOM 3168 C C . ILE A 1 405 ? -28.125 21.459 64.928 1.00 82.75 405 ILE A C 1
ATOM 3170 O O . ILE A 1 405 ? -27.502 22.290 64.264 1.00 82.75 405 ILE A O 1
ATOM 3174 N N . ALA A 1 406 ? -28.790 20.444 64.370 1.00 84.31 406 ALA A N 1
ATOM 3175 C CA . ALA A 1 406 ? -28.816 20.148 62.940 1.00 84.31 406 ALA A CA 1
ATOM 3176 C C . ALA A 1 406 ? -29.293 21.349 62.108 1.00 84.31 406 ALA A C 1
ATOM 3178 O O . ALA A 1 406 ? -28.621 21.776 61.165 1.00 84.31 406 ALA A O 1
ATOM 3179 N N . LEU A 1 407 ? -30.432 21.943 62.485 1.00 85.31 407 LEU A N 1
ATOM 3180 C CA . LEU A 1 407 ? -31.006 23.075 61.760 1.00 85.31 407 LEU A CA 1
ATOM 3181 C C . LEU A 1 407 ? -30.118 24.323 61.854 1.00 85.31 407 LEU A C 1
ATOM 3183 O O . LEU A 1 407 ? -29.957 25.030 60.860 1.00 85.31 407 LEU A O 1
ATOM 3187 N N . SER A 1 408 ? -29.497 24.566 63.012 1.00 85.50 408 SER A N 1
ATOM 3188 C CA . SER A 1 408 ? -28.576 25.693 63.209 1.00 85.50 408 SER A CA 1
ATOM 3189 C C . SER A 1 408 ? -27.315 25.558 62.350 1.00 85.50 408 SER A C 1
ATOM 3191 O O . SER A 1 408 ? -26.899 26.527 61.711 1.00 85.50 408 SER A O 1
ATOM 3193 N N . LEU A 1 409 ? -26.737 24.353 62.274 1.00 86.94 409 LEU A N 1
ATOM 3194 C CA . LEU A 1 409 ? -25.561 24.068 61.448 1.00 86.94 409 LEU A CA 1
ATOM 3195 C C . LEU A 1 409 ? -25.869 24.187 59.947 1.00 86.94 409 LEU A C 1
ATOM 3197 O O . LEU A 1 409 ? -25.132 24.858 59.220 1.00 86.94 409 LEU A O 1
ATOM 3201 N N . ILE A 1 410 ? -26.979 23.601 59.480 1.00 86.94 410 ILE A N 1
ATOM 3202 C CA . ILE A 1 410 ? -27.402 23.684 58.070 1.00 86.94 410 ILE A CA 1
ATOM 3203 C C . ILE A 1 410 ? -27.739 25.130 57.681 1.00 86.94 410 ILE A C 1
ATOM 3205 O O . ILE A 1 410 ? -27.359 25.577 56.593 1.00 86.94 410 ILE A O 1
ATOM 3209 N N . ALA A 1 411 ? -28.422 25.882 58.551 1.00 85.94 411 ALA A N 1
ATOM 3210 C CA . ALA A 1 411 ? -28.773 27.278 58.298 1.00 85.94 411 ALA A CA 1
ATOM 3211 C C . ALA A 1 411 ? -27.528 28.171 58.198 1.00 85.94 411 ALA A C 1
ATOM 3213 O O . ALA A 1 411 ? -27.412 28.949 57.250 1.00 85.94 411 ALA A O 1
ATOM 3214 N N . GLY A 1 412 ? -26.570 28.020 59.121 1.00 84.56 412 GLY A N 1
ATOM 3215 C CA . GLY A 1 412 ? -25.304 28.757 59.092 1.00 84.56 412 GLY A CA 1
ATOM 3216 C C . GLY A 1 412 ? -24.470 28.455 57.844 1.00 84.56 412 GLY A C 1
ATOM 3217 O O . GLY A 1 412 ? -23.996 29.377 57.178 1.00 84.56 412 GLY A O 1
ATOM 3218 N N . PHE A 1 413 ? -24.353 27.176 57.469 1.00 85.75 413 PHE A N 1
ATOM 3219 C CA . PHE A 1 413 ? -23.642 26.771 56.253 1.00 85.75 413 PHE A CA 1
ATOM 3220 C C . PHE A 1 413 ? -24.323 27.308 54.987 1.00 85.75 413 PHE A C 1
ATOM 3222 O O . PHE A 1 413 ? -23.664 27.862 54.107 1.00 85.75 413 PHE A O 1
ATOM 3229 N N . THR A 1 414 ? -25.653 27.203 54.907 1.00 85.12 414 THR A N 1
ATOM 3230 C CA . THR A 1 414 ? -26.431 27.709 53.767 1.00 85.12 414 THR A CA 1
ATOM 3231 C C . THR A 1 414 ? -26.294 29.223 53.624 1.00 85.12 414 THR A C 1
ATOM 3233 O O . THR A 1 414 ? -26.111 29.710 52.510 1.00 85.12 414 THR A O 1
ATOM 3236 N N . LEU A 1 415 ? -26.325 29.968 54.735 1.00 83.31 415 LEU A N 1
ATOM 3237 C CA . LEU A 1 415 ? -26.121 31.416 54.741 1.00 83.31 415 LEU A CA 1
ATOM 3238 C C . LEU A 1 415 ? -24.746 31.788 54.171 1.00 83.31 415 LEU A C 1
ATOM 3240 O O . LEU A 1 415 ? -24.664 32.629 53.277 1.00 83.31 415 LEU A O 1
ATOM 3244 N N . MET A 1 416 ? -23.678 31.140 54.645 1.00 79.81 416 MET A N 1
ATOM 3245 C CA . MET A 1 416 ? -22.325 31.435 54.171 1.00 79.81 416 MET A CA 1
ATOM 3246 C C . MET A 1 416 ? -22.136 31.057 52.694 1.00 79.81 416 MET A C 1
ATOM 3248 O O . MET A 1 416 ? -21.553 31.825 51.931 1.00 79.81 416 MET A O 1
ATOM 3252 N N . MET A 1 417 ? -22.706 29.931 52.257 1.00 80.06 417 MET A N 1
ATOM 3253 C CA . MET A 1 417 ? -22.676 29.503 50.855 1.00 80.06 417 MET A CA 1
ATOM 3254 C C . MET A 1 417 ? -23.426 30.475 49.930 1.00 80.06 417 MET A C 1
ATOM 3256 O O . MET A 1 417 ? -22.968 30.751 48.822 1.00 80.06 417 MET A O 1
ATOM 3260 N N . VAL A 1 418 ? -24.567 31.016 50.373 1.00 78.81 418 VAL A N 1
ATOM 3261 C CA . VAL A 1 418 ? -25.318 32.051 49.642 1.00 78.81 418 VAL A CA 1
ATOM 3262 C C . VAL A 1 418 ? -24.478 33.321 49.492 1.00 78.81 418 VAL A C 1
ATOM 3264 O O . VAL A 1 418 ? -24.421 33.883 48.398 1.00 78.81 418 VAL A O 1
ATOM 3267 N N . ILE A 1 419 ? -23.789 33.747 50.554 1.00 75.69 419 ILE A N 1
ATOM 3268 C CA . ILE A 1 419 ? -22.899 34.917 50.519 1.00 75.69 419 ILE A CA 1
ATOM 3269 C C . ILE A 1 419 ? -21.742 34.684 49.535 1.00 75.69 419 ILE A C 1
ATOM 3271 O O . ILE A 1 419 ? -21.500 35.516 48.661 1.00 75.69 419 ILE A O 1
ATOM 3275 N N . GLU A 1 420 ? -21.067 33.538 49.620 1.00 72.56 420 GLU A N 1
ATOM 3276 C CA . GLU A 1 420 ? -19.927 33.212 48.757 1.00 72.56 420 GLU A CA 1
ATOM 3277 C C . GLU A 1 420 ? -20.323 33.122 47.273 1.00 72.56 420 GLU A C 1
ATOM 3279 O O . GLU A 1 420 ? -19.675 33.716 46.416 1.00 72.56 420 GLU A O 1
ATOM 3284 N N . GLN A 1 421 ? -21.417 32.426 46.951 1.00 70.62 421 GLN A N 1
ATOM 3285 C CA . GLN A 1 421 ? -21.782 32.120 45.561 1.00 70.62 421 GLN A CA 1
ATOM 3286 C C . GLN A 1 421 ? -22.581 33.228 44.860 1.00 70.62 421 GLN A C 1
ATOM 3288 O O . GLN A 1 421 ? -22.591 33.276 43.629 1.00 70.62 421 GLN A O 1
ATOM 3293 N N . LEU A 1 422 ? -23.284 34.092 45.604 1.00 68.75 422 LEU A N 1
ATOM 3294 C CA . LEU A 1 422 ? -24.170 35.116 45.026 1.00 68.75 422 LEU A CA 1
ATOM 3295 C C . LEU A 1 422 ? -23.725 36.557 45.296 1.00 68.75 422 LEU A C 1
ATOM 3297 O O . LEU A 1 422 ? -24.128 37.442 44.544 1.00 68.75 422 LEU A O 1
ATOM 3301 N N . VAL A 1 423 ? -22.907 36.810 46.326 1.00 66.44 423 VAL A N 1
ATOM 3302 C CA . VAL A 1 423 ? -22.507 38.175 46.725 1.00 66.44 423 VAL A CA 1
ATOM 3303 C C . VAL A 1 423 ? -21.032 38.466 46.422 1.00 66.44 423 VAL A C 1
ATOM 3305 O O . VAL A 1 423 ? -20.709 39.600 46.072 1.00 66.44 423 VAL A O 1
ATOM 3308 N N . ALA A 1 424 ? -20.140 37.468 46.474 1.00 51.25 424 ALA A N 1
ATOM 3309 C CA . ALA A 1 424 ? -18.703 37.656 46.237 1.00 51.25 424 ALA A CA 1
ATOM 3310 C C . ALA A 1 424 ? -18.115 36.667 45.203 1.00 51.25 424 ALA A C 1
ATOM 3312 O O . ALA A 1 424 ? -17.355 35.774 45.570 1.00 51.25 424 ALA A O 1
ATOM 3313 N N . PRO A 1 425 ? -18.360 36.840 43.886 1.00 49.28 425 PRO A N 1
ATOM 3314 C CA . PRO A 1 425 ? -17.876 35.896 42.872 1.00 49.28 425 PRO A CA 1
ATOM 3315 C C . PRO A 1 425 ? -16.341 35.860 42.664 1.00 49.28 425 PRO A C 1
ATOM 3317 O O . PRO A 1 425 ? -15.883 35.170 41.761 1.00 49.28 425 PRO A O 1
ATOM 3320 N N . HIS A 1 426 ? -15.533 36.607 43.432 1.00 43.75 426 HIS A N 1
ATOM 3321 C CA . HIS A 1 426 ? -14.095 36.820 43.172 1.00 43.75 426 HIS A CA 1
ATOM 3322 C C . HIS A 1 426 ? -13.200 36.748 44.428 1.00 43.75 426 HIS A C 1
ATOM 3324 O O . HIS A 1 426 ? -12.341 37.605 44.627 1.00 43.75 426 HIS A O 1
ATOM 3330 N N . SER A 1 427 ? -13.352 35.735 45.287 1.00 36.78 427 SER A N 1
ATOM 3331 C CA . SER A 1 427 ? -12.436 35.562 46.434 1.00 36.78 427 SER A CA 1
ATOM 3332 C C . SER A 1 427 ? -11.943 34.134 46.682 1.00 36.78 427 SER A C 1
ATOM 3334 O O . SER A 1 427 ? -11.611 33.797 47.813 1.00 36.78 427 SER A O 1
ATOM 3336 N N . GLN A 1 428 ? -11.821 33.306 45.640 1.00 39.72 428 GLN A N 1
ATOM 3337 C CA . GLN A 1 428 ? -10.996 32.089 45.685 1.00 39.72 428 GLN A CA 1
ATOM 3338 C C . GLN A 1 428 ? -9.922 32.143 44.598 1.00 39.72 428 GLN A C 1
ATOM 3340 O O . GLN A 1 428 ? -9.972 31.472 43.575 1.00 39.72 428 GLN A O 1
ATOM 3345 N N . GLY A 1 429 ? -8.941 33.006 44.841 1.00 34.62 429 GLY A N 1
ATOM 3346 C CA . GLY A 1 429 ? -7.719 33.114 44.060 1.00 34.62 429 GLY A CA 1
ATOM 3347 C C . GLY A 1 429 ? -6.549 33.413 44.982 1.00 34.62 429 GLY A C 1
ATOM 3348 O O . GLY A 1 429 ? -6.004 34.501 44.907 1.00 34.62 429 GLY A O 1
ATOM 3349 N N . ALA A 1 430 ? -6.218 32.495 45.897 1.00 30.81 430 ALA A N 1
ATOM 3350 C CA . ALA A 1 430 ? -4.907 32.411 46.552 1.00 30.81 430 ALA A CA 1
ATOM 3351 C C . ALA A 1 430 ? -4.878 31.267 47.577 1.00 30.81 430 ALA A C 1
ATOM 3353 O O . ALA A 1 430 ? -5.339 31.422 48.703 1.00 30.81 430 ALA A O 1
ATOM 3354 N N . SER A 1 431 ? -4.293 30.129 47.205 1.00 27.08 431 SER A N 1
ATOM 3355 C CA . SER A 1 431 ? -3.238 29.464 47.991 1.00 27.08 431 SER A CA 1
ATOM 3356 C C . SER A 1 431 ? -2.918 28.097 47.388 1.00 27.08 431 SER A C 1
ATOM 3358 O O . SER A 1 431 ? -3.629 27.135 47.611 1.00 27.08 431 SER A O 1
ATOM 3360 N N . HIS A 1 432 ? -1.839 28.024 46.606 1.00 28.73 432 HIS A N 1
ATOM 3361 C CA . HIS A 1 432 ? -0.795 27.001 46.736 1.00 28.73 432 HIS A CA 1
ATOM 3362 C C . HIS A 1 432 ? 0.408 27.414 45.865 1.00 28.73 432 HIS A C 1
ATOM 3364 O O . HIS A 1 432 ? 0.351 27.401 44.644 1.00 28.73 432 HIS A O 1
ATOM 3370 N N . PHE A 1 433 ? 1.455 27.877 46.553 1.00 26.38 433 PHE A N 1
ATOM 3371 C CA . PHE A 1 433 ? 2.884 27.873 46.213 1.00 26.38 433 PHE A CA 1
ATOM 3372 C C . PHE A 1 433 ? 3.339 27.882 44.729 1.00 26.38 433 PHE A C 1
ATOM 3374 O O . PHE A 1 433 ? 3.417 26.852 44.077 1.00 26.38 433 PHE A O 1
ATOM 3381 N N . ALA A 1 434 ? 3.809 29.070 44.325 1.00 26.14 434 ALA A N 1
ATOM 3382 C CA . ALA A 1 434 ? 5.039 29.375 43.576 1.00 26.14 434 ALA A CA 1
ATOM 3383 C C . ALA A 1 434 ? 5.286 28.795 42.162 1.00 26.14 434 ALA A C 1
ATOM 3385 O O . ALA A 1 434 ? 5.729 27.664 42.003 1.00 26.14 434 ALA A O 1
ATOM 3386 N N . GLY A 1 435 ? 5.263 29.709 41.177 1.00 26.00 435 GLY A N 1
ATOM 3387 C CA . GLY A 1 435 ? 6.377 29.860 40.230 1.00 26.00 435 GLY A CA 1
ATOM 3388 C C . GLY A 1 435 ? 6.035 29.848 38.739 1.00 26.00 435 GLY A C 1
ATOM 3389 O O . GLY A 1 435 ? 6.274 28.838 38.098 1.00 26.00 435 GLY A O 1
ATOM 3390 N N . ALA A 1 436 ? 5.590 30.976 38.168 1.00 27.89 436 ALA A N 1
ATOM 3391 C CA . ALA A 1 436 ? 5.984 31.416 36.817 1.00 27.89 436 ALA A CA 1
ATOM 3392 C C . ALA A 1 436 ? 5.441 32.822 36.494 1.00 27.89 436 ALA A C 1
ATOM 3394 O O . ALA A 1 436 ? 4.323 33.184 36.850 1.00 27.89 436 ALA A O 1
ATOM 3395 N N . VAL A 1 437 ? 6.288 33.608 35.835 1.00 28.06 437 VAL A N 1
ATOM 3396 C CA . VAL A 1 437 ? 6.138 35.009 35.406 1.00 28.06 437 VAL A CA 1
ATOM 3397 C C . VAL A 1 437 ? 5.092 35.143 34.278 1.00 28.06 437 VAL A C 1
ATOM 3399 O O . VAL A 1 437 ? 5.035 34.256 33.427 1.00 28.06 437 VAL A O 1
ATOM 3402 N N . PRO A 1 438 ? 4.290 36.228 34.205 1.00 27.33 438 PRO A N 1
ATOM 3403 C CA . PRO A 1 438 ? 3.287 36.390 33.155 1.00 27.33 438 PRO A CA 1
ATOM 3404 C C . PRO A 1 438 ? 3.921 36.876 31.842 1.00 27.33 438 PRO A C 1
ATOM 3406 O O . PRO A 1 438 ? 4.665 37.856 31.829 1.00 27.33 438 PRO A O 1
ATOM 3409 N N . LEU A 1 439 ? 3.586 36.225 30.725 1.00 28.78 439 LEU A N 1
ATOM 3410 C CA . LEU A 1 439 ? 3.836 36.727 29.372 1.00 28.78 439 LEU A CA 1
ATOM 3411 C C . LEU A 1 439 ? 2.498 37.102 28.723 1.00 28.78 439 LEU A C 1
ATOM 3413 O O . LEU A 1 439 ? 1.548 36.324 28.713 1.00 28.78 439 LEU A O 1
ATOM 3417 N N . ASN A 1 440 ? 2.445 38.341 28.239 1.00 28.59 440 ASN A N 1
ATOM 3418 C CA . ASN A 1 440 ? 1.275 39.031 27.709 1.00 28.59 440 ASN A CA 1
ATOM 3419 C C . ASN A 1 440 ? 0.624 38.319 26.512 1.00 28.59 440 ASN A C 1
ATOM 3421 O O . ASN A 1 440 ? 1.285 37.995 25.528 1.00 28.59 440 ASN A O 1
ATOM 3425 N N . HIS A 1 441 ? -0.704 38.215 26.562 1.00 28.39 441 HIS A N 1
ATOM 3426 C CA . HIS A 1 441 ? -1.561 38.010 25.400 1.00 28.39 441 HIS A CA 1
ATOM 3427 C C . HIS A 1 441 ? -1.593 39.274 24.523 1.00 28.39 441 HIS A C 1
ATOM 3429 O O . HIS A 1 441 ? -1.953 40.352 24.994 1.00 28.39 441 HIS A O 1
ATOM 3435 N N . VAL A 1 442 ? -1.309 39.117 23.229 1.00 27.89 442 VAL A N 1
ATOM 3436 C CA . VAL A 1 442 ? -1.843 39.978 22.165 1.00 27.89 442 VAL A CA 1
ATOM 3437 C C . VAL A 1 442 ? -2.962 39.180 21.498 1.00 27.89 442 VAL A C 1
ATOM 3439 O O . VAL A 1 442 ? -2.746 38.048 21.069 1.00 27.89 442 VAL A O 1
ATOM 3442 N N . GLY A 1 443 ? -4.177 39.729 21.514 1.00 28.17 443 GLY A N 1
ATOM 3443 C CA . GLY A 1 443 ? -5.375 39.088 20.970 1.00 28.17 443 GLY A CA 1
ATOM 3444 C C . GLY A 1 443 ? -5.429 39.076 19.434 1.00 28.17 443 GLY A C 1
ATOM 3445 O O . GLY A 1 443 ? -4.669 39.796 18.784 1.00 28.17 443 GLY A O 1
ATOM 3446 N N . PRO A 1 444 ? -6.338 38.277 18.846 1.00 29.06 444 PRO A N 1
ATOM 3447 C CA . PRO A 1 444 ? -6.496 38.161 17.405 1.00 29.06 444 PRO A CA 1
ATOM 3448 C C . PRO A 1 444 ? -7.516 39.184 16.885 1.00 29.06 444 PRO A C 1
ATOM 3450 O O . PRO A 1 444 ? -8.625 39.281 17.409 1.00 29.06 444 PRO A O 1
ATOM 3453 N N . SER A 1 445 ? -7.186 39.897 15.807 1.00 26.78 445 SER A N 1
ATOM 3454 C CA . SER A 1 445 ? -8.198 40.493 14.933 1.00 26.78 445 SER A CA 1
ATOM 3455 C C . SER A 1 445 ? -8.130 39.838 13.558 1.00 26.78 445 SER A C 1
ATOM 3457 O O . SER A 1 445 ? -7.100 39.846 12.889 1.00 26.78 445 SER A O 1
ATOM 3459 N N . SER A 1 446 ? -9.269 39.264 13.190 1.00 26.47 446 SER A N 1
ATOM 3460 C CA . SER A 1 446 ? -9.737 38.910 11.852 1.00 26.47 446 SER A CA 1
ATOM 3461 C C . SER A 1 446 ? -9.193 39.782 10.718 1.00 26.47 446 SER A C 1
ATOM 3463 O O . SER A 1 446 ? -9.232 41.001 10.844 1.00 26.47 446 SER A O 1
ATOM 3465 N N . THR A 1 447 ? -8.835 39.168 9.588 1.00 25.48 447 THR A N 1
ATOM 3466 C CA . THR A 1 447 ? -9.700 39.043 8.391 1.00 25.48 447 THR A CA 1
ATOM 3467 C C . THR A 1 447 ? -8.950 38.282 7.295 1.00 25.48 447 THR A C 1
ATOM 3469 O O . THR A 1 447 ? -7.857 38.671 6.899 1.00 25.48 447 THR A O 1
ATOM 3472 N N . LEU A 1 448 ? -9.545 37.183 6.829 1.00 23.41 448 LEU A N 1
ATOM 3473 C CA . LEU A 1 448 ? -9.165 36.475 5.608 1.00 23.41 448 LEU A CA 1
ATOM 3474 C C . LEU A 1 448 ? -9.727 37.253 4.415 1.00 23.41 448 LEU A C 1
ATOM 3476 O O . LEU A 1 448 ? -10.944 37.302 4.250 1.00 23.41 448 LEU A O 1
ATOM 3480 N N . GLU A 1 449 ? -8.846 37.809 3.591 1.00 23.42 449 GLU A N 1
ATOM 3481 C CA . GLU A 1 449 ? -9.149 38.210 2.219 1.00 23.42 449 GLU A CA 1
ATOM 3482 C C . GLU A 1 449 ? -8.224 37.440 1.276 1.00 23.42 449 GLU A C 1
ATOM 3484 O O . GLU A 1 449 ? -7.047 37.211 1.557 1.00 23.42 449 GLU A O 1
ATOM 3489 N N . PHE A 1 450 ? -8.832 36.939 0.210 1.00 22.53 450 PHE A N 1
ATOM 3490 C CA . PHE A 1 450 ? -8.252 36.072 -0.800 1.00 22.53 450 PHE A CA 1
ATOM 3491 C C . PHE A 1 450 ? -7.787 36.956 -1.949 1.00 22.53 450 PHE A C 1
ATOM 3493 O O . PHE A 1 450 ? -8.610 37.705 -2.458 1.00 22.53 450 PHE A O 1
ATOM 3500 N N . ASP A 1 451 ? -6.541 36.816 -2.395 1.00 23.34 451 ASP A N 1
ATOM 3501 C CA . ASP A 1 451 ? -6.176 37.198 -3.756 1.00 23.34 451 ASP A CA 1
ATOM 3502 C C . ASP A 1 451 ? -5.095 36.276 -4.312 1.00 23.34 451 ASP A C 1
ATOM 3504 O O . ASP A 1 451 ? -4.080 35.968 -3.682 1.00 23.34 451 ASP A O 1
ATOM 3508 N N . ALA A 1 452 ? -5.387 35.790 -5.512 1.00 27.52 452 ALA A N 1
ATOM 3509 C CA . ALA A 1 452 ? -4.521 34.989 -6.341 1.00 27.52 452 ALA A CA 1
ATOM 3510 C C . ALA A 1 452 ? -3.818 35.922 -7.324 1.00 27.52 452 ALA A C 1
ATOM 3512 O O . ALA A 1 452 ? -4.490 36.496 -8.171 1.00 27.52 452 ALA A O 1
ATOM 3513 N N . GLU A 1 453 ? -2.490 36.009 -7.279 1.00 25.61 453 GLU A N 1
ATOM 3514 C CA . GLU A 1 453 ? -1.700 36.440 -8.433 1.00 25.61 453 GLU A CA 1
ATOM 3515 C C . GLU A 1 453 ? -0.268 35.888 -8.368 1.00 25.61 453 GLU A C 1
ATOM 3517 O O . GLU A 1 453 ? 0.356 35.778 -7.314 1.00 25.61 453 GLU A O 1
ATOM 3522 N N . MET A 1 454 ? 0.199 35.451 -9.535 1.00 27.53 454 MET A N 1
ATOM 3523 C CA . MET A 1 454 ? 1.476 34.798 -9.810 1.00 27.53 454 MET A CA 1
ATOM 3524 C C . MET A 1 454 ? 2.508 35.878 -10.175 1.00 27.53 454 MET A C 1
ATOM 3526 O O . MET A 1 454 ? 2.196 36.740 -10.994 1.00 27.53 454 MET A O 1
ATOM 3530 N N . GLY A 1 455 ? 3.733 35.815 -9.645 1.00 27.64 455 GLY A N 1
ATOM 3531 C CA . GLY A 1 455 ? 4.812 36.723 -10.051 1.00 27.64 455 GLY A CA 1
ATOM 3532 C C . GLY A 1 455 ? 6.170 36.384 -9.435 1.00 27.64 455 GLY A C 1
ATOM 3533 O O . GLY A 1 455 ? 6.362 36.512 -8.229 1.00 27.64 455 GLY A O 1
ATOM 3534 N N . ASP A 1 456 ? 7.102 35.954 -10.286 1.00 27.89 456 ASP A N 1
ATOM 3535 C CA . ASP A 1 456 ? 8.528 35.778 -10.006 1.00 27.89 456 ASP A CA 1
ATOM 3536 C C . ASP A 1 456 ? 9.240 37.131 -9.801 1.00 27.89 456 ASP A C 1
ATOM 3538 O O . ASP A 1 456 ? 9.019 38.049 -10.587 1.00 27.89 456 ASP A O 1
ATOM 3542 N N . HIS A 1 457 ? 10.128 37.231 -8.799 1.00 26.84 457 HIS A N 1
ATOM 3543 C CA . HIS A 1 457 ? 11.561 37.586 -8.925 1.00 26.84 457 HIS A CA 1
ATOM 3544 C C . HIS A 1 457 ? 12.183 38.198 -7.649 1.00 26.84 457 HIS A C 1
ATOM 3546 O O . HIS A 1 457 ? 11.670 39.157 -7.087 1.00 26.84 457 HIS A O 1
ATOM 3552 N N . GLU A 1 458 ? 13.377 37.666 -7.332 1.00 28.25 458 GLU A N 1
ATOM 3553 C CA . GLU A 1 458 ? 14.534 38.282 -6.641 1.00 28.25 458 GLU A CA 1
ATOM 3554 C C . GLU A 1 458 ? 14.387 38.652 -5.147 1.00 28.25 458 GLU A C 1
ATOM 3556 O O . GLU A 1 458 ? 13.385 39.160 -4.683 1.00 28.25 458 GLU A O 1
ATOM 3561 N N . GLY A 1 459 ? 15.355 38.422 -4.260 1.00 24.34 459 GLY A N 1
ATOM 3562 C CA . GLY A 1 459 ? 16.781 38.194 -4.446 1.00 24.34 459 GLY A CA 1
ATOM 3563 C C . GLY A 1 459 ? 17.566 39.107 -3.497 1.00 24.34 459 GLY A C 1
ATOM 3564 O O . GLY A 1 459 ? 17.739 40.289 -3.759 1.00 24.34 459 GLY A O 1
ATOM 3565 N N . SER A 1 460 ? 18.117 38.503 -2.440 1.00 23.81 460 SER A N 1
ATOM 3566 C CA . SER A 1 460 ? 19.238 38.967 -1.602 1.00 23.81 460 SER A CA 1
ATOM 3567 C C . SER A 1 460 ? 18.979 39.614 -0.221 1.00 23.81 460 SER A C 1
ATOM 3569 O O . SER A 1 460 ? 18.436 40.700 -0.056 1.00 23.81 460 SER A O 1
ATOM 3571 N N . SER A 1 461 ? 19.615 38.947 0.750 1.00 24.45 461 SER A N 1
ATOM 3572 C CA . SER A 1 461 ? 20.368 39.477 1.896 1.00 24.45 461 SER A CA 1
ATOM 3573 C C . SER A 1 461 ? 19.724 39.546 3.298 1.00 24.45 461 SER A C 1
ATOM 3575 O O . SER A 1 461 ? 19.114 40.518 3.710 1.00 24.45 461 SER A O 1
ATOM 3577 N N . ARG A 1 462 ? 20.089 38.505 4.068 1.00 24.92 462 ARG A N 1
ATOM 3578 C CA . ARG A 1 462 ? 20.657 38.524 5.435 1.00 24.92 462 ARG A CA 1
ATOM 3579 C C . ARG A 1 462 ? 19.773 38.977 6.606 1.00 24.92 462 ARG A C 1
ATOM 3581 O O . ARG A 1 462 ? 19.670 40.153 6.921 1.00 24.92 462 ARG A O 1
ATOM 3588 N N . GLY A 1 463 ? 19.378 37.982 7.400 1.00 25.25 463 GLY A N 1
ATOM 3589 C CA . GLY A 1 463 ? 19.071 38.111 8.824 1.00 25.25 463 GLY A CA 1
ATOM 3590 C C . GLY A 1 463 ? 18.957 36.726 9.456 1.00 25.25 463 GLY A C 1
ATOM 3591 O O . GLY A 1 463 ? 17.980 36.025 9.244 1.00 25.25 463 GLY A O 1
ATOM 3592 N N . SER A 1 464 ? 20.000 36.299 10.159 1.00 24.34 464 SER A N 1
ATOM 3593 C CA . SER A 1 464 ? 20.151 34.994 10.808 1.00 24.34 464 SER A CA 1
ATOM 3594 C C . SER A 1 464 ? 19.113 34.744 11.910 1.00 24.34 464 SER A C 1
ATOM 3596 O O . SER A 1 464 ? 19.182 35.363 12.971 1.00 24.34 464 SER A O 1
ATOM 3598 N N . THR A 1 465 ? 18.211 33.789 11.696 1.00 25.16 465 THR A N 1
ATOM 3599 C CA . THR A 1 465 ? 17.389 33.151 12.738 1.00 25.16 465 THR A CA 1
ATOM 3600 C C . THR A 1 465 ? 18.095 31.894 13.265 1.00 25.16 465 THR A C 1
ATOM 3602 O O . THR A 1 465 ? 18.534 31.080 12.447 1.00 25.16 465 THR A O 1
ATOM 3605 N N . PRO A 1 466 ? 18.212 31.681 14.590 1.00 27.67 466 PRO A N 1
ATOM 3606 C CA . PRO A 1 466 ? 18.678 30.407 15.126 1.00 27.67 466 PRO A CA 1
ATOM 3607 C C . PRO A 1 466 ? 17.637 29.321 14.832 1.00 27.67 466 PRO A C 1
ATOM 3609 O O . PRO A 1 466 ? 16.439 29.541 15.007 1.00 27.67 466 PRO A O 1
ATOM 3612 N N . GLY A 1 467 ? 18.103 28.165 14.360 1.00 25.03 467 GLY A N 1
ATOM 3613 C CA . GLY A 1 467 ? 17.262 27.008 14.063 1.00 25.03 467 GLY A CA 1
ATOM 3614 C C . GLY A 1 467 ? 16.597 26.406 15.309 1.00 25.03 467 GLY A C 1
ATOM 3615 O O . GLY A 1 467 ? 17.016 26.688 16.435 1.00 25.03 467 GLY A O 1
ATOM 3616 N N . PRO A 1 468 ? 15.571 25.557 15.125 1.00 28.73 468 PRO A N 1
ATOM 3617 C CA . PRO A 1 468 ? 14.918 24.866 16.224 1.00 28.73 468 PRO A CA 1
ATOM 3618 C C . PRO A 1 468 ? 15.884 23.835 16.816 1.00 28.73 468 PRO A C 1
ATOM 3620 O O . PRO A 1 468 ? 16.104 22.757 16.266 1.00 28.73 468 PRO A O 1
ATOM 3623 N N . GLY A 1 469 ? 16.490 24.200 17.945 1.00 23.97 469 GLY A N 1
ATOM 3624 C CA . GLY A 1 469 ? 17.131 23.256 18.842 1.00 23.97 469 GLY A CA 1
ATOM 3625 C C . GLY A 1 469 ? 16.085 22.290 19.389 1.00 23.97 469 GLY A C 1
ATOM 3626 O O . GLY A 1 469 ? 15.016 22.713 19.817 1.00 23.97 469 GLY A O 1
ATOM 3627 N N . PHE A 1 470 ? 16.415 21.001 19.302 1.00 24.36 470 PHE A N 1
ATOM 3628 C CA . PHE A 1 470 ? 15.916 19.880 20.094 1.00 24.36 470 PHE A CA 1
ATOM 3629 C C . PHE A 1 470 ? 14.753 20.203 21.043 1.00 24.36 470 PHE A C 1
AT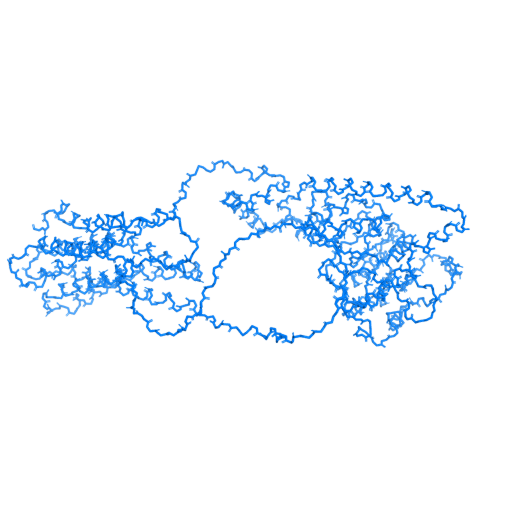OM 3631 O O . PHE A 1 470 ? 14.947 20.864 22.062 1.00 24.36 470 PHE A O 1
ATOM 3638 N N . MET A 1 471 ? 13.573 19.638 20.753 1.00 25.66 471 MET A N 1
ATOM 3639 C CA . MET A 1 471 ? 12.534 19.439 21.763 1.00 25.66 471 MET A CA 1
ATOM 3640 C C . MET A 1 471 ? 13.140 18.630 22.910 1.00 25.66 471 MET A C 1
ATOM 3642 O O . MET A 1 471 ? 13.276 17.407 22.843 1.00 25.66 471 MET A O 1
ATOM 3646 N N . GLN A 1 472 ? 13.553 19.342 23.949 1.00 23.36 472 GLN A N 1
ATOM 3647 C CA . GLN A 1 472 ? 13.806 18.772 25.250 1.00 23.36 472 GLN A CA 1
ATOM 3648 C C . GLN A 1 472 ? 12.456 18.265 25.749 1.00 23.36 472 GLN A C 1
ATOM 3650 O O . GLN A 1 472 ? 11.487 19.016 25.801 1.00 23.36 472 GLN A O 1
ATOM 3655 N N . ALA A 1 473 ? 12.383 16.960 25.997 1.00 26.38 473 ALA A N 1
ATOM 3656 C CA . ALA A 1 473 ? 11.205 16.310 26.534 1.00 26.38 473 ALA A CA 1
ATOM 3657 C C . ALA A 1 473 ? 10.794 17.016 27.832 1.00 26.38 473 ALA A C 1
ATOM 3659 O O . ALA A 1 473 ? 11.468 16.862 28.854 1.00 26.38 473 ALA A O 1
ATOM 3660 N N . ASP A 1 474 ? 9.706 17.785 27.779 1.00 26.58 474 ASP A N 1
ATOM 3661 C CA . ASP A 1 474 ? 9.035 18.252 28.981 1.00 26.58 474 ASP A CA 1
ATOM 3662 C C . ASP A 1 474 ? 8.680 17.019 29.810 1.00 26.58 474 ASP A C 1
ATOM 3664 O O . ASP A 1 474 ? 8.046 16.067 29.343 1.00 26.58 474 ASP A O 1
ATOM 3668 N N . SER A 1 475 ? 9.195 17.008 31.034 1.00 29.53 475 SER A N 1
ATOM 3669 C CA . SER A 1 475 ? 9.026 15.946 32.009 1.00 29.53 475 SER A CA 1
ATOM 3670 C C . SER A 1 475 ? 7.551 15.582 32.132 1.00 29.53 475 SER A C 1
ATOM 3672 O O . SER A 1 475 ? 6.753 16.371 32.632 1.00 29.53 475 SER A O 1
ATOM 3674 N N . ALA A 1 476 ? 7.210 14.371 31.690 1.00 34.44 476 ALA A N 1
ATOM 3675 C CA . ALA A 1 476 ? 5.913 13.760 31.910 1.00 34.44 476 ALA A CA 1
ATOM 3676 C C . ALA A 1 476 ? 5.582 13.800 33.409 1.00 34.44 476 ALA A C 1
ATOM 3678 O O . ALA A 1 476 ? 6.148 13.039 34.200 1.00 34.44 476 ALA A O 1
ATOM 3679 N N . GLU A 1 477 ? 4.669 14.685 33.810 1.00 42.78 477 GLU A N 1
ATOM 3680 C CA . GLU A 1 477 ? 4.075 14.625 35.139 1.00 42.78 477 GLU A CA 1
ATOM 3681 C C . GLU A 1 477 ? 3.440 13.243 35.312 1.00 42.78 477 GLU A C 1
ATOM 3683 O O . GLU A 1 477 ? 2.590 12.805 34.535 1.00 42.78 477 GLU A O 1
ATOM 3688 N N . ASN A 1 478 ? 3.921 12.514 36.316 1.00 44.75 478 ASN A N 1
ATOM 3689 C CA . ASN A 1 478 ? 3.574 11.125 36.560 1.00 44.75 478 A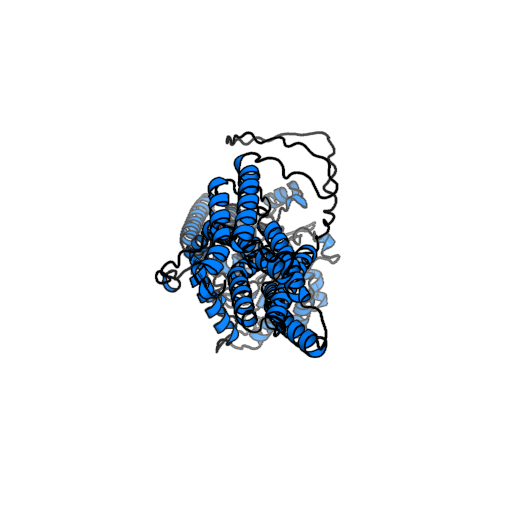SN A CA 1
ATOM 3690 C C . ASN A 1 478 ? 2.045 10.994 36.772 1.00 44.75 478 ASN A C 1
ATOM 3692 O O . ASN A 1 478 ? 1.547 11.476 37.793 1.00 44.75 478 ASN A O 1
ATOM 3696 N N . PRO A 1 479 ? 1.291 10.295 35.893 1.00 48.66 479 PRO A N 1
ATOM 3697 C CA . PRO A 1 479 ? -0.174 10.137 35.976 1.00 48.66 479 PRO A CA 1
ATOM 3698 C C . PRO A 1 479 ? -0.675 9.639 37.334 1.00 48.66 479 PRO A C 1
ATOM 3700 O O . PRO A 1 479 ? -1.794 9.910 37.769 1.00 48.66 479 PRO A O 1
ATOM 3703 N N . LYS A 1 480 ? 0.195 8.897 38.019 1.00 50.75 480 LYS A N 1
ATOM 3704 C CA . LYS A 1 480 ? -0.015 8.330 39.346 1.00 50.75 480 LYS A CA 1
ATOM 3705 C C . LYS A 1 480 ? -0.144 9.401 40.437 1.00 50.75 480 LYS A C 1
ATOM 3707 O O . LYS A 1 480 ? -0.862 9.179 41.407 1.00 50.75 480 LYS A O 1
ATOM 3712 N N . GLY A 1 481 ? 0.486 10.566 40.280 1.00 52.00 481 GLY A N 1
ATOM 3713 C CA . GLY A 1 481 ? 0.590 11.593 41.323 1.00 52.00 481 GLY A CA 1
ATOM 3714 C C . GLY A 1 481 ? -0.748 12.168 41.800 1.00 52.00 481 GLY A C 1
ATOM 3715 O O . GLY A 1 481 ? -0.870 12.514 42.970 1.00 52.00 481 GLY A O 1
ATOM 3716 N N . ARG A 1 482 ? -1.775 12.208 40.937 1.00 58.31 482 ARG A N 1
ATOM 3717 C CA . ARG A 1 482 ? -3.092 12.795 41.260 1.00 58.31 482 ARG A CA 1
ATOM 3718 C C . ARG A 1 482 ? -4.118 11.779 41.781 1.00 58.31 482 ARG A C 1
ATOM 3720 O O . ARG A 1 482 ? -4.985 12.135 42.573 1.00 58.31 482 ARG A O 1
ATOM 3727 N N . ALA A 1 483 ? -4.015 10.511 41.374 1.00 63.84 483 ALA A N 1
ATOM 3728 C CA . ALA A 1 483 ? -4.993 9.473 41.719 1.00 63.84 483 ALA A CA 1
ATOM 3729 C C . ALA A 1 483 ? -4.791 8.876 43.125 1.00 63.84 483 ALA A C 1
ATOM 3731 O O . ALA A 1 483 ? -5.769 8.526 43.795 1.00 63.84 483 ALA A O 1
ATOM 3732 N N . TYR A 1 484 ? -3.539 8.763 43.587 1.00 72.69 484 TYR A N 1
ATOM 3733 C CA . TYR A 1 484 ? -3.223 8.181 44.898 1.00 72.69 484 TYR A CA 1
ATOM 3734 C C . TYR A 1 484 ? -3.714 9.028 46.081 1.00 72.69 484 TYR A C 1
ATOM 3736 O O . TYR A 1 484 ? -4.385 8.451 46.935 1.00 72.69 484 TYR A O 1
ATOM 3744 N N . PRO A 1 485 ? -3.481 10.357 46.142 1.00 74.62 485 PRO A N 1
ATOM 3745 C CA . PRO A 1 485 ? -3.970 11.178 47.252 1.00 74.62 485 PRO A CA 1
ATOM 3746 C C . PRO A 1 485 ? -5.500 11.174 47.360 1.00 74.62 485 PRO A C 1
ATOM 3748 O O . PRO A 1 485 ? -6.039 11.034 48.455 1.00 74.62 485 PRO A O 1
ATOM 3751 N N . LEU A 1 486 ? -6.201 11.238 46.220 1.00 72.69 486 LEU A N 1
ATOM 3752 C CA . LEU A 1 486 ? -7.665 11.189 46.168 1.00 72.69 486 LEU A CA 1
ATOM 3753 C C . LEU A 1 486 ? -8.210 9.835 46.644 1.00 72.69 486 LEU A C 1
ATOM 3755 O O . LEU A 1 486 ? -9.122 9.786 47.468 1.00 72.69 486 LEU A O 1
ATOM 3759 N N . THR A 1 487 ? -7.639 8.734 46.143 1.00 79.81 487 THR A N 1
ATOM 3760 C CA . THR A 1 487 ? -8.023 7.380 46.575 1.00 79.81 487 THR A CA 1
ATOM 3761 C C . THR A 1 487 ? -7.765 7.201 48.063 1.00 79.81 487 THR A C 1
ATOM 3763 O O . THR A 1 487 ? -8.623 6.697 48.776 1.00 79.81 487 THR A O 1
ATOM 3766 N N . PHE A 1 488 ? -6.596 7.628 48.539 1.00 80.38 488 PHE A N 1
ATOM 3767 C CA . PHE A 1 488 ? -6.216 7.514 49.939 1.00 80.38 488 PHE A CA 1
ATOM 3768 C C . PHE A 1 488 ? -7.181 8.286 50.846 1.00 80.38 488 PHE A C 1
ATOM 3770 O O . PHE A 1 488 ? -7.705 7.711 51.796 1.00 80.38 488 PHE A O 1
ATOM 3777 N N . GLY A 1 489 ? -7.497 9.542 50.511 1.00 76.94 489 GLY A N 1
ATOM 3778 C CA . GLY A 1 489 ? -8.452 10.354 51.270 1.00 76.94 489 GLY A CA 1
ATOM 3779 C C . GLY A 1 489 ? -9.844 9.719 51.358 1.00 76.94 489 GLY A C 1
ATOM 3780 O O . GLY A 1 489 ? -10.412 9.626 52.444 1.00 76.94 489 GLY A O 1
ATOM 3781 N N . LEU A 1 490 ? -10.372 9.204 50.243 1.00 82.12 490 LEU A N 1
ATOM 3782 C CA . LEU A 1 490 ? -11.691 8.558 50.212 1.00 82.12 490 LEU A CA 1
ATOM 3783 C C . LEU A 1 490 ? -11.716 7.186 50.897 1.00 82.12 490 LEU A C 1
ATOM 3785 O O . LEU A 1 490 ? -12.729 6.813 51.487 1.00 82.12 490 LEU A O 1
ATOM 3789 N N . VAL A 1 491 ? -10.614 6.435 50.856 1.00 85.19 491 VAL A N 1
ATOM 3790 C CA . VAL A 1 491 ? -10.473 5.181 51.611 1.00 85.19 491 VAL A CA 1
ATOM 3791 C C . VAL A 1 491 ? -10.450 5.462 53.111 1.00 85.19 491 VAL A C 1
ATOM 3793 O O . VAL A 1 491 ? -11.172 4.792 53.845 1.00 85.19 491 VAL A O 1
ATOM 3796 N N . MET A 1 492 ? -9.696 6.472 53.556 1.00 80.75 492 MET A N 1
ATOM 3797 C CA . MET A 1 492 ? -9.669 6.896 54.961 1.00 80.75 492 MET A CA 1
ATOM 3798 C C . MET A 1 492 ? -11.039 7.383 55.441 1.00 80.75 492 MET A C 1
ATOM 3800 O O . MET A 1 492 ? -11.469 7.009 56.528 1.00 80.75 492 MET A O 1
ATOM 3804 N N . HIS A 1 493 ? -11.763 8.141 54.615 1.00 84.00 493 HIS A N 1
ATOM 3805 C CA . HIS A 1 493 ? -13.150 8.517 54.892 1.00 84.00 493 HIS A CA 1
ATOM 3806 C C . HIS A 1 493 ? -14.061 7.285 55.019 1.00 84.00 493 HIS A C 1
ATOM 3808 O O . HIS A 1 493 ? -14.772 7.138 56.008 1.00 84.00 493 HIS A O 1
ATOM 3814 N N . GLY A 1 494 ? -13.978 6.335 54.083 1.00 86.00 494 GLY A N 1
ATOM 3815 C CA . GLY A 1 494 ? -14.763 5.106 54.173 1.00 86.00 494 GLY A CA 1
ATOM 3816 C C . GLY A 1 494 ? -14.430 4.250 55.402 1.00 86.00 494 GLY A C 1
ATOM 3817 O O . GLY A 1 494 ? -15.340 3.629 55.947 1.00 86.00 494 GLY A O 1
ATOM 3818 N N . LEU A 1 495 ? -13.181 4.258 55.883 1.00 87.94 495 LEU A N 1
ATOM 3819 C CA . LEU A 1 495 ? -12.799 3.642 57.160 1.00 87.94 495 LEU A CA 1
ATOM 3820 C C . LEU A 1 495 ? -13.398 4.381 58.366 1.00 87.94 495 LEU A C 1
ATOM 3822 O O . LEU A 1 495 ? -13.833 3.718 59.303 1.00 87.94 495 LEU A O 1
ATOM 3826 N N . ALA A 1 496 ? -13.457 5.716 58.342 1.00 83.19 496 ALA A N 1
ATOM 3827 C CA . ALA A 1 496 ? -14.093 6.513 59.394 1.00 83.19 496 ALA A CA 1
ATOM 3828 C C . ALA A 1 496 ? -15.608 6.252 59.479 1.00 83.19 496 ALA A C 1
ATOM 3830 O O . ALA A 1 496 ? -16.147 6.117 60.574 1.00 83.19 496 ALA A O 1
ATOM 3831 N N . ASP A 1 497 ? -16.278 6.081 58.338 1.00 85.81 497 ASP A N 1
ATOM 3832 C CA . ASP A 1 497 ? -17.682 5.648 58.289 1.00 85.81 497 ASP A CA 1
ATOM 3833 C C . ASP A 1 497 ? -17.868 4.247 58.876 1.00 85.81 497 ASP A C 1
ATOM 3835 O O . ASP A 1 497 ? -18.828 3.981 59.597 1.00 85.81 497 ASP A O 1
ATOM 3839 N N . GLY A 1 498 ? -16.930 3.345 58.574 1.00 87.62 498 GLY A N 1
ATOM 3840 C CA . GLY A 1 498 ? -16.908 2.009 59.153 1.00 87.62 498 GLY A CA 1
ATOM 3841 C C . GLY A 1 498 ? -16.728 2.059 60.670 1.00 87.62 498 GLY A C 1
ATOM 3842 O O . GLY A 1 498 ? -17.455 1.393 61.398 1.00 87.62 498 GLY A O 1
ATOM 3843 N N . LEU A 1 499 ? -15.816 2.898 61.165 1.00 85.94 499 LEU A N 1
ATOM 3844 C CA . LEU A 1 499 ? -15.627 3.124 62.596 1.00 85.94 499 LEU A CA 1
ATOM 3845 C C . LEU A 1 499 ? -16.931 3.588 63.261 1.00 85.94 499 LEU A C 1
ATOM 3847 O O . LEU A 1 499 ? -17.358 2.949 64.216 1.00 85.94 499 LEU A O 1
ATOM 3851 N N . ALA A 1 500 ? -17.585 4.623 62.725 1.00 81.56 500 ALA A N 1
ATOM 3852 C CA . ALA A 1 500 ? -18.855 5.136 63.242 1.00 81.56 500 ALA A CA 1
ATOM 3853 C C . ALA A 1 500 ? -19.950 4.055 63.290 1.00 81.56 500 ALA A C 1
ATOM 3855 O O . ALA A 1 500 ? -20.584 3.864 64.327 1.00 81.56 500 ALA A O 1
ATOM 3856 N N . LEU A 1 501 ? -20.122 3.293 62.203 1.00 86.81 501 LEU A N 1
ATOM 3857 C CA . LEU A 1 501 ? -21.121 2.225 62.133 1.00 86.81 501 LEU A CA 1
ATOM 3858 C C . LEU A 1 501 ? -20.828 1.087 63.121 1.00 86.81 501 LEU A C 1
ATOM 3860 O O . LEU A 1 501 ? -21.723 0.637 63.832 1.00 86.81 501 LEU A O 1
ATOM 3864 N N . GLY A 1 502 ? -19.578 0.626 63.191 1.00 84.44 502 GLY A N 1
ATOM 3865 C CA . GLY A 1 502 ? -19.211 -0.481 64.074 1.00 84.44 502 GLY A CA 1
ATOM 3866 C C . GLY A 1 502 ? -19.234 -0.115 65.559 1.00 84.44 502 GLY A C 1
ATOM 3867 O O . GLY A 1 502 ? -19.562 -0.975 66.370 1.00 84.44 502 GLY A O 1
ATOM 3868 N N . VAL A 1 503 ? -18.957 1.147 65.915 1.00 81.31 503 VAL A N 1
ATOM 3869 C CA . VAL A 1 503 ? -19.110 1.643 67.295 1.00 81.31 503 VAL A CA 1
ATOM 3870 C C . VAL A 1 503 ? -20.589 1.791 67.657 1.00 81.31 503 VAL A C 1
ATOM 3872 O O . VAL A 1 503 ? -20.980 1.367 68.738 1.00 81.31 503 VAL A O 1
ATOM 3875 N N . SER A 1 504 ? -21.426 2.309 66.745 1.00 79.50 504 SER A N 1
ATOM 3876 C CA . SER A 1 504 ? -22.873 2.450 66.990 1.00 79.50 504 SER A CA 1
ATOM 3877 C C . SER A 1 504 ? -23.578 1.113 67.250 1.00 79.50 504 SER A C 1
ATOM 3879 O O . SER A 1 504 ? -24.543 1.069 68.001 1.00 79.50 504 SER A O 1
ATOM 3881 N N . ALA A 1 505 ? -23.048 0.018 66.691 1.00 81.50 505 ALA A N 1
ATOM 3882 C CA . ALA A 1 505 ? -23.578 -1.334 66.856 1.00 81.50 505 ALA A CA 1
ATOM 3883 C C . ALA A 1 505 ? -23.192 -2.010 68.191 1.00 81.50 505 ALA A C 1
ATOM 3885 O O . ALA A 1 505 ? -23.575 -3.162 68.424 1.00 81.50 505 ALA A O 1
ATOM 3886 N N . LEU A 1 506 ? -22.400 -1.352 69.047 1.00 76.50 506 LEU A N 1
ATOM 3887 C CA . LEU A 1 506 ? -22.044 -1.879 70.365 1.00 76.50 506 LEU A CA 1
ATOM 3888 C C . LEU A 1 506 ? -23.161 -1.599 71.387 1.00 76.50 506 LEU A C 1
ATOM 3890 O O . LEU A 1 506 ? -23.785 -0.542 71.335 1.00 76.50 506 LEU A O 1
ATOM 3894 N N . PRO A 1 507 ? -23.413 -2.511 72.346 1.00 66.50 507 PRO A N 1
ATOM 3895 C CA . PRO A 1 507 ? -24.410 -2.283 73.388 1.00 66.50 507 PRO A CA 1
ATOM 3896 C C . PRO A 1 507 ? -23.978 -1.151 74.329 1.00 66.50 507 PRO A C 1
ATOM 3898 O O . PRO A 1 507 ? -22.905 -1.232 74.928 1.00 66.50 507 PRO A O 1
ATOM 3901 N N . ASP A 1 508 ? -24.825 -0.137 74.504 1.00 62.66 508 ASP A N 1
ATOM 3902 C CA . ASP A 1 508 ? -24.621 0.903 75.516 1.00 62.66 508 ASP A CA 1
ATOM 3903 C C . ASP A 1 508 ? -25.078 0.393 76.903 1.00 62.66 508 ASP A C 1
ATOM 3905 O O . ASP A 1 508 ? -26.250 0.035 77.071 1.00 62.66 508 ASP A O 1
ATOM 3909 N N . PRO A 1 509 ? -24.187 0.334 77.914 1.00 56.00 509 PRO A N 1
ATOM 3910 C CA . PRO A 1 509 ? -24.538 -0.108 79.262 1.00 56.00 509 PRO A CA 1
ATOM 3911 C C . PRO A 1 509 ? -25.442 0.870 80.037 1.00 56.00 509 PRO A C 1
ATOM 3913 O O . PRO A 1 509 ? -25.981 0.476 81.072 1.00 56.00 509 PRO A O 1
ATOM 3916 N N . THR A 1 510 ? -25.618 2.115 79.577 1.00 54.12 510 THR A N 1
ATOM 3917 C CA . THR A 1 510 ? -26.419 3.147 80.263 1.00 54.12 510 THR A CA 1
ATOM 3918 C C . THR A 1 510 ? -27.862 3.250 79.753 1.00 54.12 510 THR A C 1
ATOM 3920 O O . THR A 1 510 ? -28.770 3.461 80.558 1.00 54.12 510 THR A O 1
ATOM 3923 N N . HIS A 1 511 ? -28.105 2.999 78.461 1.00 56.06 511 HIS A N 1
ATOM 3924 C CA . HIS A 1 511 ? -29.436 3.044 77.840 1.00 56.06 511 HIS A CA 1
ATOM 3925 C C . HIS A 1 511 ? -29.633 1.921 76.793 1.00 56.06 511 HIS A C 1
ATOM 3927 O O . HIS A 1 511 ? -29.414 2.129 75.599 1.00 56.06 511 HIS A O 1
ATOM 3933 N N . PRO A 1 512 ? -30.112 0.725 77.191 1.00 53.53 512 PRO A N 1
ATOM 3934 C CA . PRO A 1 512 ? -30.204 -0.440 76.301 1.00 53.53 512 PRO A CA 1
ATOM 3935 C C . PRO A 1 512 ? -31.232 -0.314 75.159 1.00 53.53 512 PRO A C 1
ATOM 3937 O O . PRO A 1 512 ? -31.179 -1.098 74.214 1.00 53.53 512 PRO A O 1
ATOM 3940 N N . SER A 1 513 ? -32.160 0.648 75.219 1.00 51.88 513 SER A N 1
ATOM 3941 C CA . SER A 1 513 ? -33.151 0.908 74.164 1.00 51.88 513 SER A CA 1
ATOM 3942 C C . SER A 1 513 ? -32.650 1.832 73.045 1.00 51.88 513 SER A C 1
ATOM 3944 O O . SER A 1 513 ? -33.153 1.722 71.937 1.00 51.88 513 SER A O 1
ATOM 3946 N N . HIS A 1 514 ? -31.636 2.676 73.284 1.00 55.50 514 HIS A N 1
ATOM 3947 C CA . HIS A 1 514 ? -31.163 3.674 72.305 1.00 55.50 514 HIS A CA 1
ATOM 3948 C C . HIS A 1 514 ? -30.116 3.144 71.301 1.00 55.50 514 HIS A C 1
ATOM 3950 O O . HIS A 1 514 ? -29.886 3.757 70.260 1.00 55.50 514 HIS A O 1
ATOM 3956 N N . GLY A 1 515 ? -29.485 1.991 71.560 1.00 59.22 515 GLY A N 1
ATOM 3957 C CA . GLY A 1 515 ? -28.411 1.469 70.697 1.00 59.22 515 GLY A CA 1
ATOM 3958 C C . GLY A 1 515 ? -28.874 1.013 69.303 1.00 59.22 515 GLY A C 1
ATOM 3959 O O . GLY A 1 515 ? -28.166 1.195 68.310 1.00 59.22 515 GLY A O 1
ATOM 3960 N N . HIS A 1 516 ? -30.082 0.449 69.202 1.00 66.06 516 HIS A N 1
ATOM 3961 C CA . HIS A 1 516 ? -30.649 0.018 67.917 1.00 66.06 516 HIS A CA 1
ATOM 3962 C C . HIS A 1 516 ? -31.070 1.201 67.035 1.00 66.06 516 HIS A C 1
ATOM 3964 O O . HIS A 1 516 ? -30.898 1.148 65.815 1.00 66.06 516 HIS A O 1
ATOM 3970 N N . ASP A 1 517 ? -31.547 2.268 67.666 1.00 71.12 517 ASP A N 1
ATOM 3971 C CA . ASP A 1 517 ? -32.035 3.486 67.026 1.00 71.12 517 ASP A CA 1
ATOM 3972 C C . ASP A 1 517 ? -30.878 4.298 66.433 1.00 71.12 517 ASP A C 1
ATOM 3974 O O . ASP A 1 517 ? -30.881 4.601 65.235 1.00 71.12 517 ASP A O 1
ATOM 3978 N N . LEU A 1 518 ? -29.808 4.505 67.209 1.00 74.62 518 LEU A N 1
ATOM 3979 C CA . LEU A 1 518 ? -28.589 5.161 66.730 1.00 74.62 518 LEU A CA 1
ATOM 3980 C C . LEU A 1 518 ? -27.931 4.380 65.581 1.00 74.62 518 LEU A C 1
ATOM 3982 O O . LEU A 1 518 ? -27.528 4.969 64.576 1.00 74.62 518 LEU A O 1
ATOM 3986 N N . THR A 1 519 ? -27.863 3.046 65.682 1.00 81.81 519 THR A N 1
ATOM 3987 C CA . THR A 1 519 ? -27.315 2.201 64.605 1.00 81.81 519 THR A CA 1
ATOM 3988 C C . THR A 1 519 ? -28.098 2.382 63.305 1.00 81.81 519 THR A C 1
ATOM 3990 O O . THR A 1 519 ? -27.501 2.485 62.230 1.00 81.81 519 THR A O 1
ATOM 3993 N N . LEU A 1 520 ? -29.432 2.429 63.380 1.00 81.81 520 LEU A N 1
ATOM 3994 C CA . LEU A 1 520 ? 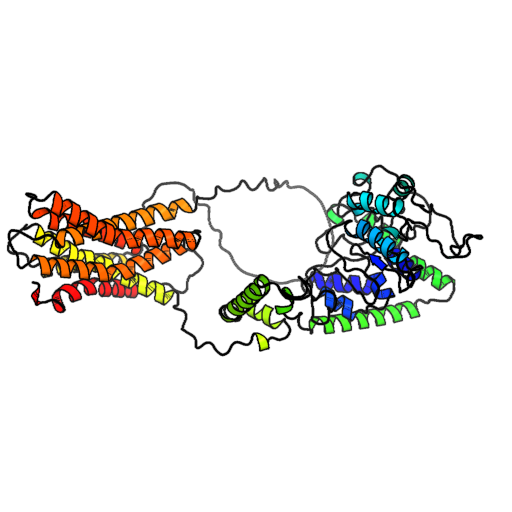-30.295 2.581 62.211 1.00 81.81 520 LEU A CA 1
ATOM 3995 C C . LEU A 1 520 ? -30.148 3.969 61.572 1.00 81.81 520 LEU A C 1
ATOM 3997 O O . LEU A 1 520 ? -30.024 4.060 60.347 1.00 81.81 520 LEU A O 1
ATOM 4001 N N . VAL A 1 521 ? -30.109 5.029 62.386 1.00 79.69 521 VAL A N 1
ATOM 4002 C CA . VAL A 1 521 ? -29.901 6.414 61.927 1.00 79.69 521 VAL A CA 1
ATOM 4003 C C . VAL A 1 521 ? -28.550 6.560 61.239 1.00 79.69 521 VAL A C 1
ATOM 4005 O O . VAL A 1 521 ? -28.488 7.018 60.094 1.00 79.69 521 VAL A O 1
ATOM 4008 N N . VAL A 1 522 ? -27.473 6.104 61.884 1.00 80.31 522 VAL A N 1
ATOM 4009 C CA . VAL A 1 522 ? -26.114 6.155 61.329 1.00 80.31 522 VAL A CA 1
ATOM 4010 C C . VAL A 1 522 ? -26.039 5.333 60.043 1.00 80.31 522 VAL A C 1
ATOM 4012 O O . VAL A 1 522 ? -25.547 5.820 59.028 1.00 80.31 522 VAL A O 1
ATOM 4015 N N . PHE A 1 523 ? -26.590 4.120 60.018 1.00 84.75 523 PHE A N 1
ATOM 4016 C CA . PHE A 1 523 ? -26.610 3.280 58.818 1.00 84.75 523 PHE A CA 1
ATOM 4017 C C . PHE A 1 523 ? -27.338 3.939 57.638 1.00 84.75 523 PHE A C 1
ATOM 4019 O O . PHE A 1 523 ? -26.821 3.951 56.515 1.00 84.75 523 PHE A O 1
ATOM 4026 N N . LEU A 1 524 ? -28.515 4.523 57.877 1.00 81.81 524 LEU A N 1
ATOM 4027 C CA . LEU A 1 524 ? -29.304 5.184 56.839 1.00 81.81 524 LEU A CA 1
ATOM 4028 C C . LEU A 1 524 ? -28.603 6.448 56.324 1.00 81.81 524 LEU A C 1
ATOM 4030 O O . LEU A 1 524 ? -28.507 6.655 55.111 1.00 81.81 524 LEU A O 1
ATOM 4034 N N . ALA A 1 525 ? -28.030 7.241 57.232 1.00 77.69 525 ALA A N 1
ATOM 4035 C CA . ALA A 1 525 ? -27.217 8.407 56.905 1.00 77.69 525 ALA A CA 1
ATOM 4036 C C . ALA A 1 525 ? -25.987 8.029 56.061 1.00 77.69 525 ALA A C 1
ATOM 4038 O O . ALA A 1 525 ? -25.620 8.744 55.117 1.00 77.69 525 ALA A O 1
ATOM 4039 N N . LEU A 1 526 ? -25.383 6.869 56.345 1.00 81.88 526 LEU A N 1
ATOM 4040 C CA . LEU A 1 526 ? -24.255 6.359 55.581 1.00 81.88 526 LEU A CA 1
ATOM 4041 C C . LEU A 1 526 ? -24.666 5.885 54.176 1.00 81.88 526 LEU A C 1
ATOM 4043 O O . LEU A 1 526 ? -24.004 6.215 53.196 1.00 81.88 526 LEU A O 1
ATOM 4047 N N . ILE A 1 527 ? -25.778 5.167 54.023 1.00 83.44 527 ILE A N 1
ATOM 4048 C CA . ILE A 1 527 ? -26.229 4.693 52.700 1.00 83.44 527 ILE A CA 1
ATOM 4049 C C . ILE A 1 527 ? -26.529 5.853 51.749 1.00 83.44 527 ILE A C 1
ATOM 4051 O O . ILE A 1 527 ? -26.142 5.811 50.576 1.00 83.44 527 ILE A O 1
ATOM 4055 N N . VAL A 1 528 ? -27.204 6.889 52.250 1.00 82.31 528 VAL A N 1
ATOM 4056 C CA . VAL A 1 528 ? -27.707 8.004 51.434 1.00 82.31 528 VAL A CA 1
ATOM 4057 C C . VAL A 1 528 ? -26.579 8.738 50.701 1.00 82.31 528 VAL A C 1
ATOM 4059 O O . VAL A 1 528 ? -26.753 9.144 49.550 1.00 82.31 528 VAL A O 1
ATOM 4062 N N . HIS A 1 529 ? -25.395 8.849 51.305 1.00 79.00 529 HIS A N 1
ATOM 4063 C CA . HIS A 1 529 ? -24.283 9.585 50.706 1.00 79.00 529 HIS A CA 1
ATOM 4064 C C . HIS A 1 529 ? -23.289 8.696 49.921 1.00 79.00 529 HIS A C 1
ATOM 4066 O O . HIS A 1 529 ? -22.506 9.217 49.124 1.00 79.00 529 HIS A O 1
ATOM 4072 N N . LYS A 1 530 ? -23.308 7.360 50.076 1.00 82.38 530 LYS A N 1
ATOM 4073 C CA . LYS A 1 530 ? -22.339 6.458 49.408 1.00 82.38 530 LYS A CA 1
ATOM 4074 C C . LYS A 1 530 ? -22.482 6.429 47.891 1.00 82.38 530 LYS A C 1
ATOM 4076 O O . LYS A 1 530 ? -21.476 6.373 47.178 1.00 82.38 530 LYS A O 1
ATOM 4081 N N . ALA A 1 531 ? -23.715 6.479 47.390 1.00 79.38 531 ALA A N 1
ATOM 4082 C CA . ALA A 1 531 ? -23.978 6.510 45.953 1.00 79.38 531 ALA A CA 1
ATOM 4083 C C . ALA A 1 531 ? -23.421 7.792 45.290 1.00 79.38 531 ALA A C 1
ATOM 4085 O O . ALA A 1 531 ? -22.657 7.664 44.327 1.00 79.38 531 ALA A O 1
ATOM 4086 N N . PRO A 1 532 ? -23.694 9.003 45.821 1.00 75.38 532 PRO A N 1
ATOM 4087 C CA . PRO A 1 532 ? -23.020 10.230 45.400 1.00 75.38 532 PRO A CA 1
ATOM 4088 C C . PRO A 1 532 ? -21.487 10.164 45.427 1.00 75.38 532 PRO A C 1
ATOM 4090 O O . PRO A 1 532 ? -20.850 10.459 44.414 1.00 75.38 532 PRO A O 1
ATOM 4093 N N . THR A 1 533 ? -20.886 9.724 46.539 1.00 76.19 533 THR A N 1
ATOM 4094 C CA . THR A 1 533 ? -19.419 9.666 46.688 1.00 76.19 533 THR A CA 1
ATOM 4095 C C . THR A 1 533 ? -18.772 8.722 45.677 1.00 76.19 533 THR A C 1
ATOM 4097 O O . THR A 1 533 ? -17.750 9.057 45.081 1.00 76.19 533 THR A O 1
ATOM 4100 N N . SER A 1 534 ? -19.381 7.558 45.430 1.00 81.56 534 SER A N 1
ATOM 4101 C CA . SER A 1 534 ? -18.888 6.570 44.461 1.00 81.56 534 SER A CA 1
ATOM 4102 C C . SER A 1 534 ? -18.909 7.098 43.022 1.00 81.56 534 SER A C 1
ATOM 4104 O O . SER A 1 534 ? -17.956 6.909 42.256 1.00 81.56 534 SER A O 1
ATOM 4106 N N . LEU A 1 535 ? -19.972 7.817 42.651 1.00 77.44 535 LEU A N 1
ATOM 4107 C CA . LEU A 1 535 ? -20.103 8.412 41.324 1.00 77.44 535 LEU A CA 1
ATOM 4108 C C . LEU A 1 535 ? -19.113 9.566 41.115 1.00 77.44 535 LEU A C 1
ATOM 4110 O O . LEU A 1 535 ? -18.468 9.641 40.064 1.00 77.44 535 LEU A O 1
ATOM 4114 N N . ALA A 1 536 ? -18.938 10.419 42.124 1.00 72.00 536 ALA A N 1
ATOM 4115 C CA . ALA A 1 536 ? -17.964 11.503 42.081 1.00 72.00 536 ALA A CA 1
ATOM 4116 C C . ALA A 1 536 ? -16.525 10.963 42.004 1.00 72.00 536 ALA A C 1
ATOM 4118 O O . ALA A 1 536 ? -15.737 11.399 41.164 1.00 72.00 536 ALA A O 1
ATOM 4119 N N . PHE A 1 537 ? -16.204 9.928 42.786 1.00 79.00 537 PHE A N 1
ATOM 4120 C CA . PHE A 1 537 ? -14.902 9.264 42.733 1.00 79.00 537 PHE A CA 1
ATOM 4121 C C . PHE A 1 537 ? -14.625 8.630 41.368 1.00 79.00 537 PHE A C 1
ATOM 4123 O O . PHE A 1 537 ? -13.546 8.809 40.805 1.00 79.00 537 PHE A O 1
ATOM 4130 N N . THR A 1 538 ? -15.617 7.945 40.794 1.00 82.31 538 THR A N 1
ATOM 4131 C CA . THR A 1 538 ? -15.496 7.334 39.463 1.00 82.31 538 THR A CA 1
ATOM 4132 C C . THR A 1 538 ? -15.252 8.390 38.387 1.00 82.31 538 THR A C 1
ATOM 4134 O O . THR A 1 538 ? -14.400 8.198 37.522 1.00 82.31 538 THR A O 1
ATOM 4137 N N . THR A 1 539 ? -15.949 9.525 38.460 1.00 73.62 539 THR A N 1
ATOM 4138 C CA . THR A 1 539 ? -15.782 10.639 37.513 1.00 73.62 539 THR A CA 1
ATOM 4139 C C . THR A 1 539 ? -14.383 11.250 37.620 1.00 73.62 539 THR A C 1
ATOM 4141 O O . THR A 1 539 ? -13.704 11.420 36.609 1.00 73.62 539 THR A O 1
ATOM 4144 N N . SER A 1 540 ? -13.895 11.482 38.840 1.00 72.00 540 SER A N 1
ATOM 4145 C CA . SER A 1 540 ? -12.544 12.001 39.078 1.00 72.00 540 SER A CA 1
ATOM 4146 C C . SER A 1 540 ? -11.443 11.035 38.630 1.00 72.00 540 SER A C 1
ATOM 4148 O O . SER A 1 540 ? -10.445 11.478 38.068 1.00 72.00 540 SER A O 1
ATOM 4150 N N . LEU A 1 541 ? -11.624 9.720 38.808 1.00 77.06 541 LEU A N 1
ATOM 4151 C CA . LEU A 1 541 ? -10.686 8.707 38.306 1.00 77.06 541 LEU A CA 1
ATOM 4152 C C . LEU A 1 541 ? -10.679 8.628 36.776 1.00 77.06 541 LEU A C 1
ATOM 4154 O O . LEU A 1 541 ? -9.614 8.475 36.185 1.00 77.06 541 LEU A O 1
ATOM 4158 N N . LEU A 1 542 ? -11.837 8.744 36.121 1.00 74.94 542 LEU A N 1
ATOM 4159 C CA . LEU A 1 542 ? -11.928 8.738 34.655 1.00 74.94 542 LEU A CA 1
ATOM 4160 C C . LEU A 1 542 ? -11.298 9.981 34.011 1.00 74.94 542 LEU A C 1
ATOM 4162 O O . LEU A 1 542 ? -10.871 9.903 32.863 1.00 74.94 542 LEU A O 1
ATOM 4166 N N . ASN A 1 543 ? -11.194 11.083 34.758 1.00 69.19 543 ASN A N 1
ATOM 4167 C CA . ASN A 1 543 ? -10.458 12.281 34.351 1.00 69.19 543 ASN A CA 1
ATOM 4168 C C . ASN A 1 543 ? -8.938 12.171 34.574 1.00 69.19 543 ASN A C 1
ATOM 4170 O O . ASN A 1 543 ? -8.194 13.073 34.193 1.00 69.19 543 ASN A O 1
ATOM 4174 N N . THR A 1 544 ? -8.452 11.079 35.171 1.00 71.12 544 THR A N 1
ATOM 4175 C CA . THR A 1 544 ? -7.019 10.748 35.176 1.00 71.12 544 THR A CA 1
ATOM 4176 C C . THR A 1 544 ? -6.684 9.875 33.968 1.00 71.12 544 THR A C 1
ATOM 4178 O O . THR A 1 544 ? -7.523 9.113 33.496 1.00 71.12 544 THR A O 1
ATOM 4181 N N . SER A 1 545 ? -5.443 9.912 33.476 1.00 70.50 545 SER A N 1
ATOM 4182 C CA . SER A 1 545 ? -4.978 9.060 32.366 1.00 70.50 545 SER A CA 1
ATOM 4183 C C . SER A 1 545 ? -4.760 7.582 32.756 1.00 70.50 545 SER A C 1
ATOM 4185 O O . SER A 1 545 ? -3.949 6.880 32.152 1.00 70.50 545 SER A O 1
ATOM 4187 N N . LEU A 1 546 ? -5.480 7.085 33.770 1.00 76.19 546 LEU A N 1
ATOM 4188 C CA . LEU A 1 546 ? -5.444 5.692 34.214 1.00 76.19 546 LEU A CA 1
ATOM 4189 C C . LEU A 1 546 ? -6.261 4.772 33.296 1.00 76.19 546 LEU A C 1
ATOM 4191 O O . LEU A 1 546 ? -7.274 5.151 32.707 1.00 76.19 546 LEU A O 1
ATOM 4195 N N . SER A 1 547 ? -5.844 3.506 33.214 1.00 81.50 547 SER A N 1
ATOM 4196 C CA . SER A 1 547 ? -6.601 2.486 32.488 1.00 81.50 547 SER A CA 1
ATOM 4197 C C . SER A 1 547 ? -7.920 2.163 33.206 1.00 81.50 547 SER A C 1
ATOM 4199 O O . SER A 1 547 ? -8.004 2.176 34.435 1.00 81.50 547 SER A O 1
ATOM 4201 N N . ARG A 1 548 ? -8.961 1.756 32.462 1.00 79.44 548 ARG A N 1
ATOM 4202 C CA . ARG A 1 548 ? -10.238 1.306 33.064 1.00 79.44 548 ARG A CA 1
ATOM 4203 C C . ARG A 1 548 ? -10.068 0.125 34.027 1.00 79.44 548 ARG A C 1
ATOM 4205 O O . ARG A 1 548 ? -10.902 -0.078 34.909 1.00 79.44 548 ARG A O 1
ATOM 4212 N N . ALA A 1 549 ? -9.034 -0.696 33.842 1.00 81.94 549 ALA A N 1
ATOM 4213 C CA . ALA A 1 549 ? -8.726 -1.789 34.758 1.00 81.94 549 ALA A CA 1
ATOM 4214 C C . ALA A 1 549 ? -8.206 -1.261 36.100 1.00 81.94 549 ALA A C 1
ATOM 4216 O O . ALA A 1 549 ? -8.620 -1.760 37.142 1.00 81.94 549 ALA A O 1
ATOM 4217 N N . ASP A 1 550 ? -7.373 -0.223 36.082 1.00 80.44 550 ASP A N 1
ATOM 4218 C CA . ASP A 1 550 ? -6.841 0.382 37.300 1.00 80.44 550 ASP A CA 1
ATOM 4219 C C . ASP A 1 550 ? -7.905 1.201 38.032 1.00 80.44 550 ASP A C 1
ATOM 4221 O O . ASP A 1 550 ? -8.046 1.043 39.243 1.00 80.44 550 ASP A O 1
ATOM 4225 N N . CYS A 1 551 ? -8.762 1.945 37.322 1.00 83.62 551 CYS A N 1
ATOM 4226 C CA . CYS A 1 551 ? -9.903 2.629 37.948 1.00 83.62 551 CYS A CA 1
ATOM 4227 C C . CYS A 1 551 ? -10.804 1.655 38.728 1.00 83.62 551 CYS A C 1
ATOM 4229 O O . CYS A 1 551 ? -11.239 1.964 39.836 1.00 83.62 551 CYS A O 1
ATOM 4231 N N . ARG A 1 552 ? -11.032 0.441 38.198 1.00 85.75 552 ARG A N 1
ATOM 4232 C CA . ARG A 1 552 ? -11.788 -0.608 38.905 1.00 85.75 552 ARG A CA 1
ATOM 4233 C C . ARG A 1 552 ? -11.092 -1.091 40.179 1.00 85.75 552 ARG A C 1
ATOM 4235 O O . ARG A 1 552 ? -11.784 -1.391 41.145 1.00 85.75 552 ARG A O 1
ATOM 4242 N N . LYS A 1 553 ? -9.755 -1.138 40.213 1.00 87.75 553 LYS A N 1
ATOM 4243 C CA . LYS A 1 553 ? -9.002 -1.485 41.432 1.00 87.75 553 LYS A CA 1
ATOM 4244 C C . LYS A 1 553 ? -9.184 -0.415 42.506 1.00 87.75 553 LYS A C 1
ATOM 4246 O O . LYS A 1 553 ? -9.525 -0.752 43.633 1.00 87.75 553 LYS A O 1
ATOM 4251 N N . HIS A 1 554 ? -9.023 0.859 42.146 1.00 86.31 554 HIS A N 1
ATOM 4252 C CA . HIS A 1 554 ? -9.233 1.983 43.066 1.00 86.31 554 HIS A CA 1
ATOM 4253 C C . HIS A 1 554 ? -10.661 1.995 43.634 1.00 86.31 554 HIS A C 1
ATOM 4255 O O . HIS A 1 554 ? -10.843 2.126 44.844 1.00 86.31 554 HIS A O 1
ATOM 4261 N N . LEU A 1 555 ? -11.667 1.770 42.783 1.00 86.88 555 LEU A N 1
ATOM 4262 C CA . LEU A 1 555 ? -13.065 1.681 43.209 1.00 86.88 555 LEU A CA 1
ATOM 4263 C C . LEU A 1 555 ? -13.334 0.462 44.104 1.00 86.88 555 LEU A C 1
ATOM 4265 O O . LEU A 1 555 ? -14.072 0.574 45.078 1.00 86.88 555 LEU A O 1
ATOM 4269 N N . GLY A 1 556 ? -12.711 -0.683 43.811 1.00 88.81 556 GLY A N 1
ATOM 4270 C CA . GLY A 1 556 ? -12.811 -1.885 44.641 1.00 88.81 556 GLY A CA 1
ATOM 4271 C C . GLY A 1 556 ? -12.238 -1.687 46.046 1.00 88.81 556 GLY A C 1
ATOM 4272 O O . GLY A 1 556 ? -12.869 -2.087 47.021 1.00 88.81 556 GLY A O 1
ATOM 4273 N N . ILE A 1 557 ? -11.087 -1.014 46.163 1.00 89.69 557 ILE A N 1
ATOM 4274 C CA . ILE A 1 557 ? -10.474 -0.682 47.462 1.00 89.69 557 ILE A CA 1
ATOM 4275 C C . ILE A 1 557 ? -11.377 0.274 48.256 1.00 89.69 557 ILE A C 1
ATOM 4277 O O . ILE A 1 557 ? -11.596 0.063 49.446 1.00 89.69 557 ILE A O 1
ATOM 4281 N N . PHE A 1 558 ? -11.945 1.291 47.600 1.00 88.56 558 PHE A N 1
ATOM 4282 C CA . PHE A 1 558 ? -12.899 2.209 48.229 1.00 88.56 558 PHE A CA 1
ATOM 4283 C C . PHE A 1 558 ? -14.180 1.501 48.699 1.00 88.56 558 PHE A C 1
ATOM 4285 O O . PHE A 1 558 ? -14.615 1.711 49.824 1.00 88.56 558 PHE A O 1
ATOM 4292 N N . ALA A 1 559 ? -14.772 0.628 47.880 1.00 90.69 559 ALA A N 1
ATOM 4293 C CA . ALA A 1 559 ? -15.995 -0.087 48.247 1.00 90.69 559 ALA A CA 1
ATOM 4294 C C . ALA A 1 559 ? -15.797 -1.030 49.449 1.00 90.69 559 ALA A C 1
ATOM 4296 O O . ALA A 1 559 ? -16.717 -1.226 50.241 1.00 90.69 559 ALA A O 1
ATOM 4297 N N . ALA A 1 560 ? -14.595 -1.595 49.599 1.00 92.44 560 ALA A N 1
ATOM 4298 C CA . ALA A 1 560 ? -14.261 -2.481 50.708 1.00 92.44 560 ALA A CA 1
ATOM 4299 C C . ALA A 1 560 ? -13.991 -1.742 52.031 1.00 92.44 560 ALA A C 1
ATOM 4301 O O . ALA A 1 560 ? -14.107 -2.356 53.090 1.00 92.44 560 ALA A O 1
ATOM 4302 N N . SER A 1 561 ? -13.644 -0.449 52.011 1.00 91.75 561 SER A N 1
ATOM 4303 C CA . SER A 1 561 ? -13.145 0.244 53.206 1.00 91.75 561 SER A CA 1
ATOM 4304 C C . SER A 1 561 ? -14.192 0.386 54.316 1.00 91.75 561 SER A C 1
ATOM 4306 O O . SER A 1 561 ? -13.871 0.138 55.474 1.00 91.75 561 SER A O 1
ATOM 4308 N N . THR A 1 562 ? -15.449 0.706 53.992 1.00 89.88 562 THR A N 1
ATOM 4309 C CA . THR A 1 562 ? -16.517 0.867 54.999 1.00 89.88 562 THR A CA 1
ATOM 4310 C C . THR A 1 562 ? -16.938 -0.446 55.663 1.00 89.88 562 THR A C 1
ATOM 4312 O O . THR A 1 562 ? -16.939 -0.488 56.894 1.00 89.88 562 THR A O 1
ATOM 4315 N N . PRO A 1 563 ? -17.219 -1.543 54.927 1.00 92.38 563 PRO A N 1
ATOM 4316 C CA . PRO A 1 563 ? -17.499 -2.836 55.553 1.00 92.38 563 PRO A CA 1
ATOM 4317 C C . PRO A 1 563 ? -16.327 -3.362 56.388 1.00 92.38 563 PRO A C 1
ATOM 4319 O O . PRO A 1 563 ? -16.531 -3.843 57.500 1.00 92.38 563 PRO A O 1
ATOM 4322 N N . VAL A 1 564 ? -15.094 -3.242 55.877 1.00 93.31 564 VAL A N 1
ATOM 4323 C CA . VAL A 1 564 ? -13.890 -3.664 56.610 1.00 93.31 564 VAL A CA 1
ATOM 4324 C C . VAL A 1 564 ? -13.709 -2.828 57.873 1.00 93.31 564 VAL A C 1
ATOM 4326 O O . VAL A 1 564 ? -13.460 -3.394 58.933 1.00 93.31 564 VAL A O 1
ATOM 4329 N N . GLY A 1 565 ? -13.883 -1.507 57.780 1.00 88.94 565 GLY A N 1
ATOM 4330 C CA . GLY A 1 565 ? -13.812 -0.599 58.920 1.00 88.94 565 GLY A CA 1
ATOM 4331 C C . GLY A 1 565 ? -14.838 -0.938 60.000 1.00 88.94 565 GLY A C 1
ATOM 4332 O O . GLY A 1 565 ? -14.460 -0.999 61.163 1.00 88.94 565 GLY A O 1
ATOM 4333 N N . ALA A 1 566 ? -16.087 -1.232 59.621 1.00 90.00 566 ALA A N 1
ATOM 4334 C CA . ALA A 1 566 ? -17.163 -1.582 60.554 1.00 90.00 566 ALA A CA 1
ATOM 4335 C C . ALA A 1 566 ? -16.946 -2.918 61.263 1.00 90.00 566 ALA A C 1
ATOM 4337 O O . ALA A 1 566 ? -17.122 -3.015 62.475 1.00 90.00 566 ALA A O 1
ATOM 4338 N N . ILE A 1 567 ? -16.524 -3.948 60.527 1.00 91.06 567 ILE A N 1
ATOM 4339 C CA . ILE A 1 567 ? -16.216 -5.254 61.122 1.00 91.06 567 ILE A CA 1
ATOM 4340 C C . ILE A 1 567 ? -15.002 -5.132 62.047 1.00 91.06 567 ILE A C 1
ATOM 4342 O O . ILE A 1 567 ? -15.021 -5.650 63.161 1.00 91.06 567 ILE A O 1
ATOM 4346 N N . ALA A 1 568 ? -13.950 -4.437 61.606 1.00 88.38 568 ALA A N 1
ATOM 4347 C CA . ALA A 1 568 ? -12.736 -4.266 62.393 1.00 88.38 568 ALA A CA 1
ATOM 4348 C C . ALA A 1 568 ? -12.992 -3.466 63.677 1.00 88.38 568 ALA A C 1
ATOM 4350 O O . ALA A 1 568 ? -12.535 -3.885 64.737 1.00 88.38 568 ALA A O 1
ATOM 4351 N N . SER A 1 569 ? -13.733 -2.356 63.608 1.00 86.06 569 SER A N 1
ATOM 4352 C CA . SER A 1 569 ? -14.063 -1.551 64.788 1.00 86.06 569 SER A CA 1
ATOM 4353 C C . SER A 1 569 ? -14.955 -2.313 65.765 1.00 86.06 569 SER A C 1
ATOM 4355 O O . SER A 1 569 ? -14.644 -2.340 66.953 1.00 86.06 569 SER A O 1
ATOM 4357 N N . TYR A 1 570 ? -15.982 -3.015 65.276 1.00 85.50 570 TYR A N 1
ATOM 4358 C CA . TYR A 1 570 ? -16.844 -3.849 66.113 1.00 85.50 570 TYR A CA 1
ATOM 4359 C C . TYR A 1 570 ? -16.057 -4.968 66.809 1.00 85.50 570 TYR A C 1
ATOM 4361 O O . TYR A 1 570 ? -16.186 -5.155 68.017 1.00 85.50 570 TYR A O 1
ATOM 4369 N N . LEU A 1 571 ? -15.206 -5.704 66.084 1.00 85.50 571 LEU A N 1
ATOM 4370 C CA . LEU A 1 571 ? -14.412 -6.801 66.656 1.00 85.50 571 LEU A CA 1
ATOM 4371 C C . LEU A 1 571 ? -13.351 -6.308 67.643 1.00 85.50 571 LEU A C 1
ATOM 4373 O O . LEU A 1 571 ? -13.189 -6.894 68.710 1.00 85.50 571 LEU A O 1
ATOM 4377 N N . LEU A 1 572 ? -12.631 -5.232 67.310 1.00 81.81 572 LEU A N 1
ATOM 4378 C CA . LEU A 1 572 ? -11.626 -4.663 68.207 1.00 81.81 572 LEU A CA 1
ATOM 4379 C C . LEU A 1 572 ? -12.281 -4.158 69.490 1.00 81.81 572 LEU A C 1
ATOM 4381 O O . LEU A 1 572 ? -11.829 -4.485 70.582 1.00 81.81 572 LEU A O 1
ATOM 4385 N N . LEU A 1 573 ? -13.371 -3.405 69.385 1.00 76.69 573 LEU A N 1
ATOM 4386 C CA . LEU A 1 573 ? -14.012 -2.839 70.563 1.00 76.69 573 LEU A CA 1
ATOM 4387 C C . LEU A 1 573 ? -14.794 -3.891 71.350 1.00 76.69 573 LEU A C 1
ATOM 4389 O O . LEU A 1 573 ? -14.696 -3.895 72.565 1.00 76.69 573 LEU A O 1
ATOM 4393 N N . SER A 1 574 ? -15.456 -4.866 70.727 1.00 77.31 574 SER A N 1
ATOM 4394 C CA . SER A 1 574 ? -16.067 -5.975 71.484 1.00 77.31 574 SER A CA 1
ATOM 4395 C C . SER A 1 574 ? -15.039 -6.832 72.238 1.00 77.31 574 SER A C 1
ATOM 4397 O O . SER A 1 574 ? -15.361 -7.368 73.297 1.00 77.31 574 SER A O 1
ATOM 4399 N N . PHE A 1 575 ? -13.799 -6.934 71.743 1.00 75.19 575 PHE A N 1
ATOM 4400 C CA . PHE A 1 575 ? -12.718 -7.672 72.406 1.00 75.19 575 PHE A CA 1
ATOM 4401 C C . PHE A 1 575 ? -11.992 -6.857 73.492 1.00 75.19 575 PHE A C 1
ATOM 4403 O O . PHE A 1 575 ? -11.671 -7.391 74.552 1.00 75.19 575 PHE A O 1
ATOM 4410 N N . PHE A 1 576 ? -11.724 -5.569 73.246 1.00 68.12 576 PHE A N 1
ATOM 4411 C CA . PHE A 1 576 ? -10.959 -4.698 74.151 1.00 68.12 576 PHE A CA 1
ATOM 4412 C C . PHE A 1 576 ? -11.830 -3.862 75.111 1.00 68.12 576 PHE A C 1
ATOM 4414 O O . PHE A 1 576 ? -11.330 -3.407 76.137 1.00 68.12 576 PHE A O 1
ATOM 4421 N N . SER A 1 577 ? -13.122 -3.664 74.828 1.00 59.59 577 SER A N 1
ATOM 4422 C CA . SER A 1 577 ? -14.028 -2.777 75.582 1.00 59.59 577 SER A CA 1
ATOM 4423 C C . SER A 1 577 ? -14.751 -3.461 76.748 1.00 59.59 577 SER A C 1
ATOM 4425 O O . SER A 1 577 ? -15.866 -3.082 77.102 1.00 59.59 577 SER A O 1
ATOM 4427 N N . ALA A 1 578 ? -14.097 -4.386 77.452 1.00 51.25 578 ALA A N 1
ATOM 4428 C CA . ALA A 1 578 ? -14.569 -4.840 78.766 1.00 51.25 578 ALA A CA 1
ATOM 4429 C C . ALA A 1 578 ? -14.481 -3.741 79.868 1.00 51.25 578 ALA A C 1
ATOM 4431 O O . ALA A 1 578 ? -14.530 -4.056 81.055 1.00 51.25 578 ALA A O 1
ATOM 4432 N N . GLY A 1 579 ? -14.345 -2.457 79.493 1.00 52.66 579 GLY A N 1
ATOM 4433 C CA . GLY A 1 579 ? -14.276 -1.308 80.404 1.00 52.66 579 GLY A CA 1
ATOM 4434 C C . GLY A 1 579 ? -13.964 0.058 79.763 1.00 52.66 579 GLY A C 1
ATOM 4435 O O . GLY A 1 579 ? -13.387 0.901 80.446 1.00 52.66 579 GLY A O 1
ATOM 4436 N N . ALA A 1 580 ? -14.271 0.299 78.479 1.00 51.88 580 ALA A N 1
ATOM 4437 C CA . ALA A 1 580 ? -14.047 1.615 77.858 1.00 51.88 580 ALA A CA 1
ATOM 4438 C C . ALA A 1 580 ? -15.221 2.590 78.139 1.00 51.88 580 ALA A C 1
ATOM 4440 O O . ALA A 1 580 ? -16.358 2.134 78.254 1.00 51.88 580 ALA A O 1
ATOM 4441 N N . PRO A 1 581 ? -14.969 3.910 78.266 1.00 56.25 581 PRO A N 1
ATOM 4442 C CA . PRO A 1 581 ? -16.003 4.911 78.566 1.00 56.25 581 PRO A CA 1
ATOM 4443 C C . PRO A 1 581 ? -17.032 5.082 77.430 1.00 56.25 581 PRO A C 1
ATOM 4445 O O . PRO A 1 581 ? -16.708 4.874 76.264 1.00 56.25 581 PRO A O 1
ATOM 4448 N N . SER A 1 582 ? -18.253 5.514 77.766 1.00 60.47 582 SER A N 1
ATOM 4449 C CA . SER A 1 582 ? -19.384 5.783 76.848 1.00 60.47 582 SER A CA 1
ATOM 4450 C C . SER A 1 582 ? -19.076 6.774 75.714 1.00 60.47 582 SER A C 1
ATOM 4452 O O . SER A 1 582 ? -19.746 6.780 74.687 1.00 60.47 582 SER A O 1
ATOM 4454 N N . ASP A 1 583 ? -18.025 7.578 75.867 1.00 67.25 583 ASP A N 1
ATOM 4455 C CA . ASP A 1 583 ? -17.749 8.752 75.031 1.00 67.25 583 ASP A CA 1
ATOM 4456 C C . ASP A 1 583 ? -17.124 8.410 73.661 1.00 67.25 583 ASP A C 1
ATOM 4458 O O . ASP A 1 583 ? -16.995 9.268 72.783 1.00 67.25 583 ASP A O 1
ATOM 4462 N N . TRP A 1 584 ? -16.725 7.151 73.438 1.00 73.12 584 TRP A N 1
ATOM 4463 C CA . TRP A 1 584 ? -16.093 6.722 72.182 1.00 73.12 584 TRP A CA 1
ATOM 4464 C C . TRP A 1 584 ? -17.040 6.779 70.980 1.00 73.12 584 TRP A C 1
ATOM 4466 O O . TRP A 1 584 ? -16.584 7.054 69.868 1.00 73.12 584 TRP A O 1
ATOM 4476 N N . THR A 1 585 ? -18.340 6.567 71.192 1.00 74.81 585 THR A N 1
ATOM 4477 C CA . THR A 1 585 ? -19.363 6.635 70.138 1.00 74.81 585 THR A CA 1
ATOM 4478 C C . THR A 1 585 ? -19.489 8.046 69.590 1.00 74.81 585 THR A C 1
ATOM 4480 O O . THR A 1 585 ? -19.353 8.255 68.382 1.00 74.81 585 THR A O 1
ATOM 4483 N N . GLY A 1 586 ? -19.641 9.031 70.476 1.00 75.88 586 GLY A N 1
ATOM 4484 C CA . GLY A 1 586 ? -19.718 10.431 70.078 1.00 75.88 586 GLY A CA 1
ATOM 4485 C C . GLY A 1 586 ? -18.418 10.938 69.450 1.00 75.88 586 GLY A C 1
ATOM 4486 O O . GLY A 1 586 ? -18.446 11.592 68.406 1.00 75.88 586 GLY A O 1
ATOM 4487 N N . LEU A 1 587 ? -17.256 10.548 69.991 1.00 81.06 587 LEU A N 1
ATOM 4488 C CA . LEU A 1 587 ? -15.961 10.911 69.407 1.00 81.06 587 LEU A CA 1
ATOM 4489 C C . LEU A 1 587 ? -15.774 10.328 67.994 1.00 81.06 587 LEU A C 1
ATOM 4491 O O . LEU A 1 587 ? -15.322 11.033 67.091 1.00 81.06 587 LEU A O 1
ATOM 4495 N N . ALA A 1 588 ? -16.140 9.061 67.780 1.00 79.12 588 ALA A N 1
ATOM 4496 C CA . ALA A 1 588 ? -16.054 8.407 66.475 1.00 79.12 588 ALA A CA 1
ATOM 4497 C C . ALA A 1 588 ? -16.986 9.055 65.439 1.00 79.12 588 ALA A C 1
ATOM 4499 O O . ALA A 1 588 ? -16.571 9.282 64.297 1.00 79.12 588 ALA A O 1
ATOM 4500 N N . LEU A 1 589 ? -18.214 9.401 65.842 1.00 81.69 589 LEU A N 1
ATOM 4501 C CA . LEU A 1 589 ? -19.174 10.113 64.997 1.00 81.69 589 LEU A CA 1
ATOM 4502 C C . LEU A 1 589 ? -18.659 11.503 64.612 1.00 81.69 589 LEU A C 1
ATOM 4504 O O . LEU A 1 589 ? -18.689 11.855 63.435 1.00 81.69 589 LEU A O 1
ATOM 4508 N N . LEU A 1 590 ? -18.091 12.267 65.548 1.00 85.00 590 LEU A N 1
ATOM 4509 C CA . LEU A 1 590 ? -17.529 13.590 65.250 1.00 85.00 590 LEU A CA 1
ATOM 4510 C C . LEU A 1 590 ? -16.305 13.532 64.328 1.00 85.00 590 LEU A C 1
ATOM 4512 O O . LEU A 1 590 ? -16.181 14.355 63.418 1.00 85.00 590 LEU A O 1
ATOM 4516 N N . VAL A 1 591 ? -15.423 12.544 64.512 1.00 82.62 591 VAL A N 1
ATOM 4517 C CA . VAL A 1 591 ? -14.294 12.310 63.598 1.00 82.62 591 VAL A CA 1
ATOM 4518 C C . VAL A 1 591 ? -14.807 11.978 62.194 1.00 82.62 591 VAL A C 1
ATOM 4520 O O . VAL A 1 591 ? -14.343 12.576 61.222 1.00 82.62 591 VAL A O 1
ATOM 4523 N N . SER A 1 592 ? -15.804 11.094 62.075 1.00 82.00 592 SER A N 1
ATOM 4524 C CA . SER A 1 592 ? -16.461 10.793 60.796 1.00 82.00 592 SER A CA 1
ATOM 4525 C C . SER A 1 592 ? -17.091 12.055 60.182 1.00 82.00 592 SER A C 1
ATOM 4527 O O . SER A 1 592 ? -16.792 12.378 59.029 1.00 82.00 592 SER A O 1
ATOM 4529 N N . GLY A 1 593 ? -17.828 12.852 60.963 1.00 81.81 593 GLY A N 1
ATOM 4530 C CA . GLY A 1 593 ? -18.415 14.136 60.555 1.00 81.81 593 GLY A CA 1
ATOM 4531 C C . GLY A 1 593 ? -17.396 15.139 60.001 1.00 81.81 593 GLY A C 1
ATOM 4532 O O . GLY A 1 593 ? -17.645 15.787 58.983 1.00 81.81 593 GLY A O 1
ATOM 4533 N N . GLY A 1 594 ? -16.202 15.214 60.596 1.00 81.06 594 GLY A N 1
ATOM 4534 C CA . GLY A 1 594 ? -15.095 16.019 60.072 1.00 81.06 594 GLY A CA 1
ATOM 4535 C C . GLY A 1 594 ? -14.589 15.531 58.708 1.00 81.06 594 GLY A C 1
ATOM 4536 O O . GLY A 1 594 ? -14.343 16.340 57.809 1.00 81.06 594 GLY A O 1
ATOM 4537 N N . THR A 1 595 ? -14.487 14.210 58.511 1.00 79.75 595 THR A N 1
ATOM 4538 C CA . THR A 1 595 ? -14.096 13.650 57.203 1.00 79.75 595 THR A CA 1
ATOM 4539 C C . THR A 1 595 ? -15.140 13.918 56.119 1.00 79.75 595 THR A C 1
ATOM 4541 O O . THR A 1 595 ? -14.761 14.223 54.987 1.00 79.75 595 THR A O 1
ATOM 4544 N N . PHE A 1 596 ? -16.435 13.895 56.463 1.00 74.75 596 PHE A N 1
ATOM 4545 C CA . PHE A 1 596 ? -17.516 14.256 55.544 1.00 74.75 596 PHE A CA 1
ATOM 4546 C C . PHE A 1 596 ? -17.389 15.683 55.026 1.00 74.75 596 PHE A C 1
ATOM 4548 O O . PHE A 1 596 ? -17.503 15.912 53.822 1.00 74.75 596 PHE A O 1
ATOM 4555 N N . LEU A 1 597 ? -17.132 16.638 55.924 1.00 79.44 597 LEU A N 1
ATOM 4556 C CA . LEU A 1 597 ? -16.983 18.043 55.554 1.00 79.44 597 LEU A CA 1
ATOM 4557 C C . LEU A 1 597 ? -15.789 18.254 54.618 1.00 79.44 597 LEU A C 1
ATOM 4559 O O . LEU A 1 597 ? -15.907 18.988 53.641 1.00 79.44 597 LEU A O 1
ATOM 4563 N N . TYR A 1 598 ? -14.669 17.566 54.854 1.00 76.19 598 TYR A N 1
ATOM 4564 C CA . TYR A 1 598 ? -13.512 17.622 53.956 1.00 76.19 598 TYR A CA 1
ATOM 4565 C C . TYR A 1 598 ? -13.801 17.012 52.574 1.00 76.19 598 TYR A C 1
ATOM 4567 O O . TYR A 1 598 ? -13.488 17.607 51.545 1.00 76.19 598 TYR A O 1
ATOM 4575 N N . VAL A 1 599 ? -14.426 15.833 52.513 1.00 70.62 599 VAL A N 1
ATOM 4576 C CA . VAL A 1 599 ? -14.781 15.215 51.223 1.00 70.62 599 VAL A CA 1
ATOM 4577 C C . VAL A 1 599 ? -15.775 16.094 50.468 1.00 70.62 599 VAL A C 1
ATOM 4579 O O . VAL A 1 599 ? -15.636 16.283 49.260 1.00 70.62 599 VAL A O 1
ATOM 4582 N N . ALA A 1 600 ? -16.736 16.688 51.174 1.00 70.94 600 ALA A N 1
ATOM 4583 C CA . ALA A 1 600 ? -17.669 17.627 50.585 1.00 70.94 600 ALA A CA 1
ATOM 4584 C C . ALA A 1 600 ? -16.961 18.856 49.998 1.00 70.94 600 ALA A C 1
ATOM 4586 O O . ALA A 1 600 ? -17.270 19.217 48.869 1.00 70.94 600 ALA A O 1
ATOM 4587 N N . THR A 1 601 ? -15.983 19.470 50.676 1.00 67.50 601 THR A N 1
ATOM 4588 C CA . THR A 1 601 ? -15.253 20.635 50.128 1.00 67.50 601 THR A CA 1
ATOM 4589 C C . THR A 1 601 ? -14.404 20.282 48.905 1.00 67.50 601 THR A C 1
ATOM 4591 O O . THR A 1 601 ? -14.370 21.046 47.937 1.00 67.50 601 THR A O 1
ATOM 4594 N N . VAL A 1 602 ? -13.799 19.091 48.881 1.00 64.69 602 VAL A N 1
ATOM 4595 C CA . VAL A 1 602 ? -13.090 18.577 47.696 1.00 64.69 602 VAL A CA 1
ATOM 4596 C C . VAL A 1 602 ? -14.055 18.345 46.526 1.00 64.69 602 VAL A C 1
ATOM 4598 O O . VAL A 1 602 ? -13.721 18.655 45.385 1.00 64.69 602 VAL A O 1
ATOM 4601 N N . MET A 1 603 ? -15.270 17.860 46.794 1.00 60.97 603 MET A N 1
ATOM 4602 C CA . MET A 1 603 ? -16.306 17.610 45.776 1.00 60.97 603 MET A CA 1
ATOM 4603 C C . MET A 1 603 ? -17.128 18.858 45.401 1.00 60.97 603 MET A C 1
ATOM 4605 O O . MET A 1 603 ? -17.836 18.858 44.394 1.00 60.97 603 MET A O 1
ATOM 4609 N N . LEU A 1 604 ? -17.066 19.924 46.202 1.00 58.16 604 LEU A N 1
ATOM 4610 C CA . LEU A 1 604 ? -17.675 21.232 45.933 1.00 58.16 604 LEU A CA 1
ATOM 4611 C C . LEU A 1 604 ? -16.772 22.127 45.070 1.00 58.16 604 LEU A C 1
ATOM 4613 O O . LEU A 1 604 ? -17.279 23.075 44.461 1.00 58.16 604 LEU A O 1
ATOM 4617 N N . SER A 1 605 ? -15.471 21.821 44.968 1.00 49.88 605 SER A N 1
ATOM 4618 C CA . SER A 1 605 ? -14.555 22.527 44.067 1.00 49.88 605 SER A CA 1
ATOM 4619 C C . SER A 1 605 ? -15.095 22.506 42.630 1.00 49.88 605 SER A C 1
ATOM 4621 O O . SER A 1 605 ? -15.377 21.428 42.099 1.00 49.88 605 SER A O 1
ATOM 4623 N N . PRO A 1 606 ? -15.283 23.674 41.984 1.00 44.16 606 PRO A N 1
ATOM 4624 C CA . PRO A 1 606 ? -15.618 23.728 40.568 1.00 44.16 606 PRO A CA 1
ATOM 4625 C C . PRO A 1 606 ? -14.555 22.950 39.786 1.00 44.16 606 PRO A C 1
ATOM 4627 O O . PRO A 1 606 ? -13.361 23.139 40.014 1.00 44.16 606 PRO A O 1
ATOM 4630 N N . GLY A 1 607 ? -14.981 22.047 38.902 1.00 41.91 607 GLY A N 1
ATOM 4631 C CA . GLY A 1 607 ? -14.070 21.309 38.029 1.00 41.91 607 GLY A CA 1
ATOM 4632 C C . GLY A 1 607 ? -13.103 22.260 37.318 1.00 41.91 607 GLY A C 1
ATOM 4633 O O . GLY A 1 607 ? -13.479 23.367 36.940 1.00 41.91 607 GLY A O 1
ATOM 4634 N N . GLY A 1 608 ? -11.846 21.831 37.188 1.00 31.89 608 GLY A N 1
ATOM 4635 C CA . GLY A 1 608 ? -10.763 22.631 36.626 1.00 31.89 608 GLY A CA 1
ATOM 4636 C C . GLY A 1 608 ? -11.126 23.289 35.293 1.00 31.89 608 GLY A C 1
ATOM 4637 O O . GLY A 1 608 ? -11.641 22.640 34.383 1.00 31.89 608 GLY A O 1
ATOM 4638 N N . HIS A 1 609 ? -10.821 24.582 35.196 1.00 30.25 609 HIS A N 1
ATOM 4639 C CA . HIS A 1 609 ? -10.921 25.377 33.981 1.00 30.25 609 HIS A CA 1
ATOM 4640 C C . HIS A 1 609 ? -10.179 24.700 32.818 1.00 30.25 609 HIS A C 1
ATOM 4642 O O . HIS A 1 609 ? -8.951 24.663 32.791 1.00 30.25 609 HIS A O 1
ATOM 4648 N N . SER A 1 610 ? -10.935 24.192 31.845 1.00 28.09 610 SER A N 1
ATOM 4649 C CA . SER A 1 610 ? -10.465 24.026 30.466 1.00 28.09 610 SER A CA 1
ATOM 4650 C C . SER A 1 610 ? -10.971 25.246 29.679 1.00 28.09 610 SER A C 1
ATOM 4652 O O . SER A 1 610 ? -12.177 25.494 29.731 1.00 28.09 610 SER A O 1
ATOM 4654 N N . PRO A 1 611 ? -10.123 26.035 28.989 1.00 29.67 611 PRO A N 1
ATOM 4655 C CA . PRO A 1 611 ? -10.523 27.333 28.424 1.00 29.67 611 PRO A CA 1
ATOM 4656 C C . PRO A 1 611 ? -11.534 27.305 27.260 1.00 29.67 611 PRO A C 1
ATOM 4658 O O . PRO A 1 611 ? -11.894 28.370 26.771 1.00 29.67 611 PRO A O 1
ATOM 4661 N N . ASP A 1 612 ? -12.025 26.141 26.820 1.00 30.20 612 ASP A N 1
ATOM 4662 C CA . ASP A 1 612 ? -12.659 26.004 25.496 1.00 30.20 612 ASP A CA 1
ATOM 4663 C C . ASP A 1 612 ? -14.185 25.762 25.476 1.00 30.20 612 ASP A C 1
ATOM 4665 O O . ASP A 1 612 ? -14.758 25.534 24.408 1.00 30.20 612 ASP A O 1
ATOM 4669 N N . HIS A 1 613 ? -14.906 25.844 26.604 1.00 36.50 613 HIS A N 1
ATOM 4670 C CA . HIS A 1 613 ? -16.358 25.562 26.639 1.00 36.50 613 HIS A CA 1
ATOM 4671 C C . HIS A 1 613 ? -17.211 26.653 27.315 1.00 36.50 613 HIS A C 1
ATOM 4673 O O . HIS A 1 613 ? -17.904 26.415 28.297 1.00 36.50 613 HIS A O 1
ATOM 4679 N N . ALA A 1 614 ? -17.242 27.854 26.732 1.00 32.91 614 ALA A N 1
ATOM 4680 C CA . ALA A 1 614 ? -18.006 29.013 27.221 1.00 32.91 614 ALA A CA 1
ATOM 4681 C C . ALA A 1 614 ? -19.542 28.961 26.980 1.00 32.91 614 ALA A C 1
ATOM 4683 O O . ALA A 1 614 ? -20.156 29.986 26.690 1.00 32.91 614 ALA A O 1
ATOM 4684 N N . GLY A 1 615 ? -20.191 27.793 27.064 1.00 38.69 615 GLY A N 1
ATOM 4685 C CA . GLY A 1 615 ? -21.601 27.653 26.653 1.00 38.69 615 GLY A CA 1
ATOM 4686 C C . GLY A 1 615 ? -22.548 26.885 27.574 1.00 38.69 615 GLY A C 1
ATOM 4687 O O . GLY A 1 615 ? -23.738 26.850 27.269 1.00 38.69 615 GLY A O 1
ATOM 4688 N N . ASN A 1 616 ? -22.081 26.245 28.655 1.00 48.91 616 ASN A N 1
ATOM 4689 C CA . ASN A 1 616 ? -22.908 25.246 29.353 1.00 48.91 616 ASN A CA 1
ATOM 4690 C C . ASN A 1 616 ? -22.841 25.241 30.889 1.00 48.91 616 ASN A C 1
ATOM 4692 O O . ASN A 1 616 ? -23.328 24.294 31.514 1.00 48.91 616 ASN A O 1
ATOM 4696 N N . ASP A 1 617 ? -22.289 26.285 31.502 1.00 57.41 617 ASP A N 1
ATOM 4697 C CA . ASP A 1 617 ? -22.142 26.344 32.955 1.00 57.41 617 ASP A CA 1
ATOM 4698 C C . ASP A 1 617 ? -23.479 26.615 33.665 1.00 57.41 617 ASP A C 1
ATOM 4700 O O . ASP A 1 617 ? -24.276 27.473 33.277 1.00 57.41 617 ASP A O 1
ATOM 4704 N N . MET A 1 618 ? -23.750 25.846 34.725 1.00 69.19 618 MET A N 1
ATOM 4705 C CA . MET A 1 618 ? -24.939 26.026 35.562 1.00 69.19 618 MET A CA 1
ATOM 4706 C C . MET A 1 618 ? -24.902 27.386 36.265 1.00 69.19 618 MET A C 1
ATOM 4708 O O . MET A 1 618 ? -23.928 27.714 36.937 1.00 69.19 618 MET A O 1
ATOM 4712 N N . LEU A 1 619 ? -26.011 28.131 36.192 1.00 77.19 619 LEU A N 1
ATOM 4713 C CA . LEU A 1 619 ? -26.167 29.403 36.901 1.00 77.19 619 LEU A CA 1
ATOM 4714 C C . LEU A 1 619 ? -25.880 29.237 38.411 1.00 77.19 619 LEU A C 1
ATOM 4716 O O . LEU A 1 619 ? -26.434 28.313 39.023 1.00 77.19 619 LEU A O 1
ATOM 4720 N N . PRO A 1 620 ? -25.109 30.146 39.043 1.00 72.88 620 PRO A N 1
ATOM 4721 C CA . PRO A 1 620 ? -24.756 30.064 40.465 1.00 72.88 620 PRO A CA 1
ATOM 4722 C C . PRO A 1 620 ? -25.969 29.906 41.391 1.00 72.88 620 PRO A C 1
ATOM 4724 O O . PRO A 1 620 ? -25.971 29.050 42.271 1.00 72.88 620 PRO A O 1
ATOM 4727 N N . ALA A 1 621 ? -27.060 30.633 41.127 1.00 76.81 621 ALA A N 1
ATOM 4728 C CA . ALA A 1 621 ? -28.306 30.519 41.892 1.00 76.81 621 ALA A CA 1
ATOM 4729 C C . ALA A 1 621 ? -28.936 29.117 41.812 1.00 76.81 621 ALA A C 1
ATOM 4731 O O . ALA A 1 621 ? -29.418 28.586 42.810 1.00 76.81 621 ALA A O 1
ATOM 4732 N N . HIS A 1 622 ? -28.887 28.478 40.640 1.00 81.44 622 HIS A N 1
ATOM 4733 C CA . HIS A 1 622 ? -29.392 27.117 40.460 1.00 81.44 622 HIS A CA 1
ATOM 4734 C C . HIS A 1 622 ? -28.491 26.086 41.156 1.00 81.44 622 HIS A C 1
ATOM 4736 O O . HIS A 1 622 ? -28.974 25.072 41.658 1.00 81.44 622 HIS A O 1
ATOM 4742 N N . ARG A 1 623 ? -27.178 26.334 41.205 1.00 78.44 623 ARG A N 1
ATOM 4743 C CA . ARG A 1 623 ? -26.225 25.496 41.940 1.00 78.44 623 ARG A CA 1
ATOM 4744 C C . ARG A 1 623 ? -26.475 25.566 43.449 1.00 78.44 623 ARG A C 1
ATOM 4746 O O . ARG A 1 623 ? -26.595 24.520 44.079 1.00 78.44 623 ARG A O 1
ATOM 4753 N N . VAL A 1 624 ? -26.641 26.772 43.994 1.00 81.88 624 VAL A N 1
ATOM 4754 C CA . VAL A 1 624 ? -26.980 27.010 45.409 1.00 81.88 624 VAL A CA 1
ATOM 4755 C C . VAL A 1 624 ? -28.281 26.300 45.787 1.00 81.88 624 VAL A C 1
ATOM 4757 O O . VAL A 1 624 ? -28.298 25.551 46.757 1.00 81.88 624 VAL A O 1
ATOM 4760 N N . LEU A 1 625 ? -29.341 26.441 44.981 1.00 84.62 625 LEU A N 1
ATOM 4761 C CA . LEU A 1 625 ? -30.628 25.779 45.232 1.00 84.62 625 LEU A CA 1
ATOM 4762 C C . LEU A 1 625 ? -30.518 24.248 45.285 1.00 84.62 625 LEU A C 1
ATOM 4764 O O . LEU A 1 625 ? -31.113 23.622 46.160 1.00 84.62 625 LEU A O 1
ATOM 4768 N N . LEU A 1 626 ? -29.753 23.637 44.375 1.00 84.62 626 LEU A N 1
ATOM 4769 C CA . LEU A 1 626 ? -29.564 22.184 44.362 1.00 84.62 626 LEU A CA 1
ATOM 4770 C C . LEU A 1 626 ? -28.744 21.682 45.555 1.00 84.62 626 LEU A C 1
ATOM 4772 O O . LEU A 1 626 ? -29.077 20.634 46.107 1.00 84.62 626 LEU A O 1
ATOM 4776 N N . ILE A 1 627 ? -27.703 22.414 45.966 1.00 84.06 627 ILE A N 1
ATOM 4777 C CA . ILE A 1 627 ? -26.899 22.053 47.142 1.00 84.06 627 ILE A CA 1
ATOM 4778 C C . ILE A 1 627 ? -27.751 22.191 48.409 1.00 84.06 627 ILE A C 1
ATOM 4780 O O . ILE A 1 627 ? -27.816 21.251 49.195 1.00 84.06 627 ILE A O 1
ATOM 4784 N N . SER A 1 628 ? -28.474 23.304 48.573 1.00 84.50 628 SER A N 1
ATOM 4785 C CA . SER A 1 628 ? -29.391 23.521 49.702 1.00 84.50 628 SER A CA 1
ATOM 4786 C C . SER A 1 628 ? -30.501 22.476 49.779 1.00 84.50 628 SER A C 1
ATOM 4788 O O . SER A 1 628 ? -30.771 21.955 50.858 1.00 84.50 628 SER A O 1
ATOM 4790 N N . GLY A 1 629 ? -31.101 22.109 48.643 1.00 85.44 629 GLY A N 1
ATOM 4791 C CA . GLY A 1 629 ? -32.083 21.025 48.587 1.00 85.44 629 GLY A CA 1
ATOM 4792 C C . GLY A 1 629 ? -31.488 19.665 48.967 1.00 85.44 629 GLY A C 1
ATOM 4793 O O . GLY A 1 629 ? -32.110 18.910 49.710 1.00 85.44 629 GLY A O 1
ATOM 4794 N N . GLY A 1 630 ? -30.264 19.372 48.515 1.00 84.56 630 GLY A N 1
ATOM 4795 C CA . GLY A 1 630 ? -29.536 18.158 48.892 1.00 84.56 630 GLY A CA 1
ATOM 4796 C C . GLY A 1 630 ? -29.194 18.093 50.384 1.00 84.56 630 GLY A C 1
ATOM 4797 O O . GLY A 1 630 ? -29.335 17.032 50.983 1.00 84.56 630 GLY A O 1
ATOM 4798 N N . MET A 1 631 ? -28.810 19.218 51.001 1.00 87.81 631 MET A N 1
ATOM 4799 C CA . MET A 1 631 ? -28.453 19.285 52.428 1.00 87.81 631 MET A CA 1
ATOM 4800 C C . MET A 1 631 ? -29.621 18.971 53.366 1.00 87.81 631 MET A C 1
ATOM 4802 O O . MET A 1 631 ? -29.417 18.398 54.433 1.00 87.81 631 MET A O 1
ATOM 4806 N N . LEU A 1 632 ? -30.846 19.326 52.973 1.00 85.94 632 LEU A N 1
ATOM 4807 C CA . LEU A 1 632 ? -32.043 19.077 53.779 1.00 85.94 632 LEU A CA 1
ATOM 4808 C C . LEU A 1 632 ? -32.517 17.620 53.712 1.00 85.94 632 LEU A C 1
ATOM 4810 O O . LEU A 1 632 ? -33.226 17.170 54.609 1.00 85.94 632 LEU A O 1
ATOM 4814 N N . LEU A 1 633 ? -32.132 16.871 52.675 1.00 84.50 633 LEU A N 1
ATOM 4815 C CA . LEU A 1 633 ? -32.630 15.516 52.449 1.00 84.50 633 LEU A CA 1
ATOM 4816 C C . LEU A 1 633 ? -32.250 14.538 53.585 1.00 84.50 633 LEU A C 1
ATOM 4818 O O . LEU A 1 633 ? -33.161 13.891 54.101 1.00 84.50 633 LEU A O 1
ATOM 4822 N N . PRO A 1 634 ? -30.983 14.440 54.044 1.00 82.88 634 PRO A N 1
ATOM 4823 C CA . PRO A 1 634 ? -30.623 13.580 55.177 1.00 82.88 634 PRO A CA 1
ATOM 4824 C C . PRO A 1 634 ? -31.332 13.962 56.482 1.00 82.88 634 PRO A C 1
ATOM 4826 O O . PRO A 1 634 ? -31.788 13.085 57.210 1.00 82.88 634 PRO A O 1
ATOM 4829 N N . TYR A 1 635 ? -31.490 15.265 56.742 1.00 83.12 635 TYR A N 1
ATOM 4830 C CA . TYR A 1 635 ? -32.207 15.769 57.916 1.00 83.12 635 TYR A CA 1
ATOM 4831 C C . TYR A 1 635 ? -33.677 15.325 57.922 1.00 83.12 635 TYR A C 1
ATOM 4833 O O . TYR A 1 635 ? -34.153 14.786 58.920 1.00 83.12 635 TYR A O 1
ATOM 4841 N N . VAL A 1 636 ? -34.377 15.489 56.791 1.00 82.44 636 VAL A N 1
ATOM 4842 C CA . VAL A 1 636 ? -35.778 15.063 56.629 1.00 82.44 636 VAL A CA 1
ATOM 4843 C C . VAL A 1 636 ? -35.913 13.549 56.778 1.00 82.44 636 VAL A C 1
ATOM 4845 O O . VAL A 1 636 ? -36.830 13.083 57.448 1.00 82.44 636 VAL A O 1
ATOM 4848 N N . ILE A 1 637 ? -34.997 12.775 56.192 1.00 78.94 637 ILE A N 1
ATOM 4849 C CA . ILE A 1 637 ? -35.005 11.313 56.319 1.00 78.94 637 ILE A CA 1
ATOM 4850 C C . ILE A 1 637 ? -34.854 10.893 57.788 1.00 78.94 637 ILE A C 1
ATOM 4852 O O . ILE A 1 637 ? -35.608 10.042 58.247 1.00 78.94 637 ILE A O 1
ATOM 4856 N N . SER A 1 638 ? -33.938 11.513 58.532 1.00 73.25 638 SER A N 1
ATOM 4857 C CA . SER A 1 638 ? -33.699 11.170 59.938 1.00 73.25 638 SER A CA 1
ATOM 4858 C C . SER A 1 638 ? -34.860 11.574 60.853 1.00 73.25 638 SER A C 1
ATOM 4860 O O . SER A 1 638 ? -35.298 10.777 61.666 1.00 73.25 638 SER A O 1
ATOM 4862 N N . HIS A 1 639 ? -35.413 12.781 60.695 1.00 72.25 639 HIS A N 1
ATOM 4863 C CA . HIS A 1 639 ? -36.341 13.353 61.684 1.00 72.25 639 HIS A CA 1
ATOM 4864 C C . HIS A 1 639 ? -37.830 13.233 61.318 1.00 72.25 639 HIS A C 1
ATOM 4866 O O . HIS A 1 639 ? -38.686 13.348 62.190 1.00 72.25 639 HIS A O 1
ATOM 4872 N N . VAL A 1 640 ? -38.170 13.049 60.035 1.00 68.56 640 VAL A N 1
ATOM 4873 C CA . VAL A 1 640 ? -39.573 12.984 59.569 1.00 68.56 640 VAL A CA 1
ATOM 4874 C C . VAL A 1 640 ? -40.001 11.552 59.255 1.00 68.56 640 VAL A C 1
ATOM 4876 O O . VAL A 1 640 ? -41.163 11.207 59.455 1.00 68.56 640 VAL A O 1
ATOM 4879 N N . ILE A 1 641 ? -39.085 10.717 58.753 1.00 63.84 641 ILE A N 1
ATOM 4880 C CA . ILE A 1 641 ? -39.387 9.328 58.363 1.00 63.84 641 ILE A CA 1
ATOM 4881 C C . ILE A 1 641 ? -39.168 8.356 59.533 1.00 63.84 641 ILE A C 1
ATOM 4883 O O . ILE A 1 641 ? -39.847 7.334 59.597 1.00 63.84 641 ILE A O 1
ATOM 4887 N N . LEU A 1 642 ? -38.287 8.693 60.483 1.00 65.19 642 LEU A N 1
ATOM 4888 C CA . LEU A 1 642 ? -38.008 7.908 61.692 1.00 65.19 642 LEU A CA 1
ATOM 4889 C C . LEU A 1 642 ? -38.331 8.696 62.987 1.00 65.19 642 LEU A C 1
ATOM 4891 O O . LEU A 1 642 ? -37.446 8.911 63.806 1.00 65.19 642 LEU A O 1
ATOM 4895 N N . PRO A 1 643 ? -39.580 9.152 63.210 1.00 56.31 643 PRO A N 1
ATOM 4896 C CA . PRO A 1 643 ? -39.919 9.964 64.382 1.00 56.31 643 PRO A CA 1
ATOM 4897 C C . PRO A 1 643 ? -39.951 9.180 65.706 1.00 56.31 643 PRO A C 1
ATOM 4899 O O . PRO A 1 643 ? -39.987 9.803 66.756 1.00 56.31 643 PRO A O 1
ATOM 4902 N N . GLU A 1 644 ? -39.958 7.841 65.678 1.00 50.56 644 GLU A N 1
ATOM 4903 C CA . GLU A 1 644 ? -39.984 6.990 66.887 1.00 50.56 644 GLU A CA 1
ATOM 4904 C C . GLU A 1 644 ? -38.594 6.771 67.523 1.00 50.56 644 GLU A C 1
ATOM 4906 O O . GLU A 1 644 ? -38.483 6.060 68.514 1.00 50.56 644 GLU A O 1
ATOM 4911 N N . VAL A 1 645 ? -37.551 7.377 66.946 1.00 51.66 645 VAL A N 1
ATOM 4912 C CA . VAL A 1 645 ? -36.127 7.206 67.293 1.00 51.66 645 VAL A CA 1
ATOM 4913 C C . VAL A 1 645 ? -35.606 8.360 68.183 1.00 51.66 645 VAL A C 1
ATOM 4915 O O . VAL A 1 645 ? -34.543 8.230 68.788 1.00 51.66 645 VAL A O 1
ATOM 4918 N N . HIS A 1 646 ? -36.354 9.468 68.304 1.00 45.41 646 HIS A N 1
ATOM 4919 C CA . HIS A 1 646 ? -35.975 10.687 69.044 1.00 45.41 646 HIS A CA 1
ATOM 4920 C C . HIS A 1 646 ? -36.946 11.061 70.165 1.00 45.41 646 HIS A C 1
ATOM 4922 O O . HIS A 1 646 ? -38.176 10.921 69.965 1.00 45.41 646 HIS A O 1
#